Protein AF-0000000086097434 (afdb_homodimer)

Foldseek 3Di:
DPPDPPPPPPPVVVVPPVVVVVVVVVVVVVVVVVVVVPPVVPPPPPPPPDDPPPPDPPPDDPPPPPPDPVPPVVVVVVVVVVVVVVLVVCLLQVQVVLVVLLVVLLVLLVDDCDPSCVVCQLLLQVLQVQLLVQLVVLCVVLVKAWAAKEGASVSHIDTDIDRPNPDLVSLLSSLLRSLVRLQQVLLVLLLQLLVCVVPQLSLLVVLLVVLVCQQVNCVPHHPVYPVSVPSSNVVSVVSNCCSPPNDSSVSSVVSNSSSSSSLNSSSSCLVLQVDLVCLPHSLVVSCVSVVNPDHSVNSSVVSVVVSVVSVVVSSVSSVVSSVVVVVVPPDPVVPVVVPPPD/DPDVPPPVPPVVPPVVVVVVVVVVVVVVVVVVVVPVVPPVVPPPPPPPPDDPPDPPPPPDDPPPPPPDPPPPVVVVVVVVVCVVVVLVVCLLQVQVVLVVLLVVLLVLLVDDCDPSCVVCQLLLQVLQVQLLVQLVVLCVVLVKAWAAKEGASVSHIDTDIDNPNPDLVSLLSSLLRSLVRLQQVLLVLLLQLLVCVVPQLSLLVVLLVVLVCQQVNCVPHHPVYPVSNPSSNVVSVVSNCCSPPNDSSVSSVVSNSSSSSSLNSSSSCLVLQVDLVVLPHSLVVSCVSVVNPDHSVNSSVVSVVVSVVSVVVSSVSSVVSSVVVVVVPPDPVPPVVVPPPD

pLDDT: mean 71.5, std 26.96, range [18.47, 98.0]

Structure (mmCIF, N/CA/C/O backbone):
data_AF-0000000086097434-model_v1
#
loop_
_entity.id
_entity.type
_entity.pdbx_description
1 polymer 'Peptidase M50B-like protein'
#
loop_
_atom_site.group_PDB
_atom_site.id
_atom_site.type_symbol
_atom_site.label_atom_id
_atom_site.label_alt_id
_atom_site.label_comp_id
_atom_site.label_asym_id
_atom_site.label_entity_id
_atom_site.label_seq_id
_atom_site.pdbx_PDB_ins_code
_atom_site.Cartn_x
_atom_site.Cartn_y
_atom_site.Cartn_z
_atom_site.occupancy
_atom_site.B_iso_or_equiv
_atom_site.auth_seq_id
_atom_site.auth_comp_id
_atom_site.auth_asym_id
_atom_site.auth_atom_id
_atom_site.pdbx_PDB_model_num
ATOM 1 N N . MET A 1 1 ? 53.188 -46.688 -30.719 1 22.69 1 MET A N 1
ATOM 2 C CA . MET A 1 1 ? 51.75 -46.844 -30.641 1 22.69 1 MET A CA 1
ATOM 3 C C . MET A 1 1 ? 51.031 -45.625 -31.172 1 22.69 1 MET A C 1
ATOM 5 O O . MET A 1 1 ? 50.938 -44.625 -30.469 1 22.69 1 MET A O 1
ATOM 9 N N . GLU A 1 2 ? 51.25 -45.156 -32.438 1 26.66 2 GLU A N 1
ATOM 10 C CA . GLU A 1 2 ? 51 -44.188 -33.469 1 26.66 2 GLU A CA 1
ATOM 11 C C . GLU A 1 2 ? 49.5 -44.094 -33.812 1 26.66 2 GLU A C 1
ATOM 13 O O . GLU A 1 2 ? 49.031 -43.062 -34.25 1 26.66 2 GLU A O 1
ATOM 18 N N . ASN A 1 3 ? 48.812 -45.281 -33.844 1 26.22 3 ASN A N 1
ATOM 19 C CA . ASN A 1 3 ? 47.625 -45.594 -34.656 1 26.22 3 ASN A CA 1
ATOM 20 C C . ASN A 1 3 ? 46.406 -44.812 -34.188 1 26.22 3 ASN A C 1
ATOM 22 O O . ASN A 1 3 ? 45.531 -44.5 -35 1 26.22 3 ASN A O 1
ATOM 26 N N . MET A 1 4 ? 46.062 -44.875 -32.906 1 26.59 4 MET A N 1
ATOM 27 C CA . MET A 1 4 ? 44.656 -44.969 -32.5 1 26.59 4 MET A CA 1
ATOM 28 C C . MET A 1 4 ? 44 -43.594 -32.562 1 26.59 4 MET A C 1
ATOM 30 O O . MET A 1 4 ? 42.781 -43.469 -32.375 1 26.59 4 MET A O 1
ATOM 34 N N . ASN A 1 5 ? 44.75 -42.5 -32.344 1 29.45 5 ASN A N 1
ATOM 35 C CA . ASN A 1 5 ? 44.125 -41.25 -31.875 1 29.45 5 ASN A CA 1
ATOM 36 C C . ASN A 1 5 ? 43.375 -40.562 -33 1 29.45 5 ASN A C 1
ATOM 38 O O . ASN A 1 5 ? 43 -39.375 -32.875 1 29.45 5 ASN A O 1
ATOM 42 N N . HIS A 1 6 ? 43.406 -41.156 -34.25 1 29.78 6 HIS A N 1
ATOM 43 C CA . HIS A 1 6 ? 42.906 -40.5 -35.438 1 29.78 6 HIS A CA 1
ATOM 44 C C . HIS A 1 6 ? 41.375 -40.312 -35.375 1 29.78 6 HIS A C 1
ATOM 46 O O . HIS A 1 6 ? 40.781 -39.688 -36.25 1 29.78 6 HIS A O 1
ATOM 52 N N . HIS A 1 7 ? 40.688 -41.281 -34.625 1 29.39 7 HIS A N 1
ATOM 53 C CA . HIS A 1 7 ? 39.281 -41.5 -34.938 1 29.39 7 HIS A CA 1
ATOM 54 C C . HIS A 1 7 ? 38.438 -40.344 -34.469 1 29.39 7 HIS A C 1
ATOM 56 O O . HIS A 1 7 ? 37.188 -40.344 -34.625 1 29.39 7 HIS A O 1
ATOM 62 N N . HIS A 1 8 ? 38.875 -39.594 -33.406 1 32.41 8 HIS A N 1
ATOM 63 C CA . HIS A 1 8 ? 37.969 -38.75 -32.625 1 32.41 8 HIS A CA 1
ATOM 64 C C . HIS A 1 8 ? 37.5 -37.562 -33.438 1 32.41 8 HIS A C 1
ATOM 66 O O . HIS A 1 8 ? 36.688 -36.75 -32.969 1 32.41 8 HIS A O 1
ATOM 72 N N . ASP A 1 9 ? 38.312 -37.125 -34.5 1 31.34 9 ASP A N 1
ATOM 73 C CA . ASP A 1 9 ? 38.156 -35.844 -35.188 1 31.34 9 ASP A CA 1
ATOM 74 C C . ASP A 1 9 ? 36.844 -35.844 -35.969 1 31.34 9 ASP A C 1
ATOM 76 O O . ASP A 1 9 ? 36.344 -34.75 -36.312 1 31.34 9 ASP A O 1
ATOM 80 N N . LEU A 1 10 ? 36.438 -37.062 -36.562 1 29.38 10 LEU A N 1
ATOM 81 C CA . LEU A 1 10 ? 35.5 -37.062 -37.656 1 29.38 10 LEU A CA 1
ATOM 82 C C . LEU A 1 10 ? 34.094 -36.688 -37.156 1 29.38 10 LEU A C 1
ATOM 84 O O . LEU A 1 10 ? 33.312 -36.062 -37.875 1 29.38 10 LEU A O 1
ATOM 88 N N . GLU A 1 11 ? 33.688 -37.281 -35.938 1 30.2 11 GLU A N 1
ATOM 89 C CA . GLU A 1 11 ? 32.281 -37.344 -35.625 1 30.2 11 GLU A CA 1
ATOM 90 C C . GLU A 1 11 ? 31.719 -35.938 -35.312 1 30.2 11 GLU A C 1
ATOM 92 O O . GLU A 1 11 ? 30.516 -35.719 -35.344 1 30.2 11 GLU A O 1
ATOM 97 N N . ASN A 1 12 ? 32.594 -35.031 -34.75 1 32.69 12 ASN A N 1
ATOM 98 C CA . ASN A 1 12 ? 32.031 -33.781 -34.25 1 32.69 12 ASN A CA 1
ATOM 99 C C . ASN A 1 12 ? 31.562 -32.875 -35.375 1 32.69 12 ASN A C 1
ATOM 101 O O . ASN A 1 12 ? 31.078 -31.766 -35.156 1 32.69 12 ASN A O 1
ATOM 105 N N . ASN A 1 13 ? 32.125 -33.125 -36.625 1 31.58 13 ASN A N 1
ATOM 106 C CA . ASN A 1 13 ? 31.781 -32.25 -37.75 1 31.58 13 ASN A CA 1
ATOM 107 C C . ASN A 1 13 ? 30.297 -32.312 -38.094 1 31.58 13 ASN A C 1
ATOM 109 O O . ASN A 1 13 ? 29.797 -31.5 -38.875 1 31.58 13 ASN A O 1
ATOM 113 N N . MET A 1 14 ? 29.703 -33.594 -37.969 1 31.84 14 MET A N 1
ATOM 114 C CA . MET A 1 14 ? 28.391 -33.781 -38.562 1 31.84 14 MET A CA 1
ATOM 115 C C . MET A 1 14 ? 27.328 -32.969 -37.812 1 31.84 14 MET A C 1
ATOM 117 O O . MET A 1 14 ? 26.188 -32.875 -38.25 1 31.84 14 MET A O 1
ATOM 121 N N . MET A 1 15 ? 27.578 -32.688 -36.5 1 31.06 15 MET A N 1
ATOM 122 C CA . MET A 1 15 ? 26.547 -32.031 -35.688 1 31.06 15 MET A CA 1
ATOM 123 C C . MET A 1 15 ? 26.266 -30.625 -36.188 1 31.06 15 MET A C 1
ATOM 125 O O . MET A 1 15 ? 25.297 -29.984 -35.781 1 31.06 15 MET A O 1
ATOM 129 N N . GLU A 1 16 ? 27.266 -29.984 -36.781 1 30.41 16 GLU A N 1
ATOM 130 C CA . GLU A 1 16 ? 27.125 -28.578 -37.156 1 30.41 16 GLU A CA 1
ATOM 131 C C . GLU A 1 16 ? 26.078 -28.375 -38.219 1 30.41 16 GLU A C 1
ATOM 133 O O . GLU A 1 16 ? 25.422 -27.344 -38.281 1 30.41 16 GLU A O 1
ATOM 138 N N . LYS A 1 17 ? 26.281 -29.281 -39.25 1 33.84 17 LYS A N 1
ATOM 139 C CA . LYS A 1 17 ? 25.547 -28.969 -40.469 1 33.84 17 LYS A CA 1
ATOM 140 C C . LYS A 1 17 ? 24.047 -29.031 -40.25 1 33.84 17 LYS A C 1
ATOM 142 O O . LYS A 1 17 ? 23.281 -28.391 -40.969 1 33.84 17 LYS A O 1
ATOM 147 N N . GLU A 1 18 ? 23.641 -30.078 -39.375 1 32 18 GLU A N 1
ATOM 148 C CA . GLU A 1 18 ? 22.188 -30.281 -39.281 1 32 18 GLU A CA 1
ATOM 149 C C . GLU A 1 18 ? 21.5 -29.078 -38.656 1 32 18 GLU A C 1
ATOM 151 O O . GLU A 1 18 ? 20.281 -28.938 -38.75 1 32 18 GLU A O 1
ATOM 156 N N . ILE A 1 19 ? 22.281 -28.312 -37.75 1 35.75 19 ILE A N 1
ATOM 157 C CA . ILE A 1 19 ? 21.594 -27.234 -37.062 1 35.75 19 ILE A CA 1
ATOM 158 C C . ILE A 1 19 ? 21.266 -26.109 -38.062 1 35.75 19 ILE A C 1
ATOM 160 O O . ILE A 1 19 ? 20.391 -25.281 -37.812 1 35.75 19 ILE A O 1
ATOM 164 N N . ASP A 1 20 ? 22.109 -26.016 -39.125 1 34.84 20 ASP A N 1
ATOM 165 C CA . ASP A 1 20 ? 21.906 -24.922 -40.094 1 34.84 20 ASP A CA 1
ATOM 166 C C . ASP A 1 20 ? 20.562 -25.062 -40.781 1 34.84 20 ASP A C 1
ATOM 168 O O . ASP A 1 20 ? 19.906 -24.062 -41.094 1 34.84 20 ASP A O 1
ATOM 172 N N . ASP A 1 21 ? 20.297 -26.391 -41.156 1 35.31 21 ASP A N 1
ATOM 173 C CA . ASP A 1 21 ? 19.125 -26.547 -42.031 1 35.31 21 ASP A CA 1
ATOM 174 C C . ASP A 1 21 ? 17.844 -26.172 -41.281 1 35.31 21 ASP A C 1
ATOM 176 O O . ASP A 1 21 ? 16.828 -25.875 -41.938 1 35.31 21 ASP A O 1
ATOM 180 N N . ARG A 1 22 ? 17.812 -26.5 -39.938 1 35.97 22 ARG A N 1
ATOM 181 C CA . ARG A 1 22 ? 16.547 -26.281 -39.25 1 35.97 22 ARG A CA 1
ATOM 182 C C . ARG A 1 22 ? 16.219 -24.797 -39.156 1 35.97 22 ARG A C 1
ATOM 184 O O . ARG A 1 22 ? 15.094 -24.406 -38.844 1 35.97 22 ARG A O 1
ATOM 191 N N . ASP A 1 23 ? 17.312 -23.953 -39.219 1 36.75 23 ASP A N 1
ATOM 192 C CA . ASP A 1 23 ? 17.078 -22.5 -39.156 1 36.75 23 ASP A CA 1
ATOM 193 C C . ASP A 1 23 ? 16.266 -22.031 -40.375 1 36.75 23 ASP A C 1
ATOM 195 O O . ASP A 1 23 ? 15.461 -21.109 -40.25 1 36.75 23 ASP A O 1
ATOM 199 N N . GLN A 1 24 ? 16.641 -22.641 -41.531 1 35.78 24 GLN A N 1
ATOM 200 C CA . GLN A 1 24 ? 16.031 -22.078 -42.75 1 35.78 24 GLN A CA 1
ATOM 201 C C . GLN A 1 24 ? 14.531 -22.359 -42.781 1 35.78 24 GLN A C 1
ATOM 203 O O . GLN A 1 24 ? 13.766 -21.609 -43.375 1 35.78 24 GLN A O 1
ATOM 208 N N . ALA A 1 25 ? 14.148 -23.656 -42.344 1 37.34 25 ALA A N 1
ATOM 209 C CA . ALA A 1 25 ? 12.742 -24.031 -42.438 1 37.34 25 ALA A CA 1
ATOM 210 C C . ALA A 1 25 ? 11.875 -23.125 -41.562 1 37.34 25 ALA A C 1
ATOM 212 O O . ALA A 1 25 ? 10.727 -22.828 -41.906 1 37.34 25 ALA A O 1
ATOM 213 N N . ASP A 1 26 ? 12.469 -22.688 -40.375 1 37.47 26 ASP A N 1
ATOM 214 C CA . ASP A 1 26 ? 11.68 -21.828 -39.5 1 37.47 26 ASP A CA 1
ATOM 215 C C . ASP A 1 26 ? 11.406 -20.484 -40.188 1 37.47 26 ASP A C 1
ATOM 217 O O . ASP A 1 26 ? 10.414 -19.828 -39.844 1 37.47 26 ASP A O 1
ATOM 221 N N . LEU A 1 27 ? 12.406 -20.016 -40.969 1 37.5 27 LEU A N 1
ATOM 222 C CA . LEU A 1 27 ? 12.234 -18.719 -41.625 1 37.5 27 LEU A CA 1
ATOM 223 C C . LEU A 1 27 ? 11.086 -18.75 -42.625 1 37.5 27 LEU A C 1
ATOM 225 O O . LEU A 1 27 ? 10.328 -17.781 -42.719 1 37.5 27 LEU A O 1
ATOM 229 N N . GLU A 1 28 ? 11.102 -19.906 -43.438 1 35.06 28 GLU A N 1
ATOM 230 C CA . GLU A 1 28 ? 10.109 -19.953 -44.5 1 35.06 28 GLU A CA 1
ATOM 231 C C . GLU A 1 28 ? 8.695 -19.984 -43.938 1 35.06 28 GLU A C 1
ATOM 233 O O . GLU A 1 28 ? 7.777 -19.391 -44.5 1 35.06 28 GLU A O 1
ATOM 238 N N . ASN A 1 29 ? 8.523 -20.797 -42.812 1 35.94 29 ASN A N 1
ATOM 239 C CA . ASN A 1 29 ? 7.172 -20.875 -42.25 1 35.94 29 ASN A CA 1
ATOM 240 C C . ASN A 1 29 ? 6.699 -19.531 -41.719 1 35.94 29 ASN A C 1
ATOM 242 O O . ASN A 1 29 ? 5.516 -19.359 -41.406 1 35.94 29 ASN A O 1
ATOM 246 N N . GLN A 1 30 ? 7.711 -18.703 -41.219 1 34.03 30 GLN A N 1
ATOM 247 C CA . GLN A 1 30 ? 7.305 -17.375 -40.75 1 34.03 30 GLN A CA 1
ATOM 248 C C . GLN A 1 30 ? 6.695 -16.547 -41.875 1 34.03 30 GLN A C 1
ATOM 250 O O . GLN A 1 30 ? 5.812 -15.727 -41.625 1 34.03 30 GLN A O 1
ATOM 255 N N . GLN A 1 31 ? 7.367 -16.656 -43.031 1 34.19 31 GLN A N 1
ATOM 256 C CA . GLN A 1 31 ? 6.914 -15.82 -44.156 1 34.19 31 GLN A CA 1
ATOM 257 C C . GLN A 1 31 ? 5.488 -16.172 -44.562 1 34.19 31 GLN A C 1
ATOM 259 O O . GLN A 1 31 ? 4.715 -15.297 -44.938 1 34.19 31 GLN A O 1
ATOM 264 N N . LEU A 1 32 ? 5.223 -17.594 -44.656 1 30.3 32 LEU A N 1
ATOM 265 C CA . LEU A 1 32 ? 3.922 -17.984 -45.156 1 30.3 32 LEU A CA 1
ATOM 266 C C . LEU A 1 32 ? 2.799 -17.5 -44.25 1 30.3 32 LEU A C 1
ATOM 268 O O . LEU A 1 32 ? 1.689 -17.234 -44.719 1 30.3 32 LEU A O 1
ATOM 272 N N . ASN A 1 33 ? 3.08 -17.562 -42.906 1 32.62 33 ASN A N 1
ATOM 273 C CA . ASN A 1 33 ? 1.97 -17.172 -42.031 1 32.62 33 ASN A CA 1
ATOM 274 C C . ASN A 1 33 ? 1.643 -15.695 -42.188 1 32.62 33 ASN A C 1
ATOM 276 O O . ASN A 1 33 ? 0.682 -15.203 -41.594 1 32.62 33 ASN A O 1
ATOM 280 N N . SER A 1 34 ? 2.656 -14.914 -42.656 1 33.09 34 SER A N 1
ATOM 281 C CA . SER A 1 34 ? 2.393 -13.492 -42.844 1 33.09 34 SER A CA 1
ATOM 282 C C . SER A 1 34 ? 1.32 -13.258 -43.875 1 33.09 34 SER A C 1
ATOM 284 O O . SER A 1 34 ? 0.608 -12.25 -43.844 1 33.09 34 SER A O 1
ATOM 286 N N . LEU A 1 35 ? 1.548 -14.008 -45.062 1 27.95 35 LEU A N 1
ATOM 287 C CA . LEU A 1 35 ? 0.726 -13.695 -46.219 1 27.95 35 LEU A CA 1
ATOM 288 C C . LEU A 1 35 ? -0.749 -13.945 -45.938 1 27.95 35 LEU A C 1
ATOM 290 O O . LEU A 1 35 ? -1.622 -13.305 -46.531 1 27.95 35 LEU A O 1
ATOM 294 N N . ALA A 1 36 ? -1.008 -15.164 -45.312 1 29.23 36 ALA A N 1
ATOM 295 C CA . ALA A 1 36 ? -2.402 -15.594 -45.25 1 29.23 36 ALA A CA 1
ATOM 296 C C . ALA A 1 36 ? -3.246 -14.609 -44.438 1 29.23 36 ALA A C 1
ATOM 298 O O . ALA A 1 36 ? -4.473 -14.602 -44.562 1 29.23 36 ALA A O 1
ATOM 299 N N . SER A 1 37 ? -2.533 -13.953 -43.469 1 29.42 37 SER A N 1
ATOM 300 C CA . SER A 1 37 ? -3.367 -13.117 -42.625 1 29.42 37 SER A CA 1
ATOM 301 C C . SER A 1 37 ? -3.871 -11.891 -43.375 1 29.42 37 SER A C 1
ATOM 303 O O . SER A 1 37 ? -4.562 -11.047 -42.812 1 29.42 37 SER A O 1
ATOM 305 N N . MET A 1 38 ? -3.152 -11.617 -44.562 1 27.56 38 MET A N 1
ATOM 306 C CA . MET A 1 38 ? -3.562 -10.391 -45.25 1 27.56 38 MET A CA 1
ATOM 307 C C . MET A 1 38 ? -5.023 -10.461 -45.656 1 27.56 38 MET A C 1
ATOM 309 O O . MET A 1 38 ? -5.723 -9.453 -45.688 1 27.56 38 MET A O 1
ATOM 313 N N . ASP A 1 39 ? -5.328 -11.617 -46.438 1 28.27 39 ASP A N 1
ATOM 314 C CA . ASP A 1 39 ? -6.508 -11.633 -47.281 1 28.27 39 ASP A CA 1
ATOM 315 C C . ASP A 1 39 ? -7.789 -11.516 -46.469 1 28.27 39 ASP A C 1
ATOM 317 O O . ASP A 1 39 ? -8.812 -11.047 -46.969 1 28.27 39 ASP A O 1
ATOM 321 N N . GLU A 1 40 ? -7.777 -12.305 -45.312 1 27.33 40 GLU A N 1
ATOM 322 C CA . GLU A 1 40 ? -9.094 -12.453 -44.719 1 27.33 40 GLU A CA 1
ATOM 323 C C . GLU A 1 40 ? -9.617 -11.125 -44.188 1 27.33 40 GLU A C 1
ATOM 325 O O . GLU A 1 40 ? -10.656 -11.078 -43.531 1 27.33 40 GLU A O 1
ATOM 330 N N . GLU A 1 41 ? -8.734 -10.078 -44.219 1 26.38 41 GLU A N 1
ATOM 331 C CA . GLU A 1 41 ? -9.164 -8.758 -43.781 1 26.38 41 GLU A CA 1
ATOM 332 C C . GLU A 1 41 ? -10.352 -8.25 -44.594 1 26.38 41 GLU A C 1
ATOM 334 O O . GLU A 1 41 ? -11.055 -7.34 -44.156 1 26.38 41 GLU A O 1
ATOM 339 N N . GLN A 1 42 ? -10.211 -8.531 -45.938 1 23.78 42 GLN A N 1
ATOM 340 C CA . GLN A 1 42 ? -11.062 -7.762 -46.844 1 23.78 42 GLN A CA 1
ATOM 341 C C . GLN A 1 42 ? -12.539 -8.031 -46.562 1 23.78 42 GLN A C 1
ATOM 343 O O . GLN A 1 42 ? -13.367 -7.121 -46.656 1 23.78 42 GLN A O 1
ATOM 348 N N . SER A 1 43 ? -12.812 -9.375 -46.688 1 23.31 43 SER A N 1
ATOM 349 C CA . SER A 1 43 ? -14.164 -9.719 -47.125 1 23.31 43 SER A CA 1
ATOM 350 C C . SER A 1 43 ? -15.203 -9.25 -46.094 1 23.31 43 SER A C 1
ATOM 352 O O . SER A 1 43 ? -16.359 -9.031 -46.469 1 23.31 43 SER A O 1
ATOM 354 N N . ASN A 1 44 ? -14.875 -9.539 -44.812 1 22.39 44 ASN A N 1
ATOM 355 C CA . ASN A 1 44 ? -16.047 -9.602 -43.969 1 22.39 44 ASN A CA 1
ATOM 356 C C . ASN A 1 44 ? -16.672 -8.227 -43.75 1 22.39 44 ASN A C 1
ATOM 358 O O . ASN A 1 44 ? -17.469 -8.031 -42.844 1 22.39 44 ASN A O 1
ATOM 362 N N . LEU A 1 45 ? -16.078 -7.223 -44.375 1 22.28 45 LEU A N 1
ATOM 363 C CA . LEU A 1 45 ? -16.578 -5.875 -44.156 1 22.28 45 LEU A CA 1
ATOM 364 C C . LEU A 1 45 ? -18.031 -5.75 -44.594 1 22.28 45 LEU A C 1
ATOM 366 O O . LEU A 1 45 ? -18.688 -4.746 -44.312 1 22.28 45 LEU A O 1
ATOM 370 N N . GLU A 1 46 ? -18.312 -6.504 -45.719 1 22.69 46 GLU A N 1
ATOM 371 C CA . GLU A 1 46 ? -19.469 -6.07 -46.469 1 22.69 46 GLU A CA 1
ATOM 372 C C . GLU A 1 46 ? -20.75 -6.145 -45.656 1 22.69 46 GLU A C 1
ATOM 374 O O . GLU A 1 46 ? -21.703 -5.414 -45.906 1 22.69 46 GLU A O 1
ATOM 379 N N . PHE A 1 47 ? -20.828 -7.359 -45 1 20.55 47 PHE A N 1
ATOM 380 C CA . PHE A 1 47 ? -22.188 -7.891 -44.938 1 20.55 47 PHE A CA 1
ATOM 381 C C . PHE A 1 47 ? -23.078 -7.004 -44.094 1 20.55 47 PHE A C 1
ATOM 383 O O . PHE A 1 47 ? -24.297 -6.984 -44.25 1 20.55 47 PHE A O 1
ATOM 390 N N . TYR A 1 48 ? -22.516 -6.562 -42.906 1 20.02 48 TYR A N 1
ATOM 391 C CA . TYR A 1 48 ? -23.531 -6.324 -41.906 1 20.02 48 TYR A CA 1
ATOM 392 C C . TYR A 1 48 ? -24.344 -5.082 -42.219 1 20.02 48 TYR A C 1
ATOM 394 O O . TYR A 1 48 ? -24.156 -4.027 -41.625 1 20.02 48 TYR A O 1
ATOM 402 N N . GLU A 1 49 ? -24.234 -4.676 -43.469 1 21.66 49 GLU A N 1
ATOM 403 C CA . GLU A 1 49 ? -24.969 -3.453 -43.812 1 21.66 49 GLU A CA 1
ATOM 404 C C . GLU A 1 49 ? -26.438 -3.555 -43.406 1 21.66 49 GLU A C 1
ATOM 406 O O . GLU A 1 49 ? -27.156 -2.557 -43.406 1 21.66 49 GLU A O 1
ATOM 411 N N . SER A 1 50 ? -26.922 -4.844 -43.594 1 18.89 50 SER A N 1
ATOM 412 C CA . SER A 1 50 ? -28.281 -4.848 -44.125 1 18.89 50 SER A CA 1
ATOM 413 C C . SER A 1 50 ? -29.234 -4.145 -43.156 1 18.89 50 SER A C 1
ATOM 415 O O . SER A 1 50 ? -30.078 -3.35 -43.562 1 18.89 50 SER A O 1
ATOM 417 N N . SER A 1 51 ? -29.641 -4.836 -42.031 1 18.7 51 SER A N 1
ATOM 418 C CA . SER A 1 51 ? -31.062 -5.043 -41.781 1 18.7 51 SER A CA 1
ATOM 419 C C . SER A 1 51 ? -31.672 -3.842 -41.062 1 18.7 51 SER A C 1
ATOM 421 O O . SER A 1 51 ? -32.875 -3.844 -40.719 1 18.7 51 SER A O 1
ATOM 423 N N . PHE A 1 52 ? -30.844 -3.107 -40.312 1 18.89 52 PHE A N 1
ATOM 424 C CA . PHE A 1 52 ? -31.672 -2.471 -39.281 1 18.89 52 PHE A CA 1
ATOM 425 C C . PHE A 1 52 ? -32.594 -1.43 -39.906 1 18.89 52 PHE A C 1
ATOM 427 O O . PHE A 1 52 ? -32.125 -0.403 -40.406 1 18.89 52 PHE A O 1
ATOM 434 N N . SER A 1 53 ? -33.719 -1.904 -40.469 1 18.75 53 SER A N 1
ATOM 435 C CA . SER A 1 53 ? -34.844 -1.229 -41.094 1 18.75 53 SER A CA 1
ATOM 436 C C . SER A 1 53 ? -35.312 -0.033 -40.281 1 18.75 53 SER A C 1
ATOM 438 O O . SER A 1 53 ? -35.375 -0.114 -39.062 1 18.75 53 SER A O 1
ATOM 440 N N . ILE A 1 54 ? -35.188 1.133 -40.812 1 19.52 54 ILE A N 1
ATOM 441 C CA . ILE A 1 54 ? -35.406 2.541 -40.531 1 19.52 54 ILE A CA 1
ATOM 442 C C . ILE A 1 54 ? -36.875 2.738 -40.125 1 19.52 54 ILE A C 1
ATOM 444 O O . ILE A 1 54 ? -37.781 2.551 -40.938 1 19.52 54 ILE A O 1
ATOM 448 N N . PHE A 1 55 ? -37.312 2.248 -38.844 1 20.09 55 PHE A N 1
ATOM 449 C CA . PHE A 1 55 ? -38.688 2.367 -38.344 1 20.09 55 PHE A CA 1
ATOM 450 C C . PHE A 1 55 ? -39.219 3.781 -38.562 1 20.09 55 PHE A C 1
ATOM 452 O O . PHE A 1 55 ? -38.562 4.754 -38.156 1 20.09 55 PHE A O 1
ATOM 459 N N . THR A 1 56 ? -39.781 3.969 -39.719 1 21.19 56 THR A N 1
ATOM 460 C CA . THR A 1 56 ? -40.406 5.219 -40.125 1 21.19 56 THR A CA 1
ATOM 461 C C . THR A 1 56 ? -41.438 5.672 -39.094 1 21.19 56 THR A C 1
ATOM 463 O O . THR A 1 56 ? -42.312 4.902 -38.719 1 21.19 56 THR A O 1
ATOM 466 N N . PRO A 1 57 ? -41.188 6.707 -38.344 1 20.84 57 PRO A N 1
ATOM 467 C CA . PRO A 1 57 ? -42.094 7.176 -37.281 1 20.84 57 PRO A CA 1
ATOM 468 C C . PRO A 1 57 ? -43.469 7.547 -37.812 1 20.84 57 PRO A C 1
ATOM 470 O O . PRO A 1 57 ? -43.594 8.352 -38.75 1 20.84 57 PRO A O 1
ATOM 473 N N . LEU A 1 58 ? -44.312 6.578 -38.125 1 19.89 58 LEU A N 1
ATOM 474 C CA . LEU A 1 58 ? -45.625 6.984 -38.656 1 19.89 58 LEU A CA 1
ATOM 475 C C . LEU A 1 58 ? -46.25 8.031 -37.75 1 19.89 58 LEU A C 1
ATOM 477 O O . LEU A 1 58 ? -46.156 7.934 -36.531 1 19.89 58 LEU A O 1
ATOM 481 N N . LYS A 1 59 ? -46.594 9.156 -38.312 1 23.62 59 LYS A N 1
ATOM 482 C CA . LYS A 1 59 ? -47.188 10.398 -37.812 1 23.62 59 LYS A CA 1
ATOM 483 C C . LYS A 1 59 ? -48.562 10.148 -37.219 1 23.62 59 LYS A C 1
ATOM 485 O O . LYS A 1 59 ? -49.594 10.266 -37.906 1 23.62 59 LYS A O 1
ATOM 490 N N . GLY A 1 60 ? -48.719 8.938 -36.5 1 21.75 60 GLY A N 1
ATOM 491 C CA . GLY A 1 60 ? -50.125 8.68 -36.188 1 21.75 60 GLY A CA 1
ATOM 492 C C . GLY A 1 60 ? -50.812 9.836 -35.5 1 21.75 60 GLY A C 1
ATOM 493 O O . GLY A 1 60 ? -50.156 10.703 -34.906 1 21.75 60 GLY A O 1
ATOM 494 N N . ASP A 1 61 ? -52.125 10.023 -35.812 1 28.19 61 ASP A N 1
ATOM 495 C CA . ASP A 1 61 ? -53.219 10.922 -35.469 1 28.19 61 ASP A CA 1
ATOM 496 C C . ASP A 1 61 ? -53.375 11.086 -33.969 1 28.19 61 ASP A C 1
ATOM 498 O O . ASP A 1 61 ? -53.125 10.141 -33.219 1 28.19 61 ASP A O 1
ATOM 502 N N . GLU A 1 62 ? -53.375 12.336 -33.5 1 26.59 62 GLU A N 1
ATOM 503 C CA . GLU A 1 62 ? -53.312 12.945 -32.188 1 26.59 62 GLU A CA 1
ATOM 504 C C . GLU A 1 62 ? -54.469 12.508 -31.297 1 26.59 62 GLU A C 1
ATOM 506 O O . GLU A 1 62 ? -55.625 12.93 -31.516 1 26.59 62 GLU A O 1
ATOM 511 N N . PRO A 1 63 ? -54.844 11.141 -31.297 1 28.16 63 PRO A N 1
ATOM 512 C CA . PRO A 1 63 ? -56.125 11.109 -30.547 1 28.16 63 PRO A CA 1
ATOM 513 C C . PRO A 1 63 ? -56 11.75 -29.172 1 28.16 63 PRO A C 1
ATOM 515 O O . PRO A 1 63 ? -54.906 11.852 -28.625 1 28.16 63 PRO A O 1
ATOM 518 N N . ASN A 1 64 ? -57.031 12.484 -28.75 1 26.55 64 ASN A N 1
ATOM 519 C CA . ASN A 1 64 ? -57.344 13.375 -27.625 1 26.55 64 ASN A CA 1
ATOM 520 C C . ASN A 1 64 ? -57.219 12.641 -26.281 1 26.55 64 ASN A C 1
ATOM 522 O O . ASN A 1 64 ? -57.656 13.148 -25.25 1 26.55 64 ASN A O 1
ATOM 526 N N . SER A 1 65 ? -56.469 11.438 -26.25 1 26.84 65 SER A N 1
ATOM 527 C CA . SER A 1 65 ? -56.719 10.617 -25.062 1 26.84 65 SER A CA 1
ATOM 528 C C . SER A 1 65 ? -56.219 11.312 -23.797 1 26.84 65 SER A C 1
ATOM 530 O O . SER A 1 65 ? -55 11.555 -23.641 1 26.84 65 SER A O 1
ATOM 532 N N . ASN A 1 66 ? -56.969 12.203 -23.234 1 25.89 66 ASN A N 1
ATOM 533 C CA . ASN A 1 66 ? -56.719 12.922 -21.984 1 25.89 66 ASN A CA 1
ATOM 534 C C . ASN A 1 66 ? -56.438 11.969 -20.828 1 25.89 66 ASN A C 1
ATOM 536 O O . ASN A 1 66 ? -56.469 12.359 -19.672 1 25.89 66 ASN A O 1
ATOM 540 N N . HIS A 1 67 ? -56.594 10.602 -21.047 1 28.48 67 HIS A N 1
ATOM 541 C CA . HIS A 1 67 ? -56.594 9.977 -19.734 1 28.48 67 HIS A CA 1
ATOM 542 C C . HIS A 1 67 ? -55.25 10.148 -19.031 1 28.48 67 HIS A C 1
ATOM 544 O O . HIS A 1 67 ? -54.219 9.875 -19.609 1 28.48 67 HIS A O 1
ATOM 550 N N . ARG A 1 68 ? -55.219 11.023 -18 1 27.12 68 ARG A N 1
ATOM 551 C CA . ARG A 1 68 ? -54.125 11.414 -17.094 1 27.12 68 ARG A CA 1
ATOM 552 C C . ARG A 1 68 ? -53.375 10.18 -16.562 1 27.12 68 ARG A C 1
ATOM 554 O O . ARG A 1 68 ? -54.031 9.195 -16.188 1 27.12 68 ARG A O 1
ATOM 561 N N . ASN A 1 69 ? -52.031 10 -16.938 1 28.64 69 ASN A N 1
ATOM 562 C CA . ASN A 1 69 ? -50.906 9.117 -16.734 1 28.64 69 ASN A CA 1
ATOM 563 C C . ASN A 1 69 ? -50.625 8.898 -15.258 1 28.64 69 ASN A C 1
ATOM 565 O O . ASN A 1 69 ? -49.75 9.531 -14.688 1 28.64 69 ASN A O 1
ATOM 569 N N . THR A 1 70 ? -51.688 8.891 -14.375 1 32.94 70 THR A N 1
ATOM 570 C CA . THR A 1 70 ? -51.281 8.797 -12.977 1 32.94 70 THR A CA 1
ATOM 571 C C . THR A 1 70 ? -50.625 7.457 -12.688 1 32.94 70 THR A C 1
ATOM 573 O O . THR A 1 70 ? -50 7.281 -11.641 1 32.94 70 THR A O 1
ATOM 576 N N . SER A 1 71 ? -50.875 6.398 -13.492 1 34.66 71 SER A N 1
ATOM 577 C CA . SER A 1 71 ? -50.562 5.086 -12.945 1 34.66 71 SER A CA 1
ATOM 578 C C . SER A 1 71 ? -49.062 4.816 -13.031 1 34.66 71 SER A C 1
ATOM 580 O O . SER A 1 71 ? -48.562 3.768 -12.586 1 34.66 71 SER A O 1
ATOM 582 N N . SER A 1 72 ? -48.312 5.633 -13.844 1 37.53 72 SER A N 1
ATOM 583 C CA . SER A 1 72 ? -46.969 5.105 -14.125 1 37.53 72 SER A CA 1
ATOM 584 C C . SER A 1 72 ? -46.031 5.305 -12.93 1 37.53 72 SER A C 1
ATOM 586 O O . SER A 1 72 ? -44.906 4.844 -12.945 1 37.53 72 SER A O 1
ATOM 588 N N . SER A 1 73 ? -46.469 6.254 -12.039 1 41.09 73 SER A N 1
ATOM 589 C CA . SER A 1 73 ? -45.469 6.559 -11.008 1 41.09 73 SER A CA 1
ATOM 590 C C . SER A 1 73 ? -45.375 5.441 -9.977 1 41.09 73 SER A C 1
ATOM 592 O O . SER A 1 73 ? -44.375 5.336 -9.25 1 41.09 73 SER A O 1
ATOM 594 N N . SER A 1 74 ? -46.5 4.633 -9.828 1 43.69 74 SER A N 1
ATOM 595 C CA . SER A 1 74 ? -46.5 3.656 -8.742 1 43.69 74 SER A CA 1
ATOM 596 C C . SER A 1 74 ? -45.594 2.479 -9.078 1 43.69 74 SER A C 1
ATOM 598 O O . SER A 1 74 ? -45.031 1.843 -8.18 1 43.69 74 SER A O 1
ATOM 600 N N . PHE A 1 75 ? -45.406 2.166 -10.414 1 42.19 75 PHE A N 1
ATOM 601 C CA . PHE A 1 75 ? -44.656 0.969 -10.773 1 42.19 75 PHE A CA 1
ATOM 602 C C . PHE A 1 75 ? -43.156 1.195 -10.594 1 42.19 75 PHE A C 1
ATOM 604 O O . PHE A 1 75 ? -42.406 0.278 -10.211 1 42.19 75 PHE A O 1
ATOM 611 N N . THR A 1 76 ? -42.656 2.434 -10.789 1 45.06 76 THR A N 1
ATOM 612 C CA . THR A 1 76 ? -41.219 2.654 -10.68 1 45.06 76 THR A CA 1
ATOM 613 C C . THR A 1 76 ? -40.781 2.66 -9.211 1 45.06 76 THR A C 1
ATOM 615 O O . THR A 1 76 ? -39.719 2.17 -8.883 1 45.06 76 THR A O 1
ATOM 618 N N . GLN A 1 77 ? -41.688 3.121 -8.289 1 45.91 77 GLN A N 1
ATOM 619 C CA . GLN A 1 77 ? -41.344 3.127 -6.867 1 45.91 77 GLN A CA 1
ATOM 620 C C . GLN A 1 77 ? -41.375 1.712 -6.293 1 45.91 77 GLN A C 1
ATOM 622 O O . GLN A 1 77 ? -40.531 1.37 -5.449 1 45.91 77 GLN A O 1
ATOM 627 N N . SER A 1 78 ? -42.219 0.822 -6.809 1 49.69 78 SER A N 1
ATOM 628 C CA . SER A 1 78 ? -42.312 -0.545 -6.309 1 49.69 78 SER A CA 1
ATOM 629 C C . SER A 1 78 ? -41.094 -1.37 -6.734 1 49.69 78 SER A C 1
ATOM 631 O O . SER A 1 78 ? -40.594 -2.176 -5.953 1 49.69 78 SER A O 1
ATOM 633 N N . SER A 1 79 ? -40.5 -1.103 -7.898 1 48.81 79 SER A N 1
ATOM 634 C CA . SER A 1 79 ? -39.375 -1.895 -8.391 1 48.81 79 SER A CA 1
ATOM 635 C C . SER A 1 79 ? -38.094 -1.528 -7.668 1 48.81 79 SER A C 1
ATOM 637 O O . SER A 1 79 ? -37.25 -2.398 -7.387 1 48.81 79 SER A O 1
ATOM 639 N N . THR A 1 80 ? -37.938 -0.264 -7.348 1 50.06 80 THR A N 1
ATOM 640 C CA . THR A 1 80 ? -36.719 0.129 -6.613 1 50.06 80 THR A CA 1
ATOM 641 C C . THR A 1 80 ? -36.781 -0.396 -5.18 1 50.06 80 THR A C 1
ATOM 643 O O . THR A 1 80 ? -35.75 -0.833 -4.641 1 50.06 80 THR A O 1
ATOM 646 N N . ARG A 1 81 ? -38.031 -0.381 -4.527 1 50.19 81 ARG A N 1
ATOM 647 C CA . ARG A 1 81 ? -38.188 -0.956 -3.197 1 50.19 81 ARG A CA 1
ATOM 648 C C . ARG A 1 81 ? -37.969 -2.467 -3.225 1 50.19 81 ARG A C 1
ATOM 650 O O . ARG A 1 81 ? -37.375 -3.033 -2.309 1 50.19 81 ARG A O 1
ATOM 657 N N . THR A 1 82 ? -38.438 -3.09 -4.281 1 51.91 82 THR A N 1
ATOM 658 C CA . THR A 1 82 ? -38.281 -4.535 -4.395 1 51.91 82 THR A CA 1
ATOM 659 C C . THR A 1 82 ? -36.812 -4.898 -4.617 1 51.91 82 THR A C 1
ATOM 661 O O . THR A 1 82 ? -36.312 -5.852 -4.02 1 51.91 82 THR A O 1
ATOM 664 N N . ILE A 1 83 ? -36.125 -4.156 -5.438 1 49.09 83 ILE A N 1
ATOM 665 C CA . ILE A 1 83 ? -34.688 -4.402 -5.633 1 49.09 83 ILE A CA 1
ATOM 666 C C . ILE A 1 83 ? -33.938 -4.086 -4.348 1 49.09 83 ILE A C 1
ATOM 668 O O . ILE A 1 83 ? -33.031 -4.832 -3.949 1 49.09 83 ILE A O 1
ATOM 672 N N . GLN A 1 84 ? -34.281 -2.988 -3.717 1 49.5 84 GLN A N 1
ATOM 673 C CA . GLN A 1 84 ? -33.688 -2.684 -2.42 1 49.5 84 GLN A CA 1
ATOM 674 C C . GLN A 1 84 ? -34.062 -3.744 -1.386 1 49.5 84 GLN A C 1
ATOM 676 O O . GLN A 1 84 ? -33.219 -4.16 -0.593 1 49.5 84 GLN A O 1
ATOM 681 N N . SER A 1 85 ? -35.344 -4.117 -1.315 1 53.34 85 SER A N 1
ATOM 682 C CA . SER A 1 85 ? -35.75 -5.18 -0.403 1 53.34 85 SER A CA 1
ATOM 683 C C . SER A 1 85 ? -35.094 -6.508 -0.761 1 53.34 85 SER A C 1
ATOM 685 O O . SER A 1 85 ? -34.688 -7.258 0.124 1 53.34 85 SER A O 1
ATOM 687 N N . PHE A 1 86 ? -35.031 -6.848 -2.012 1 48.5 86 PHE A N 1
ATOM 688 C CA . PHE A 1 86 ? -34.344 -8.055 -2.469 1 48.5 86 PHE A CA 1
ATOM 689 C C . PHE A 1 86 ? -32.875 -8.008 -2.111 1 48.5 86 PHE A C 1
ATOM 691 O O . PHE A 1 86 ? -32.312 -8.992 -1.601 1 48.5 86 PHE A O 1
ATOM 698 N N . ILE A 1 87 ? -32.219 -6.98 -2.457 1 49.22 87 ILE A N 1
ATOM 699 C CA . ILE A 1 87 ? -30.828 -6.777 -2.076 1 49.22 87 ILE A CA 1
ATOM 700 C C . ILE A 1 87 ? -30.688 -6.832 -0.556 1 49.22 87 ILE A C 1
ATOM 702 O O . ILE A 1 87 ? -29.781 -7.477 -0.03 1 49.22 87 ILE A O 1
ATOM 706 N N . SER A 1 88 ? -31.625 -6.199 0.076 1 52.38 88 SER A N 1
ATOM 707 C CA . SER A 1 88 ? -31.609 -6.25 1.534 1 52.38 88 SER A CA 1
ATOM 708 C C . SER A 1 88 ? -31.859 -7.664 2.041 1 52.38 88 SER A C 1
ATOM 710 O O . SER A 1 88 ? -31.266 -8.094 3.027 1 52.38 88 SER A O 1
ATOM 712 N N . SER A 1 89 ? -32.844 -8.398 1.479 1 51.75 89 SER A N 1
ATOM 713 C CA . SER A 1 89 ? -33.125 -9.773 1.881 1 51.75 89 SER A CA 1
ATOM 714 C C . SER A 1 89 ? -31.969 -10.703 1.528 1 51.75 89 SER A C 1
ATOM 716 O O . SER A 1 89 ? -31.641 -11.602 2.299 1 51.75 89 SER A O 1
ATOM 718 N N . LEU A 1 90 ? -31.5 -10.633 0.326 1 50.34 90 LEU A N 1
ATOM 719 C CA . LEU A 1 90 ? -30.328 -11.391 -0.113 1 50.34 90 LEU A CA 1
ATOM 720 C C . LEU A 1 90 ? -29.141 -11.156 0.816 1 50.34 90 LEU A C 1
ATOM 722 O O . LEU A 1 90 ? -28.359 -12.07 1.072 1 50.34 90 LEU A O 1
ATOM 726 N N . PHE A 1 91 ? -29.141 -9.953 1.334 1 50.81 91 PHE A N 1
ATOM 727 C CA . PHE A 1 91 ? -28.031 -9.492 2.17 1 50.81 91 PHE A CA 1
ATOM 728 C C . PHE A 1 91 ? -28.281 -9.852 3.631 1 50.81 91 PHE A C 1
ATOM 730 O O . PHE A 1 91 ? -27.359 -9.781 4.453 1 50.81 91 PHE A O 1
ATOM 737 N N . SER A 1 92 ? -29.594 -10.062 3.916 1 51.66 92 SER A N 1
ATOM 738 C CA . SER A 1 92 ? -29.875 -10.367 5.316 1 51.66 92 SER A CA 1
ATOM 739 C C . SER A 1 92 ? -29.172 -11.633 5.77 1 51.66 92 SER A C 1
ATOM 741 O O . SER A 1 92 ? -28.828 -11.773 6.941 1 51.66 92 SER A O 1
ATOM 743 N N . HIS A 1 93 ? -29.047 -12.594 4.773 1 58.31 93 HIS A N 1
ATOM 744 C CA . HIS A 1 93 ? -28.328 -13.789 5.223 1 58.31 93 HIS A CA 1
ATOM 745 C C . HIS A 1 93 ? -26.969 -13.898 4.555 1 58.31 93 HIS A C 1
ATOM 747 O O . HIS A 1 93 ? -26.844 -14.445 3.455 1 58.31 93 HIS A O 1
ATOM 753 N N . SER A 1 94 ? -25.906 -13.414 5.203 1 67.06 94 SER A N 1
ATOM 754 C CA . SER A 1 94 ? -24.547 -13.242 4.703 1 67.06 94 SER A CA 1
ATOM 755 C C . SER A 1 94 ? -24 -14.547 4.133 1 67.06 94 SER A C 1
ATOM 757 O O . SER A 1 94 ? -23.422 -14.555 3.045 1 67.06 94 SER A O 1
ATOM 759 N N . ILE A 1 95 ? -24.547 -15.688 4.691 1 74.44 95 ILE A N 1
ATOM 760 C CA . ILE A 1 95 ? -23.922 -16.953 4.336 1 74.44 95 ILE A CA 1
ATOM 761 C C . ILE A 1 95 ? -24.484 -17.453 3.012 1 74.44 95 ILE A C 1
ATOM 763 O O . ILE A 1 95 ? -23.75 -17.984 2.172 1 74.44 95 ILE A O 1
ATOM 767 N N . THR A 1 96 ? -25.75 -17.312 2.842 1 77.06 96 THR A N 1
ATOM 768 C CA . THR A 1 96 ? -26.406 -17.828 1.646 1 77.06 96 THR A CA 1
ATOM 769 C C . THR A 1 96 ? -25.875 -17.156 0.393 1 77.06 96 THR A C 1
ATOM 771 O O . THR A 1 96 ? -25.578 -17.812 -0.603 1 77.06 96 THR A O 1
ATOM 774 N N . TRP A 1 97 ? -25.781 -15.938 0.491 1 80.62 97 TRP A N 1
ATOM 775 C CA . TRP A 1 97 ? -25.312 -15.266 -0.717 1 80.62 97 TRP A CA 1
ATOM 776 C C . TRP A 1 97 ? -23.844 -15.586 -0.987 1 80.62 97 TRP A C 1
ATOM 778 O O . TRP A 1 97 ? -23.438 -15.727 -2.143 1 80.62 97 TRP A O 1
ATOM 788 N N . LEU A 1 98 ? -23.094 -15.773 0.038 1 79.88 98 LEU A N 1
ATOM 789 C CA . LEU A 1 98 ? -21.703 -16.125 -0.131 1 79.88 98 LEU A CA 1
ATOM 790 C C . LEU A 1 98 ? -21.562 -17.469 -0.844 1 79.88 98 LEU A C 1
ATOM 792 O O . LEU A 1 98 ? -20.766 -17.609 -1.771 1 79.88 98 LEU A O 1
ATOM 796 N N . ILE A 1 99 ? -22.359 -18.375 -0.415 1 81.31 99 ILE A N 1
ATOM 797 C CA . ILE A 1 99 ? -22.328 -19.703 -1.003 1 81.31 99 ILE A CA 1
ATOM 798 C C . ILE A 1 99 ? -22.844 -19.656 -2.439 1 81.31 99 ILE A C 1
ATOM 800 O O . ILE A 1 99 ? -22.234 -20.25 -3.344 1 81.31 99 ILE A O 1
ATOM 804 N N . MET A 1 100 ? -23.875 -18.953 -2.623 1 83.88 100 MET A N 1
ATOM 805 C CA . MET A 1 100 ? -24.469 -18.844 -3.949 1 83.88 100 MET A CA 1
ATOM 806 C C . MET A 1 100 ? -23.5 -18.234 -4.945 1 83.88 100 MET A C 1
ATOM 808 O O . MET A 1 100 ? -23.328 -18.734 -6.055 1 83.88 100 MET A O 1
ATOM 812 N N . VAL A 1 101 ? -22.906 -17.156 -4.566 1 83.19 101 VAL A N 1
ATOM 813 C CA . VAL A 1 101 ? -21.969 -16.484 -5.465 1 83.19 101 VAL A CA 1
ATOM 814 C C . VAL A 1 101 ? -20.781 -17.391 -5.742 1 83.19 101 VAL A C 1
ATOM 816 O O . VAL A 1 101 ? -20.266 -17.422 -6.863 1 83.19 101 VAL A O 1
ATOM 819 N N . SER A 1 102 ? -20.375 -18.094 -4.707 1 83.69 102 SER A N 1
ATOM 820 C CA . SER A 1 102 ? -19.266 -19.016 -4.875 1 83.69 102 SER A CA 1
ATOM 821 C C . SER A 1 102 ? -19.578 -20.094 -5.918 1 83.69 102 SER A C 1
ATOM 823 O O . SER A 1 102 ? -18.797 -20.297 -6.855 1 83.69 102 SER A O 1
ATOM 825 N N . ILE A 1 103 ? -20.688 -20.672 -5.75 1 82.88 103 ILE A N 1
ATOM 826 C CA . ILE A 1 103 ? -21.078 -21.766 -6.641 1 82.88 103 ILE A CA 1
ATOM 827 C C . ILE A 1 103 ? -21.281 -21.219 -8.055 1 82.88 103 ILE A C 1
ATOM 829 O O . ILE A 1 103 ? -20.812 -21.812 -9.031 1 82.88 103 ILE A O 1
ATOM 833 N N . LEU A 1 104 ? -21.922 -20.078 -8.117 1 81.44 104 LEU A N 1
ATOM 834 C CA . LEU A 1 104 ? -22.172 -19.469 -9.422 1 81.44 104 LEU A CA 1
ATOM 835 C C . LEU A 1 104 ? -20.859 -19.172 -10.141 1 81.44 104 LEU A C 1
ATOM 837 O O . LEU A 1 104 ? -20.719 -19.469 -11.328 1 81.44 104 LEU A O 1
ATOM 841 N N . THR A 1 105 ? -19.969 -18.656 -9.484 1 79.44 105 THR A N 1
ATOM 842 C CA . THR A 1 105 ? -18.688 -18.312 -10.102 1 79.44 105 THR A CA 1
ATOM 843 C C . THR A 1 105 ? -17.938 -19.562 -10.531 1 79.44 105 THR A C 1
ATOM 845 O O . THR A 1 105 ? -17.391 -19.625 -11.633 1 79.44 105 THR A O 1
ATOM 848 N N . ILE A 1 106 ? -17.922 -20.562 -9.734 1 76.69 106 ILE A N 1
ATOM 849 C CA . ILE A 1 106 ? -17.219 -21.797 -10.039 1 76.69 106 ILE A CA 1
ATOM 850 C C . ILE A 1 106 ? -17.828 -22.453 -11.273 1 76.69 106 ILE A C 1
ATOM 852 O O . ILE A 1 106 ? -17.109 -22.938 -12.156 1 76.69 106 ILE A O 1
ATOM 856 N N . LEU A 1 107 ? -19.141 -22.359 -11.328 1 77.25 107 LEU A N 1
ATOM 857 C CA . LEU A 1 107 ? -19.828 -22.953 -12.469 1 77.25 107 LEU A CA 1
ATOM 858 C C . LEU A 1 107 ? -19.562 -22.156 -13.742 1 77.25 107 LEU A C 1
ATOM 860 O O . LEU A 1 107 ? -19.359 -22.75 -14.812 1 77.25 107 LEU A O 1
ATOM 864 N N . LEU A 1 108 ? -19.516 -20.891 -13.594 1 75.62 108 LEU A N 1
ATOM 865 C CA . LEU A 1 108 ? -19.266 -20.031 -14.75 1 75.62 108 LEU A CA 1
ATOM 866 C C . LEU A 1 108 ? -17.859 -20.266 -15.297 1 75.62 108 LEU A C 1
ATOM 868 O O . LEU A 1 108 ? -17.656 -20.203 -16.516 1 75.62 108 LEU A O 1
ATOM 872 N N . TRP A 1 109 ? -16.922 -20.516 -14.477 1 71.75 109 TRP A N 1
ATOM 873 C CA . TRP A 1 109 ? -15.539 -20.766 -14.898 1 71.75 109 TRP A CA 1
ATOM 874 C C . TRP A 1 109 ? -15.445 -22.062 -15.703 1 71.75 109 TRP A C 1
ATOM 876 O O . TRP A 1 109 ? -14.531 -22.219 -16.516 1 71.75 109 TRP A O 1
ATOM 886 N N . GLN A 1 110 ? -16.453 -22.953 -15.406 1 70.31 110 GLN A N 1
ATOM 887 C CA . GLN A 1 110 ? -16.406 -24.25 -16.078 1 70.31 110 GLN A CA 1
ATOM 888 C C . GLN A 1 110 ? -17.062 -24.188 -17.453 1 70.31 110 GLN A C 1
ATOM 890 O O . GLN A 1 110 ? -16.906 -25.094 -18.266 1 70.31 110 GLN A O 1
ATOM 895 N N . LEU A 1 111 ? -17.812 -23.062 -17.609 1 67.56 111 LEU A N 1
ATOM 896 C CA . LEU A 1 111 ? -18.5 -22.938 -18.891 1 67.56 111 LEU A CA 1
ATOM 897 C C . LEU A 1 111 ? -17.516 -22.594 -20 1 67.56 111 LEU A C 1
ATOM 899 O O . LEU A 1 111 ? -16.516 -21.891 -19.766 1 67.56 111 LEU A O 1
ATOM 903 N N . PRO A 1 112 ? -17.766 -23.234 -21.125 1 59.59 112 PRO A N 1
ATOM 904 C CA . PRO A 1 112 ? -16.875 -22.953 -22.25 1 59.59 112 PRO A CA 1
ATOM 905 C C . PRO A 1 112 ? -16.781 -21.469 -22.578 1 59.59 112 PRO A C 1
ATOM 907 O O . PRO A 1 112 ? -17.594 -20.672 -22.109 1 59.59 112 PRO A O 1
ATOM 910 N N . SER A 1 113 ? -15.805 -20.859 -23.422 1 57.28 113 SER A N 1
ATOM 911 C CA . SER A 1 113 ? -15.102 -19.625 -23.734 1 57.28 113 SER A CA 1
ATOM 912 C C . SER A 1 113 ? -16.078 -18.484 -24 1 57.28 113 SER A C 1
ATOM 914 O O . SER A 1 113 ? -15.805 -17.328 -23.672 1 57.28 113 SER A O 1
ATOM 916 N N . ASP A 1 114 ? -17.25 -18.656 -24.578 1 56.22 114 ASP A N 1
ATOM 917 C CA . ASP A 1 114 ? -17.891 -17.5 -25.203 1 56.22 114 ASP A CA 1
ATOM 918 C C . ASP A 1 114 ? -18.422 -16.531 -24.141 1 56.22 114 ASP A C 1
ATOM 920 O O . ASP A 1 114 ? -18.094 -15.344 -24.156 1 56.22 114 ASP A O 1
ATOM 924 N N . VAL A 1 115 ? -19.531 -16.781 -23.703 1 52.22 115 VAL A N 1
ATOM 925 C CA . VAL A 1 115 ? -20.297 -15.828 -22.922 1 52.22 115 VAL A CA 1
ATOM 926 C C . VAL A 1 115 ? -19.734 -15.742 -21.5 1 52.22 115 VAL A C 1
ATOM 928 O O . VAL A 1 115 ? -19.547 -14.641 -20.969 1 52.22 115 VAL A O 1
ATOM 931 N N . GLY A 1 116 ? -19.359 -16.828 -20.875 1 54.84 116 GLY A N 1
ATOM 932 C CA . GLY A 1 116 ? -18.906 -16.922 -19.5 1 54.84 116 GLY A CA 1
ATOM 933 C C . GLY A 1 116 ? -17.531 -16.281 -19.266 1 54.84 116 GLY A C 1
ATOM 934 O O . GLY A 1 116 ? -17.297 -15.672 -18.234 1 54.84 116 GLY A O 1
ATOM 935 N N . ASN A 1 117 ? -16.828 -16.203 -20.359 1 60.75 117 ASN A N 1
ATOM 936 C CA . ASN A 1 117 ? -15.445 -15.758 -20.234 1 60.75 117 ASN A CA 1
ATOM 937 C C . ASN A 1 117 ? -15.352 -14.25 -20.062 1 60.75 117 ASN A C 1
ATOM 939 O O . ASN A 1 117 ? -14.531 -13.758 -19.297 1 60.75 117 ASN A O 1
ATOM 943 N N . TYR A 1 118 ? -16.375 -13.695 -20.75 1 65.44 118 TYR A N 1
ATOM 944 C CA . TYR A 1 118 ? -16.25 -12.242 -20.672 1 65.44 118 TYR A CA 1
ATOM 945 C C . TYR A 1 118 ? -16.625 -11.742 -19.281 1 65.44 118 TYR A C 1
ATOM 947 O O . TYR A 1 118 ? -15.969 -10.844 -18.734 1 65.44 118 TYR A O 1
ATOM 955 N N . ILE A 1 119 ? -17.625 -12.383 -18.688 1 67.69 119 ILE A N 1
ATOM 956 C CA . ILE A 1 119 ? -18.109 -11.906 -17.391 1 67.69 119 ILE A CA 1
ATOM 957 C C . ILE A 1 119 ? -17.109 -12.266 -16.297 1 67.69 119 ILE A C 1
ATOM 959 O O . ILE A 1 119 ? -16.859 -11.477 -15.383 1 67.69 119 ILE A O 1
ATOM 963 N N . ILE A 1 120 ? -16.5 -13.344 -16.516 1 76.94 120 ILE A N 1
ATOM 964 C CA . ILE A 1 120 ? -15.664 -13.844 -15.445 1 76.94 120 ILE A CA 1
ATOM 965 C C . ILE A 1 120 ? -14.234 -13.328 -15.625 1 76.94 120 ILE A C 1
ATOM 967 O O . ILE A 1 120 ? -13.414 -13.422 -14.711 1 76.94 120 ILE A O 1
ATOM 971 N N . TYR A 1 121 ? -14.016 -12.727 -16.781 1 83.44 121 TYR A N 1
ATOM 972 C CA . TYR A 1 121 ? -12.68 -12.32 -17.188 1 83.44 121 TYR A CA 1
ATOM 973 C C . TYR A 1 121 ? -12.023 -11.438 -16.141 1 83.44 121 TYR A C 1
ATOM 975 O O . TYR A 1 121 ? -10.898 -11.703 -15.703 1 83.44 121 TYR A O 1
ATOM 983 N N . PRO A 1 122 ? -12.742 -10.422 -15.617 1 84.31 122 PRO A N 1
ATOM 984 C CA . PRO A 1 122 ? -12.102 -9.57 -14.617 1 84.31 122 PRO A CA 1
ATOM 985 C C . PRO A 1 122 ? -11.766 -10.328 -13.336 1 84.31 122 PRO A C 1
ATOM 987 O O . PRO A 1 122 ? -10.758 -10.031 -12.688 1 84.31 122 PRO A O 1
ATOM 990 N N . PHE A 1 123 ? -12.555 -11.266 -13.094 1 83.5 123 PHE A N 1
ATOM 991 C CA . PHE A 1 123 ? -12.328 -12.031 -11.867 1 83.5 123 PHE A CA 1
ATOM 992 C C . PHE A 1 123 ? -11.172 -13.008 -12.055 1 83.5 123 PHE A C 1
ATOM 994 O O . PHE A 1 123 ? -10.43 -13.281 -11.102 1 83.5 123 PHE A O 1
ATOM 1001 N N . THR A 1 124 ? -11.055 -13.414 -13.289 1 85.88 124 THR A N 1
ATOM 1002 C CA . THR A 1 124 ? -9.914 -14.266 -13.609 1 85.88 124 THR A CA 1
ATOM 1003 C C . THR A 1 124 ? -8.602 -13.5 -13.492 1 85.88 124 THR A C 1
ATOM 1005 O O . THR A 1 124 ? -7.645 -13.984 -12.891 1 85.88 124 THR A O 1
ATOM 1008 N N . ILE A 1 125 ? -8.602 -12.336 -14 1 89.81 125 ILE A N 1
ATOM 1009 C CA . ILE A 1 125 ? -7.402 -11.508 -13.961 1 89.81 125 ILE A CA 1
ATOM 1010 C C . ILE A 1 125 ? -7.086 -11.133 -12.508 1 89.81 125 ILE A C 1
ATOM 1012 O O . ILE A 1 125 ? -5.93 -11.172 -12.094 1 89.81 125 ILE A O 1
ATOM 1016 N N . PHE A 1 126 ? -8.109 -10.812 -11.836 1 90.44 126 PHE A N 1
ATOM 1017 C CA . PHE A 1 126 ? -7.945 -10.453 -10.43 1 90.44 126 PHE A CA 1
ATOM 1018 C C . PHE A 1 126 ? -7.43 -11.633 -9.617 1 90.44 126 PHE A C 1
ATOM 1020 O O . PHE A 1 126 ? -6.551 -11.469 -8.766 1 90.44 126 PHE A O 1
ATOM 1027 N N . GLY A 1 127 ? -7.949 -12.797 -9.898 1 90.06 127 GLY A N 1
ATOM 1028 C CA . GLY A 1 127 ? -7.453 -14.008 -9.266 1 90.06 127 GLY A CA 1
ATOM 1029 C C . GLY A 1 127 ? -5.984 -14.273 -9.555 1 90.06 127 GLY A C 1
ATOM 1030 O O . GLY A 1 127 ? -5.227 -14.648 -8.656 1 90.06 127 GLY A O 1
ATOM 1031 N N . THR A 1 128 ? -5.621 -14.039 -10.766 1 92.44 128 THR A N 1
ATOM 1032 C CA . THR A 1 128 ? -4.23 -14.203 -11.164 1 92.44 128 THR A CA 1
ATOM 1033 C C . THR A 1 128 ? -3.324 -13.25 -10.391 1 92.44 128 THR A C 1
ATOM 1035 O O . THR A 1 128 ? -2.232 -13.625 -9.969 1 92.44 128 THR A O 1
ATOM 1038 N N . PHE A 1 129 ? -3.812 -12.078 -10.234 1 95.56 129 PHE A N 1
ATOM 1039 C CA 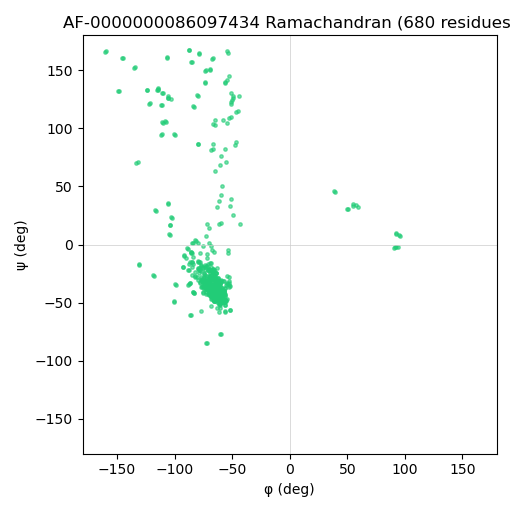. PHE A 1 129 ? -3.068 -11.094 -9.453 1 95.56 129 PHE A CA 1
ATOM 1040 C C . PHE A 1 129 ? -2.773 -11.617 -8.055 1 95.56 129 PHE A C 1
ATOM 1042 O O . PHE A 1 129 ? -1.627 -11.586 -7.605 1 95.56 129 PHE A O 1
ATOM 1049 N N . TRP A 1 130 ? -3.754 -12.07 -7.383 1 95 130 TRP A N 1
ATOM 1050 C CA . TRP A 1 130 ? -3.59 -12.57 -6.02 1 95 130 TRP A CA 1
ATOM 1051 C C . TRP A 1 130 ? -2.744 -13.836 -6.004 1 95 130 TRP A C 1
ATOM 1053 O O . TRP A 1 130 ? -1.982 -14.07 -5.062 1 95 130 TRP A O 1
ATOM 1063 N N . HIS A 1 131 ? -2.869 -14.656 -7.023 1 95.31 131 HIS A N 1
ATOM 1064 C CA . HIS A 1 131 ? -2.041 -15.844 -7.184 1 95.31 131 HIS A CA 1
ATOM 1065 C C . HIS A 1 131 ? -0.56 -15.484 -7.227 1 95.31 131 HIS A C 1
ATOM 1067 O O . HIS A 1 131 ? 0.238 -16.031 -6.457 1 95.31 131 HIS A O 1
ATOM 1073 N N . GLU A 1 132 ? -0.253 -14.523 -8.047 1 96.12 132 GLU A N 1
ATOM 1074 C CA . GLU A 1 132 ? 1.125 -14.055 -8.156 1 96.12 132 GLU A CA 1
ATOM 1075 C C . GLU A 1 132 ? 1.589 -13.406 -6.852 1 96.12 132 GLU A C 1
ATOM 1077 O O . GLU A 1 132 ? 2.75 -13.547 -6.461 1 96.12 132 GLU A O 1
ATOM 1082 N N . LEU A 1 133 ? 0.645 -12.688 -6.203 1 96 133 LEU A N 1
ATOM 1083 C CA . LEU A 1 133 ? 0.99 -12.086 -4.918 1 96 133 LEU A CA 1
ATOM 1084 C C . LEU A 1 133 ? 1.309 -13.156 -3.881 1 96 133 LEU A C 1
ATOM 1086 O O . LEU A 1 133 ? 2.131 -12.938 -2.988 1 96 133 LEU A O 1
ATOM 1090 N N . GLY A 1 134 ? 0.638 -14.25 -3.955 1 95.94 134 GLY A N 1
ATOM 1091 C CA . GLY A 1 134 ? 0.975 -15.367 -3.09 1 95.94 134 GLY A CA 1
ATOM 1092 C C . GLY A 1 134 ? 2.418 -15.82 -3.23 1 95.94 134 GLY A C 1
ATOM 1093 O O . GLY A 1 134 ? 3.115 -16.016 -2.232 1 95.94 134 GLY A O 1
ATOM 1094 N N . HIS A 1 135 ? 2.896 -15.992 -4.5 1 96.75 135 HIS A N 1
ATOM 1095 C CA . HIS A 1 135 ? 4.301 -16.297 -4.742 1 96.75 135 HIS A CA 1
ATOM 1096 C C . HIS A 1 135 ? 5.207 -15.195 -4.199 1 96.75 135 HIS A C 1
ATOM 1098 O O . HIS A 1 135 ? 6.172 -15.477 -3.486 1 96.75 135 HIS A O 1
ATOM 1104 N N . ALA A 1 136 ? 4.816 -14 -4.484 1 95.88 136 ALA A N 1
ATOM 1105 C CA . ALA A 1 136 ? 5.656 -12.852 -4.168 1 95.88 136 ALA A CA 1
ATOM 1106 C C . ALA A 1 136 ? 5.816 -12.688 -2.658 1 95.88 136 ALA A C 1
ATOM 1108 O O . ALA A 1 136 ? 6.926 -12.461 -2.168 1 95.88 136 ALA A O 1
ATOM 1109 N N . THR A 1 137 ? 4.762 -12.805 -1.958 1 94.12 137 THR A N 1
ATOM 1110 C CA . THR A 1 137 ? 4.816 -12.617 -0.512 1 94.12 137 THR A CA 1
ATOM 1111 C C . THR A 1 137 ? 5.66 -13.711 0.14 1 94.12 137 THR A C 1
ATOM 1113 O O . THR A 1 137 ? 6.449 -13.438 1.047 1 94.12 137 THR A O 1
ATOM 1116 N N . THR A 1 138 ? 5.492 -14.875 -0.312 1 95.5 138 THR A N 1
ATOM 1117 C CA . THR A 1 138 ? 6.293 -15.969 0.242 1 95.5 138 THR A CA 1
ATOM 1118 C C . THR A 1 138 ? 7.77 -15.781 -0.103 1 95.5 138 THR A C 1
ATOM 1120 O O . THR A 1 138 ? 8.641 -16.062 0.722 1 95.5 138 THR A O 1
ATOM 1123 N N . ALA A 1 139 ? 8.047 -15.367 -1.333 1 94.75 139 ALA A N 1
ATOM 1124 C CA . ALA A 1 139 ? 9.43 -15.086 -1.716 1 94.75 139 ALA A CA 1
ATOM 1125 C C . ALA A 1 139 ? 10.055 -14.047 -0.793 1 94.75 139 ALA A C 1
ATOM 1127 O O . ALA A 1 139 ? 11.195 -14.203 -0.35 1 94.75 139 ALA A O 1
ATOM 1128 N N . LEU A 1 140 ? 9.32 -13.094 -0.445 1 89.5 140 LEU A N 1
ATOM 1129 C CA . LEU A 1 140 ? 9.812 -12.031 0.426 1 89.5 140 LEU A CA 1
ATOM 1130 C C . LEU A 1 140 ? 10.086 -12.562 1.83 1 89.5 140 LEU A C 1
ATOM 1132 O O . LEU A 1 140 ? 11.109 -12.242 2.43 1 89.5 140 LEU A O 1
ATOM 1136 N N . VAL A 1 141 ? 9.148 -13.375 2.328 1 90.38 141 VAL A N 1
ATOM 1137 C CA . VAL A 1 141 ? 9.266 -13.93 3.672 1 90.38 141 VAL A CA 1
ATOM 1138 C C . VAL A 1 141 ? 10.508 -14.828 3.75 1 90.38 141 VAL A C 1
ATOM 1140 O O . VAL A 1 141 ? 11.172 -14.883 4.789 1 90.38 141 VAL A O 1
ATOM 1143 N N . CYS A 1 142 ? 10.82 -15.391 2.629 1 92.75 142 CYS A N 1
ATOM 1144 C CA . CYS A 1 142 ? 11.977 -16.281 2.564 1 92.75 142 CYS A CA 1
ATOM 1145 C C . CYS A 1 142 ? 13.266 -15.484 2.367 1 92.75 142 CYS A C 1
ATOM 1147 O O . CYS A 1 142 ? 14.344 -16.062 2.25 1 92.75 142 CYS A O 1
ATOM 1149 N N . GLY A 1 143 ? 13.133 -14.211 2.316 1 87.19 143 GLY A N 1
ATOM 1150 C CA . GLY A 1 143 ? 14.32 -13.375 2.244 1 87.19 143 GLY A CA 1
ATOM 1151 C C . GLY A 1 143 ? 14.734 -13.047 0.821 1 87.19 143 GLY A C 1
ATOM 1152 O O . GLY A 1 143 ? 15.828 -12.516 0.591 1 87.19 143 GLY A O 1
ATOM 1153 N N . ASN A 1 144 ? 13.867 -13.375 -0.154 1 90 144 ASN A N 1
ATOM 1154 C CA . ASN A 1 144 ? 14.156 -13.07 -1.551 1 90 144 ASN A CA 1
ATOM 1155 C C . ASN A 1 144 ? 13.688 -11.664 -1.931 1 90 144 ASN A C 1
ATOM 1157 O O . ASN A 1 144 ? 13.039 -10.984 -1.132 1 90 144 ASN A O 1
ATOM 1161 N N . THR A 1 145 ? 14.141 -11.203 -3.092 1 85.44 145 THR A N 1
ATOM 1162 C CA . THR A 1 145 ? 13.703 -9.914 -3.623 1 85.44 145 THR A CA 1
ATOM 1163 C C . THR A 1 145 ? 12.898 -10.102 -4.906 1 85.44 145 THR A C 1
ATOM 1165 O O . THR A 1 145 ? 13.227 -10.953 -5.734 1 85.44 145 THR A O 1
ATOM 1168 N N . ILE A 1 146 ? 11.781 -9.406 -4.949 1 90.06 146 ILE A N 1
ATOM 1169 C CA . ILE A 1 146 ? 10.93 -9.508 -6.129 1 90.06 146 ILE A CA 1
ATOM 1170 C C . ILE A 1 146 ? 11.484 -8.617 -7.242 1 90.06 146 ILE A C 1
ATOM 1172 O O . ILE A 1 146 ? 11.789 -7.445 -7.016 1 90.06 146 ILE A O 1
ATOM 1176 N N . GLU A 1 147 ? 11.641 -9.195 -8.352 1 88.94 147 GLU A N 1
ATOM 1177 C CA . GLU A 1 147 ? 12.062 -8.398 -9.5 1 88.94 147 GLU A CA 1
ATOM 1178 C C . GLU A 1 147 ? 10.867 -7.766 -10.211 1 88.94 147 GLU A C 1
ATOM 1180 O O . GLU A 1 147 ? 10.75 -6.543 -10.273 1 88.94 147 GLU A O 1
ATOM 1185 N N . PHE A 1 148 ? 9.992 -8.609 -10.688 1 91.81 148 PHE A N 1
ATOM 1186 C CA . PHE A 1 148 ? 8.773 -8.094 -11.289 1 91.81 148 PHE A CA 1
ATOM 1187 C C . PHE A 1 148 ? 7.691 -9.172 -11.336 1 91.81 148 PHE A C 1
ATOM 1189 O O . PHE A 1 148 ? 7.965 -10.344 -11.07 1 91.81 148 PHE A O 1
ATOM 1196 N N . ILE A 1 149 ? 6.473 -8.758 -11.586 1 95.25 149 ILE A N 1
ATOM 1197 C CA . ILE A 1 149 ? 5.301 -9.609 -11.766 1 95.25 149 ILE A CA 1
ATOM 1198 C C . ILE A 1 149 ? 4.648 -9.312 -13.117 1 95.25 149 ILE A C 1
ATOM 1200 O O . ILE A 1 149 ? 4.504 -8.148 -13.5 1 95.25 149 ILE A O 1
ATOM 1204 N N . LYS A 1 150 ? 4.359 -10.359 -13.812 1 95.38 150 LYS A N 1
ATOM 1205 C CA . LYS A 1 150 ? 3.688 -10.203 -15.102 1 95.38 150 LYS A CA 1
ATOM 1206 C C . LYS A 1 150 ? 2.252 -10.711 -15.039 1 95.38 150 LYS A C 1
ATOM 1208 O O . LYS A 1 150 ? 2 -11.805 -14.516 1 95.38 150 LYS A O 1
ATOM 1213 N N . ILE A 1 151 ? 1.335 -9.914 -15.5 1 95.38 151 ILE A N 1
ATOM 1214 C CA . ILE A 1 151 ? -0.065 -10.289 -15.672 1 95.38 151 ILE A CA 1
ATOM 1215 C C . ILE A 1 151 ? -0.469 -10.109 -17.141 1 95.38 151 ILE A C 1
ATOM 1217 O O . ILE A 1 151 ? -0.404 -9 -17.672 1 95.38 151 ILE A O 1
ATOM 1221 N N . GLU A 1 152 ? -0.912 -11.203 -17.719 1 93.12 152 GLU A N 1
ATOM 1222 C CA . GLU A 1 152 ? -1.233 -11.18 -19.141 1 93.12 152 GLU A CA 1
ATOM 1223 C C . GLU A 1 152 ? -2.742 -11.203 -19.359 1 93.12 152 GLU A C 1
ATOM 1225 O O . GLU A 1 152 ? -3.496 -11.664 -18.5 1 93.12 152 GLU A O 1
ATOM 1230 N N . SER A 1 153 ? -3.176 -10.812 -20.516 1 91.25 153 SER A N 1
ATOM 1231 C CA . SER A 1 153 ? -4.594 -10.711 -20.844 1 91.25 153 SER A CA 1
ATOM 1232 C C . SER A 1 153 ? -5.23 -12.094 -20.984 1 91.25 153 SER A C 1
ATOM 1234 O O . SER A 1 153 ? -6.449 -12.227 -20.859 1 91.25 153 SER A O 1
ATOM 1236 N N . ASN A 1 154 ? -4.449 -13.109 -21.234 1 87.94 154 ASN A N 1
ATOM 1237 C CA . ASN A 1 154 ? -4.988 -14.461 -21.359 1 87.94 154 ASN A CA 1
ATOM 1238 C C . ASN A 1 154 ? -5.207 -15.094 -19.984 1 87.94 154 ASN A C 1
ATOM 1240 O O . ASN A 1 154 ? -5.594 -16.266 -19.891 1 87.94 154 ASN A O 1
ATOM 1244 N N . GLY A 1 155 ? -4.938 -14.328 -18.906 1 86.44 155 GLY A N 1
ATOM 1245 C CA . GLY A 1 155 ? -5.176 -14.828 -17.562 1 86.44 155 GLY A CA 1
ATOM 1246 C C . GLY A 1 155 ? -3.945 -15.461 -16.938 1 86.44 155 GLY A C 1
ATOM 1247 O O . GLY A 1 155 ? -3.965 -15.836 -15.773 1 86.44 155 GLY A O 1
ATOM 1248 N N . SER A 1 156 ? -2.828 -15.523 -17.703 1 88.94 156 SER A N 1
ATOM 1249 C CA . SER A 1 156 ? -1.604 -16.094 -17.141 1 88.94 156 SER A CA 1
ATOM 1250 C C . SER A 1 156 ? -0.808 -15.047 -16.375 1 88.94 156 SER A C 1
ATOM 1252 O O . SER A 1 156 ? -1.018 -13.844 -16.562 1 88.94 156 SER A O 1
ATOM 1254 N N . GLY A 1 157 ? 0.002 -15.492 -15.484 1 92.69 157 GLY A N 1
ATOM 1255 C CA . GLY A 1 157 ? 0.875 -14.633 -14.695 1 92.69 157 GLY A CA 1
ATOM 1256 C C . GLY A 1 157 ? 2.215 -15.273 -14.383 1 92.69 157 GLY A C 1
ATOM 1257 O O . GLY A 1 157 ? 2.391 -16.484 -14.57 1 92.69 157 GLY A O 1
ATOM 1258 N N . LEU A 1 158 ? 3.107 -14.43 -14.055 1 93.12 158 LEU A N 1
ATOM 1259 C CA . LEU A 1 158 ? 4.449 -14.875 -13.711 1 93.12 158 LEU A CA 1
ATOM 1260 C C . LEU A 1 158 ? 5.078 -13.961 -12.664 1 93.12 158 LEU A C 1
ATOM 1262 O O . LEU A 1 158 ? 4.941 -12.734 -12.75 1 93.12 158 LEU A O 1
ATOM 1266 N N . THR A 1 159 ? 5.641 -14.539 -11.648 1 95.31 159 THR A N 1
ATOM 1267 C CA . THR A 1 159 ? 6.41 -13.805 -10.656 1 95.31 159 THR A CA 1
ATOM 1268 C C . THR A 1 159 ? 7.891 -14.156 -10.734 1 95.31 159 THR A C 1
ATOM 1270 O O . THR A 1 159 ? 8.258 -15.328 -10.625 1 95.31 159 THR A O 1
ATOM 1273 N N . VAL A 1 160 ? 8.703 -13.195 -10.992 1 93.5 160 VAL A N 1
ATOM 1274 C CA . VAL A 1 160 ? 10.148 -13.383 -11.055 1 93.5 160 VAL A CA 1
ATOM 1275 C C . VAL A 1 160 ? 10.805 -12.789 -9.812 1 93.5 160 VAL A C 1
ATOM 1277 O O . VAL A 1 160 ? 10.539 -11.641 -9.453 1 93.5 160 VAL A O 1
ATOM 1280 N N . TYR A 1 161 ? 11.57 -13.555 -9.141 1 91.31 161 TYR A N 1
ATOM 1281 C CA . TYR A 1 161 ? 12.273 -13.125 -7.93 1 91.31 161 TYR A CA 1
ATOM 1282 C C . TYR A 1 161 ? 13.719 -13.594 -7.949 1 91.31 161 TYR A C 1
ATOM 1284 O O . TYR A 1 161 ? 14.07 -14.539 -8.672 1 91.31 161 TYR A O 1
ATOM 1292 N N . GLN A 1 162 ? 14.586 -12.875 -7.293 1 89.44 162 GLN A N 1
ATOM 1293 C CA . GLN A 1 162 ? 15.969 -13.305 -7.098 1 89.44 162 GLN A CA 1
ATOM 1294 C C . GLN A 1 162 ? 16.078 -14.258 -5.91 1 89.44 162 GLN A C 1
ATOM 1296 O O . GLN A 1 162 ? 15.766 -13.891 -4.781 1 89.44 162 GLN A O 1
ATOM 1301 N N . ASP A 1 163 ? 16.5 -15.438 -6.156 1 89.75 163 ASP A N 1
ATOM 1302 C CA . ASP A 1 163 ? 16.594 -16.453 -5.113 1 89.75 163 ASP A CA 1
ATOM 1303 C C . ASP A 1 163 ? 17.844 -16.266 -4.266 1 89.75 163 ASP A C 1
ATOM 1305 O O . ASP A 1 163 ? 18.844 -16.953 -4.453 1 89.75 163 ASP A O 1
ATOM 1309 N N . MET A 1 164 ? 17.766 -15.484 -3.301 1 84.5 164 MET A N 1
ATOM 1310 C CA . MET A 1 164 ? 18.875 -15.219 -2.389 1 84.5 164 MET A CA 1
ATOM 1311 C C . MET A 1 164 ? 18.969 -16.297 -1.317 1 84.5 164 MET A C 1
ATOM 1313 O O . MET A 1 164 ? 20.047 -16.578 -0.81 1 84.5 164 MET A O 1
ATOM 1317 N N . SER A 1 165 ? 17.875 -16.891 -1.001 1 84.62 165 SER A N 1
ATOM 1318 C CA . SER A 1 165 ? 17.812 -17.891 0.061 1 84.62 165 SER A CA 1
ATOM 1319 C C . SER A 1 165 ? 18.438 -19.203 -0.38 1 84.62 165 SER A C 1
ATOM 1321 O O . SER A 1 165 ? 19.078 -19.891 0.42 1 84.62 165 SER A O 1
ATOM 1323 N N . GLN A 1 166 ? 18.312 -19.609 -1.588 1 87.88 166 GLN A N 1
ATOM 1324 C CA . GLN A 1 166 ? 18.797 -20.859 -2.17 1 87.88 166 GLN A CA 1
ATOM 1325 C C . GLN A 1 166 ? 18.281 -22.062 -1.385 1 87.88 166 GLN A C 1
ATOM 1327 O O . GLN A 1 166 ? 19.016 -23.047 -1.206 1 87.88 166 GLN A O 1
ATOM 1332 N N . SER A 1 167 ? 17.094 -21.906 -0.866 1 91.31 167 SER A N 1
ATOM 1333 C CA . SER A 1 167 ? 16.469 -22.969 -0.088 1 91.31 167 SER A CA 1
ATOM 1334 C C . SER A 1 167 ? 15.406 -23.703 -0.895 1 91.31 167 SER A C 1
ATOM 1336 O O . SER A 1 167 ? 14.477 -23.062 -1.408 1 91.31 167 SER A O 1
ATOM 1338 N N . MET A 1 168 ? 15.633 -25.047 -0.917 1 91.75 168 MET A N 1
ATOM 1339 C CA . MET A 1 168 ? 14.664 -25.875 -1.618 1 91.75 168 MET A CA 1
ATOM 1340 C C . MET A 1 168 ? 13.289 -25.766 -0.97 1 91.75 168 MET A C 1
ATOM 1342 O O . MET A 1 168 ? 12.266 -25.734 -1.664 1 91.75 168 MET A O 1
ATOM 1346 N N . PHE A 1 169 ? 13.305 -25.656 0.283 1 93.69 169 PHE A N 1
ATOM 1347 C CA . PHE A 1 169 ? 12.055 -25.562 1.032 1 93.69 169 PHE A CA 1
ATOM 1348 C C . PHE A 1 169 ? 11.352 -24.234 0.739 1 93.69 169 PHE A C 1
ATOM 1350 O O . PHE A 1 169 ? 10.141 -24.203 0.51 1 93.69 169 PHE A O 1
ATOM 1357 N N . CYS A 1 170 ? 12.109 -23.156 0.688 1 94.88 170 CYS A N 1
ATOM 1358 C CA . CYS A 1 170 ? 11.539 -21.844 0.382 1 94.88 170 CYS A CA 1
ATOM 1359 C C . CYS A 1 170 ? 10.961 -21.812 -1.026 1 94.88 170 CYS A C 1
ATOM 1361 O O . CYS A 1 170 ? 9.859 -21.312 -1.239 1 94.88 170 CYS A O 1
ATOM 1363 N N . ASN A 1 171 ? 11.695 -22.469 -1.884 1 95.5 171 ASN A N 1
ATOM 1364 C CA . ASN A 1 171 ? 11.219 -22.484 -3.264 1 95.5 171 ASN A CA 1
ATOM 1365 C C . ASN A 1 171 ? 9.938 -23.312 -3.398 1 95.5 171 ASN A C 1
ATOM 1367 O O . ASN A 1 171 ? 9.039 -22.938 -4.164 1 95.5 171 ASN A O 1
ATOM 1371 N N . ALA A 1 172 ? 9.891 -24.359 -2.689 1 95.56 172 ALA A N 1
ATOM 1372 C CA . ALA A 1 172 ? 8.68 -25.172 -2.695 1 95.56 172 ALA A CA 1
ATOM 1373 C C . ALA A 1 172 ? 7.5 -24.391 -2.117 1 95.56 172 ALA A C 1
ATOM 1375 O O . ALA A 1 172 ? 6.395 -24.438 -2.664 1 95.56 172 ALA A O 1
ATOM 1376 N N . LEU A 1 173 ? 7.738 -23.672 -1.036 1 96.38 173 LEU A N 1
ATOM 1377 C CA . LEU A 1 173 ? 6.695 -22.891 -0.393 1 96.38 173 LEU A CA 1
ATOM 1378 C C . LEU A 1 173 ? 6.207 -21.781 -1.316 1 96.38 173 LEU A C 1
ATOM 1380 O O . LEU A 1 173 ? 5.016 -21.469 -1.341 1 96.38 173 LEU A O 1
ATOM 1384 N N . ILE A 1 174 ? 7.133 -21.188 -1.997 1 96.81 174 ILE A N 1
ATOM 1385 C CA . ILE A 1 174 ? 6.785 -20.141 -2.953 1 96.81 174 ILE A CA 1
ATOM 1386 C C . ILE A 1 174 ? 5.844 -20.703 -4.016 1 96.81 174 ILE A C 1
ATOM 1388 O O . ILE A 1 174 ? 4.809 -20.109 -4.32 1 96.81 174 ILE A O 1
ATOM 1392 N N . SER A 1 175 ? 6.168 -21.891 -4.523 1 95.31 175 SER A N 1
ATOM 1393 C CA . SER A 1 175 ? 5.359 -22.516 -5.555 1 95.31 175 SER A CA 1
ATOM 1394 C C . SER A 1 175 ? 3.977 -22.891 -5.023 1 95.31 175 SER A C 1
ATOM 1396 O O . SER A 1 175 ? 2.969 -22.656 -5.695 1 95.31 175 SER A O 1
ATOM 1398 N N . VAL A 1 176 ? 3.902 -23.375 -3.842 1 95.38 176 VAL A N 1
ATOM 1399 C CA . VAL A 1 176 ? 2.662 -23.875 -3.258 1 95.38 176 VAL A CA 1
ATOM 1400 C C . VAL A 1 176 ? 1.76 -22.703 -2.881 1 95.38 176 VAL A C 1
ATOM 1402 O O . VAL A 1 176 ? 0.534 -22.797 -2.98 1 95.38 176 VAL A O 1
ATOM 1405 N N . ASN A 1 177 ? 2.34 -21.594 -2.559 1 96.19 177 ASN A N 1
ATOM 1406 C CA . ASN A 1 177 ? 1.541 -20.484 -2.039 1 96.19 177 ASN A CA 1
ATOM 1407 C C . ASN A 1 177 ? 0.958 -19.641 -3.164 1 96.19 177 ASN A C 1
ATOM 1409 O O . ASN A 1 177 ? 0.137 -18.75 -2.918 1 96.19 177 ASN A O 1
ATOM 1413 N N . GLY A 1 178 ? 1.331 -19.922 -4.301 1 94.62 178 GLY A N 1
ATOM 1414 C CA . GLY A 1 178 ? 0.62 -19.312 -5.41 1 94.62 178 GLY A CA 1
ATOM 1415 C C . GLY A 1 178 ? -0.872 -19.578 -5.391 1 94.62 178 GLY A C 1
ATOM 1416 O O . GLY A 1 178 ? -1.679 -18.656 -5.281 1 94.62 178 GLY A O 1
ATOM 1417 N N . PRO A 1 179 ? -1.188 -20.828 -5.41 1 93.31 179 PRO A N 1
ATOM 1418 C CA . PRO A 1 179 ? -2.611 -21.172 -5.383 1 93.31 179 PRO A CA 1
ATOM 1419 C C . PRO A 1 179 ? -3.225 -21.031 -3.992 1 93.31 179 PRO A C 1
ATOM 1421 O O . PRO A 1 179 ? -4.434 -20.828 -3.865 1 93.31 179 PRO A O 1
ATOM 1424 N N . LEU A 1 180 ? -2.5 -21.078 -2.898 1 95 180 LEU A N 1
ATOM 1425 C CA . LEU A 1 180 ? -3.027 -21.016 -1.539 1 95 180 LEU A CA 1
ATOM 1426 C C . LEU A 1 180 ? -3.189 -19.578 -1.08 1 95 180 LEU A C 1
ATOM 1428 O O . LEU A 1 180 ? -4.082 -19.266 -0.285 1 95 180 LEU A O 1
ATOM 1432 N N . GLY A 1 181 ? -2.328 -18.781 -1.546 1 93.56 181 GLY A N 1
ATOM 1433 C CA . GLY A 1 181 ? -2.297 -17.391 -1.119 1 93.56 181 GLY A CA 1
ATOM 1434 C C . GLY A 1 181 ? -3.643 -16.703 -1.235 1 93.56 181 GLY A C 1
ATOM 1435 O O . GLY A 1 181 ? -4.176 -16.203 -0.244 1 93.56 181 GLY A O 1
ATOM 1436 N N . PRO A 1 182 ? -4.211 -16.703 -2.393 1 94.62 182 PRO A N 1
ATOM 1437 C CA . PRO A 1 182 ? -5.52 -16.062 -2.553 1 94.62 182 PRO A CA 1
ATOM 1438 C C . PRO A 1 182 ? -6.57 -16.625 -1.6 1 94.62 182 PRO A C 1
ATOM 1440 O O . PRO A 1 182 ? -7.398 -15.867 -1.078 1 94.62 182 PRO A O 1
ATOM 1443 N N . THR A 1 183 ? -6.527 -17.859 -1.384 1 94.94 183 THR A N 1
ATOM 1444 C CA . THR A 1 183 ? -7.492 -18.469 -0.486 1 94.94 183 THR A CA 1
ATOM 1445 C C . THR A 1 183 ? -7.32 -17.953 0.939 1 94.94 183 THR A C 1
ATOM 1447 O O . THR A 1 183 ? -8.297 -17.594 1.599 1 94.94 183 THR A O 1
ATOM 1450 N N . PHE A 1 184 ? -6.137 -17.891 1.385 1 94.62 184 PHE A N 1
ATOM 1451 C CA . PHE A 1 184 ? -5.859 -17.422 2.736 1 94.62 184 PHE A CA 1
ATOM 1452 C C . PHE A 1 184 ? -6.34 -15.984 2.918 1 94.62 184 PHE A C 1
ATOM 1454 O O . PHE A 1 184 ? -7.078 -15.68 3.857 1 94.62 184 PHE A O 1
ATOM 1461 N N . PHE A 1 185 ? -5.965 -15.18 2.047 1 94 185 PHE A N 1
ATOM 1462 C CA . PHE A 1 185 ? -6.328 -13.766 2.154 1 94 185 PHE A CA 1
ATOM 1463 C C . PHE A 1 185 ? -7.82 -13.578 1.923 1 94 185 PHE A C 1
ATOM 1465 O O . PHE A 1 185 ? -8.445 -12.727 2.557 1 94 185 PHE A O 1
ATOM 1472 N N . GLY A 1 186 ? -8.336 -14.312 0.992 1 95.56 186 GLY A N 1
ATOM 1473 C CA . GLY A 1 186 ? -9.773 -14.242 0.768 1 95.56 186 GLY A CA 1
ATOM 1474 C C . GLY A 1 186 ? -10.586 -14.641 1.986 1 95.56 186 GLY A C 1
ATOM 1475 O O . GLY A 1 186 ? -11.539 -13.945 2.354 1 95.56 186 GLY A O 1
ATOM 1476 N N . CYS A 1 187 ? -10.25 -15.68 2.602 1 95.56 187 CYS A N 1
ATOM 1477 C CA . CYS A 1 187 ? -10.93 -16.125 3.809 1 95.56 187 CYS A CA 1
ATOM 1478 C C . CYS A 1 187 ? -10.797 -15.109 4.93 1 95.56 187 CYS A C 1
ATOM 1480 O O . CYS A 1 187 ? -11.75 -14.867 5.672 1 95.56 187 CYS A O 1
ATOM 1482 N N . LEU A 1 188 ? -9.625 -14.531 4.984 1 94.94 188 LEU A N 1
ATOM 1483 C CA . LEU A 1 188 ? -9.406 -13.5 5.988 1 94.94 188 LEU A CA 1
ATOM 1484 C C . LEU A 1 188 ? -10.344 -12.312 5.762 1 94.94 188 LEU A C 1
ATOM 1486 O O . LEU A 1 188 ? -10.945 -11.797 6.707 1 94.94 188 LEU A O 1
ATOM 1490 N N . ILE A 1 189 ? -10.445 -11.922 4.559 1 95.06 189 ILE A N 1
ATOM 1491 C CA . ILE A 1 189 ? -11.297 -10.781 4.211 1 95.06 189 ILE A CA 1
ATOM 1492 C C . ILE A 1 189 ? -12.75 -11.109 4.539 1 95.06 189 ILE A C 1
ATOM 1494 O O . ILE A 1 189 ? -13.469 -10.273 5.098 1 95.06 189 ILE A O 1
ATOM 1498 N N . ILE A 1 190 ? -13.18 -12.273 4.207 1 92.44 190 ILE A N 1
ATOM 1499 C CA . ILE A 1 190 ? -14.547 -12.703 4.504 1 92.44 190 ILE A CA 1
ATOM 1500 C C . ILE A 1 190 ? -14.781 -12.656 6.012 1 92.44 190 ILE A C 1
ATOM 1502 O O . ILE A 1 190 ? -15.766 -12.078 6.473 1 92.44 190 ILE A O 1
ATOM 1506 N N . CYS A 1 191 ? -13.891 -13.172 6.766 1 93.06 191 CYS A N 1
ATOM 1507 C CA . CYS A 1 191 ? -14.039 -13.211 8.219 1 93.06 191 CYS A CA 1
ATOM 1508 C C . CYS A 1 191 ? -14.062 -11.805 8.797 1 93.06 191 CYS A C 1
ATOM 1510 O O . CYS A 1 191 ? -14.898 -11.5 9.656 1 93.06 191 CYS A O 1
ATOM 1512 N N . LEU A 1 192 ? -13.156 -10.977 8.312 1 92.75 192 LEU A N 1
ATOM 1513 C CA . LEU A 1 192 ? -13.109 -9.602 8.805 1 92.75 192 LEU A CA 1
ATOM 1514 C C . LEU A 1 192 ? -14.383 -8.852 8.43 1 92.75 192 LEU A C 1
ATOM 1516 O O . LEU A 1 192 ? -14.898 -8.062 9.219 1 92.75 192 LEU A O 1
ATOM 1520 N N . SER A 1 193 ? -14.836 -9.078 7.223 1 89.62 193 SER A N 1
ATOM 1521 C CA . SER A 1 193 ? -16.031 -8.406 6.742 1 89.62 193 SER A CA 1
ATOM 1522 C C . SER A 1 193 ? -17.25 -8.773 7.578 1 89.62 193 SER A C 1
ATOM 1524 O O . SER A 1 193 ? -18.109 -7.934 7.844 1 89.62 193 SER A O 1
ATOM 1526 N N . VAL A 1 194 ? -17.344 -9.969 8.031 1 85.56 194 VAL A N 1
ATOM 1527 C CA . VAL A 1 194 ? -18.484 -10.445 8.797 1 85.56 194 VAL A CA 1
ATOM 1528 C C . VAL A 1 194 ? -18.312 -10.055 10.266 1 85.56 194 VAL A C 1
ATOM 1530 O O . VAL A 1 194 ? -19.266 -9.617 10.914 1 85.56 194 VAL A O 1
ATOM 1533 N N . ALA A 1 195 ? -17.109 -10.188 10.773 1 86 195 ALA A N 1
ATOM 1534 C CA . ALA A 1 195 ? -16.844 -9.875 12.172 1 86 195 ALA A CA 1
ATOM 1535 C C . ALA A 1 195 ? -17.109 -8.406 12.469 1 86 195 ALA A C 1
ATOM 1537 O O . ALA A 1 195 ? -17.578 -8.055 13.555 1 86 195 ALA A O 1
ATOM 1538 N N . PHE A 1 196 ? -16.812 -7.582 11.492 1 85.88 196 PHE A N 1
ATOM 1539 C CA . PHE A 1 196 ? -16.906 -6.148 11.734 1 85.88 196 PHE A CA 1
ATOM 1540 C C . PHE A 1 196 ? -17.984 -5.523 10.852 1 85.88 196 PHE A C 1
ATOM 1542 O O . PHE A 1 196 ? -17.875 -4.355 10.469 1 85.88 196 PHE A O 1
ATOM 1549 N N . VAL A 1 197 ? -18.938 -6.293 10.547 1 75.44 197 VAL A N 1
ATOM 1550 C CA . VAL A 1 197 ? -20 -5.891 9.641 1 75.44 197 VAL A CA 1
ATOM 1551 C C . VAL A 1 197 ? -20.688 -4.645 10.18 1 75.44 197 VAL A C 1
ATOM 1553 O O . VAL A 1 197 ? -21.125 -3.785 9.414 1 75.44 197 VAL A O 1
ATOM 1556 N N . LYS A 1 198 ? -20.75 -4.504 11.406 1 79.75 198 LYS A N 1
ATOM 1557 C CA . LYS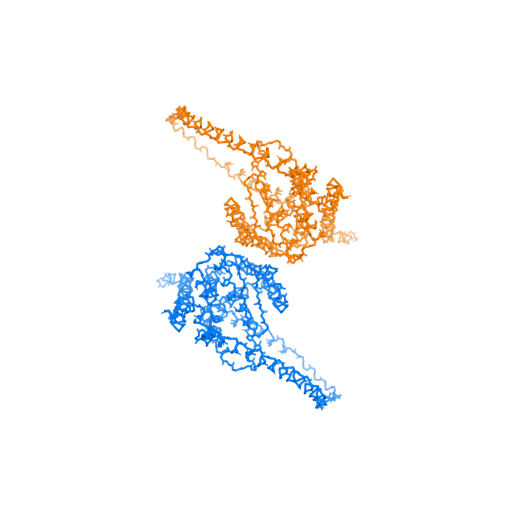 A 1 198 ? -21.484 -3.398 12.031 1 79.75 198 LYS A CA 1
ATOM 1558 C C . LYS A 1 198 ? -20.656 -2.113 11.992 1 79.75 198 LYS A C 1
ATOM 1560 O O . LYS A 1 198 ? -21.188 -1.021 12.18 1 79.75 198 LYS A O 1
ATOM 1565 N N . HIS A 1 199 ? -19.484 -2.225 11.734 1 88.94 199 HIS A N 1
ATOM 1566 C CA . HIS A 1 199 ? -18.594 -1.08 11.727 1 88.94 199 HIS A CA 1
ATOM 1567 C C . HIS A 1 199 ? -18.328 -0.593 10.297 1 88.94 199 HIS A C 1
ATOM 1569 O O . HIS A 1 199 ? -17.391 -1.038 9.648 1 88.94 199 HIS A O 1
ATOM 1575 N N . GLU A 1 200 ? -19.031 0.309 9.883 1 89.44 200 GLU A N 1
ATOM 1576 C CA . GLU A 1 200 ? -18.984 0.805 8.516 1 89.44 200 GLU A CA 1
ATOM 1577 C C . GLU A 1 200 ? -17.594 1.327 8.172 1 89.44 200 GLU A C 1
ATOM 1579 O O . GLU A 1 200 ? -17.062 1.025 7.102 1 89.44 200 GLU A O 1
ATOM 1584 N N . LEU A 1 201 ? -17.047 2.094 9.086 1 92.62 201 LEU A N 1
ATOM 1585 C CA . LEU A 1 201 ? -15.758 2.711 8.82 1 92.62 201 LEU A CA 1
ATOM 1586 C C . LEU A 1 201 ? -14.68 1.65 8.641 1 92.62 201 LEU A C 1
ATOM 1588 O O . LEU A 1 201 ? -13.766 1.818 7.82 1 92.62 201 LEU A O 1
ATOM 1592 N N . PHE A 1 202 ? -14.844 0.591 9.352 1 93.69 202 PHE A N 1
ATOM 1593 C CA . PHE A 1 202 ? -13.883 -0.494 9.211 1 93.69 202 PHE A CA 1
ATOM 1594 C C . PHE A 1 202 ? -13.938 -1.081 7.805 1 93.69 202 PHE A C 1
ATOM 1596 O O . PHE A 1 202 ? -12.891 -1.312 7.184 1 93.69 202 PHE A O 1
ATOM 1603 N N . SER A 1 203 ? -15.133 -1.282 7.375 1 93.94 203 SER A N 1
ATOM 1604 C CA . SER A 1 203 ? -15.297 -1.855 6.043 1 93.94 203 SER A CA 1
ATOM 1605 C C . SER A 1 203 ? -14.727 -0.937 4.969 1 93.94 203 SER A C 1
ATOM 1607 O O . SER A 1 203 ? -14.094 -1.402 4.02 1 93.94 203 SER A O 1
ATOM 1609 N N . ARG A 1 204 ? -14.906 0.281 5.137 1 95.06 204 ARG A N 1
ATOM 1610 C CA . ARG A 1 204 ? -14.414 1.249 4.16 1 95.06 204 ARG A CA 1
ATOM 1611 C C . ARG A 1 204 ? -12.891 1.339 4.199 1 95.06 204 ARG A C 1
ATOM 1613 O O . ARG A 1 204 ? -12.25 1.435 3.152 1 95.06 204 ARG A O 1
ATOM 1620 N N . VAL A 1 205 ? -12.359 1.252 5.34 1 95.19 205 VAL A N 1
ATOM 1621 C CA . VAL A 1 205 ? -10.906 1.255 5.5 1 95.19 205 VAL A CA 1
ATOM 1622 C C . VAL A 1 205 ? -10.32 -0.017 4.895 1 95.19 205 VAL A C 1
ATOM 1624 O O . VAL A 1 205 ? -9.289 0.03 4.219 1 95.19 205 VAL A O 1
ATOM 1627 N N . LEU A 1 206 ? -11 -1.095 5.129 1 96.31 206 LEU A N 1
ATOM 1628 C CA . LEU A 1 206 ? -10.516 -2.373 4.625 1 96.31 206 LEU A CA 1
ATOM 1629 C C . LEU A 1 206 ? -10.5 -2.391 3.102 1 96.31 206 LEU A C 1
ATOM 1631 O O . LEU A 1 206 ? -9.523 -2.809 2.486 1 96.31 206 LEU A O 1
ATOM 1635 N N . ILE A 1 207 ? -11.586 -1.96 2.502 1 96.81 207 ILE A N 1
ATOM 1636 C CA . ILE A 1 207 ? -11.641 -1.966 1.044 1 96.81 207 ILE A CA 1
ATOM 1637 C C . ILE A 1 207 ? -10.625 -0.975 0.484 1 96.81 207 ILE A C 1
ATOM 1639 O O . ILE A 1 207 ? -10.031 -1.213 -0.57 1 96.81 207 ILE A O 1
ATOM 1643 N N . SER A 1 208 ? -10.422 0.176 1.166 1 97.06 208 SER A N 1
ATOM 1644 C CA . SER A 1 208 ? -9.398 1.129 0.755 1 97.06 208 SER A CA 1
ATOM 1645 C C . SER A 1 208 ? -8 0.522 0.865 1 97.06 208 SER A C 1
ATOM 1647 O O . SER A 1 208 ? -7.129 0.803 0.04 1 97.06 208 SER A O 1
ATOM 1649 N N . THR A 1 209 ? -7.832 -0.246 1.877 1 97.12 209 THR A N 1
ATOM 1650 C CA . THR A 1 209 ? -6.555 -0.928 2.068 1 97.12 209 THR A CA 1
ATOM 1651 C C . THR A 1 209 ? -6.273 -1.879 0.908 1 97.12 209 THR A C 1
ATOM 1653 O O . THR A 1 209 ? -5.168 -1.89 0.362 1 97.12 209 THR A O 1
ATOM 1656 N N . ILE A 1 210 ? -7.238 -2.629 0.533 1 97.56 210 ILE A N 1
ATOM 1657 C CA . ILE A 1 210 ? -7.098 -3.555 -0.586 1 97.56 210 ILE A CA 1
ATOM 1658 C C . ILE A 1 210 ? -6.809 -2.775 -1.866 1 97.56 210 ILE A C 1
ATOM 1660 O O . ILE A 1 210 ? -5.922 -3.148 -2.641 1 97.56 210 ILE A O 1
ATOM 1664 N N . ALA A 1 211 ? -7.551 -1.687 -2.074 1 98 211 ALA A N 1
ATOM 1665 C CA . ALA A 1 211 ? -7.34 -0.84 -3.246 1 98 211 ALA A CA 1
ATOM 1666 C C . ALA A 1 211 ? -5.898 -0.334 -3.305 1 98 211 ALA A C 1
ATOM 1668 O O . ALA A 1 211 ? -5.277 -0.338 -4.367 1 98 211 ALA A O 1
ATOM 1669 N N . THR A 1 212 ? -5.41 0.06 -2.172 1 97.94 212 THR A N 1
ATOM 1670 C CA . THR A 1 212 ? -4.055 0.591 -2.098 1 97.94 212 THR A CA 1
ATOM 1671 C C . THR A 1 212 ? -3.029 -0.498 -2.4 1 97.94 212 THR A C 1
ATOM 1673 O O . THR A 1 212 ? -2.053 -0.257 -3.113 1 97.94 212 THR A O 1
ATOM 1676 N N . ILE A 1 213 ? -3.229 -1.659 -1.879 1 97.38 213 ILE A N 1
ATOM 1677 C CA . ILE A 1 213 ? -2.322 -2.777 -2.117 1 97.38 213 ILE A CA 1
ATOM 1678 C C . ILE A 1 213 ? -2.271 -3.092 -3.611 1 97.38 213 ILE A C 1
ATOM 1680 O O . ILE A 1 213 ? -1.189 -3.234 -4.184 1 97.38 213 ILE A O 1
ATOM 1684 N N . VAL A 1 214 ? -3.422 -3.156 -4.246 1 97.38 214 VAL A N 1
ATOM 1685 C CA . VAL A 1 214 ? -3.486 -3.449 -5.672 1 97.38 214 VAL A CA 1
ATOM 1686 C C . VAL A 1 214 ? -2.736 -2.375 -6.457 1 97.38 214 VAL A C 1
ATOM 1688 O O . VAL A 1 214 ? -1.918 -2.689 -7.324 1 97.38 214 VAL A O 1
ATOM 1691 N N . LEU A 1 215 ? -2.949 -1.175 -6.098 1 96.81 215 LEU A N 1
ATOM 1692 C CA . LEU A 1 215 ? -2.338 -0.063 -6.816 1 96.81 215 LEU A CA 1
ATOM 1693 C C . LEU A 1 215 ? -0.828 -0.045 -6.609 1 96.81 215 LEU A C 1
ATOM 1695 O O . LEU A 1 215 ? -0.065 0.046 -7.574 1 96.81 215 LEU A O 1
ATOM 1699 N N . LEU A 1 216 ? -0.448 -0.186 -5.395 1 95.69 216 LEU A N 1
ATOM 1700 C CA . LEU A 1 216 ? 0.969 -0.082 -5.062 1 95.69 216 LEU A CA 1
ATOM 1701 C C . LEU A 1 216 ? 1.751 -1.255 -5.645 1 95.69 216 LEU A C 1
ATOM 1703 O O . LEU A 1 216 ? 2.836 -1.068 -6.203 1 95.69 216 LEU A O 1
ATOM 1707 N N . VAL A 1 217 ? 1.236 -2.42 -5.52 1 96.06 217 VAL A N 1
ATOM 1708 C CA . VAL A 1 217 ? 1.906 -3.594 -6.066 1 96.06 217 VAL A CA 1
ATOM 1709 C C . VAL A 1 217 ? 2.029 -3.459 -7.582 1 96.06 217 VAL A C 1
ATOM 1711 O O . VAL A 1 217 ? 3.037 -3.859 -8.172 1 96.06 217 VAL A O 1
ATOM 1714 N N . THR A 1 218 ? 1.022 -2.914 -8.219 1 95.62 218 THR A N 1
ATOM 1715 C CA . THR A 1 218 ? 1.061 -2.707 -9.664 1 95.62 218 THR A CA 1
ATOM 1716 C C . THR A 1 218 ? 2.172 -1.732 -10.039 1 95.62 218 THR A C 1
ATOM 1718 O O . THR A 1 218 ? 2.986 -2.021 -10.914 1 95.62 218 THR A O 1
ATOM 1721 N N . ILE A 1 219 ? 2.289 -0.662 -9.281 1 91.81 219 ILE A N 1
ATOM 1722 C CA . ILE A 1 219 ? 3.275 0.373 -9.57 1 91.81 219 ILE A CA 1
ATOM 1723 C C . ILE A 1 219 ? 4.68 -0.163 -9.305 1 91.81 219 ILE A C 1
ATOM 1725 O O . ILE A 1 219 ? 5.617 0.137 -10.055 1 91.81 219 ILE A O 1
ATOM 1729 N N . LEU A 1 220 ? 4.777 -1.015 -8.367 1 91.88 220 LEU A N 1
ATOM 1730 C CA . LEU A 1 220 ? 6.098 -1.442 -7.914 1 91.88 220 LEU A CA 1
ATOM 1731 C C . LEU A 1 220 ? 6.594 -2.625 -8.734 1 91.88 220 LEU A C 1
ATOM 1733 O O . LEU A 1 220 ? 7.781 -2.705 -9.062 1 91.88 220 LEU A O 1
ATOM 1737 N N . PHE A 1 221 ? 5.633 -3.516 -9.141 1 93.75 221 PHE A N 1
ATOM 1738 C CA . PHE A 1 221 ? 6.164 -4.793 -9.602 1 93.75 221 PHE A CA 1
ATOM 1739 C C . PHE A 1 221 ? 5.57 -5.176 -10.945 1 93.75 221 PHE A C 1
ATOM 1741 O O . PHE A 1 221 ? 6.078 -6.078 -11.617 1 93.75 221 PHE A O 1
ATOM 1748 N N . ILE A 1 222 ? 4.469 -4.562 -11.344 1 94.12 222 ILE A N 1
ATOM 1749 C CA . ILE A 1 222 ? 3.795 -5.02 -12.555 1 94.12 222 ILE A CA 1
ATOM 1750 C C . ILE A 1 222 ? 4.043 -4.031 -13.688 1 94.12 222 ILE A C 1
ATOM 1752 O O . ILE A 1 222 ? 3.168 -3.811 -14.531 1 94.12 222 ILE A O 1
ATOM 1756 N N . ARG A 1 223 ? 5.109 -3.445 -13.773 1 84.06 223 ARG A N 1
ATOM 1757 C CA . ARG A 1 223 ? 5.422 -2.385 -14.727 1 84.06 223 ARG A CA 1
ATOM 1758 C C . ARG A 1 223 ? 5.762 -2.961 -16.094 1 84.06 223 ARG A C 1
ATOM 1760 O O . ARG A 1 223 ? 5.684 -2.26 -17.109 1 84.06 223 ARG A O 1
ATOM 1767 N N . LYS A 1 224 ? 6.137 -4.215 -16.203 1 83.69 224 LYS A N 1
ATOM 1768 C CA . LYS A 1 224 ? 6.539 -4.84 -17.453 1 83.69 224 LYS A CA 1
ATOM 1769 C C . LYS A 1 224 ? 5.34 -5.441 -18.188 1 83.69 224 LYS A C 1
ATOM 1771 O O . LYS A 1 224 ? 5.473 -5.973 -19.281 1 83.69 224 LYS A O 1
ATOM 1776 N N . SER A 1 225 ? 4.16 -5.367 -17.562 1 90.5 225 SER A N 1
ATOM 1777 C CA . SER A 1 225 ? 2.91 -5.836 -18.156 1 90.5 225 SER A CA 1
ATOM 1778 C C . SER A 1 225 ? 1.984 -4.668 -18.484 1 90.5 225 SER A C 1
ATOM 1780 O O . SER A 1 225 ? 1.32 -4.129 -17.594 1 90.5 225 SER A O 1
ATOM 1782 N N . ILE A 1 226 ? 1.913 -4.379 -19.75 1 91.75 226 ILE A N 1
ATOM 1783 C CA . ILE A 1 226 ? 1.091 -3.242 -20.156 1 91.75 226 ILE A CA 1
ATOM 1784 C C . ILE A 1 226 ? -0.36 -3.488 -19.75 1 91.75 226 ILE A C 1
ATOM 1786 O O . ILE A 1 226 ? -1.02 -2.596 -19.203 1 91.75 226 ILE A O 1
ATOM 1790 N N . PHE A 1 227 ? -0.786 -4.723 -20.047 1 94.5 227 PHE A N 1
ATOM 1791 C CA . PHE A 1 227 ? -2.162 -5.062 -19.703 1 94.5 227 PHE A CA 1
ATOM 1792 C C . PHE A 1 227 ? -2.402 -4.914 -18.203 1 94.5 227 PHE A C 1
ATOM 1794 O O . PHE A 1 227 ? -3.377 -4.285 -17.781 1 94.5 227 PHE A O 1
ATOM 1801 N N . GLY A 1 228 ? -1.549 -5.48 -17.391 1 94.62 228 GLY A N 1
ATOM 1802 C CA . GLY A 1 228 ? -1.685 -5.371 -15.953 1 94.62 228 GLY A CA 1
ATOM 1803 C C . GLY A 1 228 ? -1.622 -3.938 -15.453 1 94.62 228 GLY A C 1
ATOM 1804 O O . GLY A 1 228 ? -2.355 -3.562 -14.539 1 94.62 228 GLY A O 1
ATOM 1805 N N . MET A 1 229 ? -0.835 -3.115 -16.125 1 94.56 229 MET A N 1
ATOM 1806 C CA . MET A 1 229 ? -0.617 -1.731 -15.719 1 94.56 229 MET A CA 1
ATOM 1807 C C . MET A 1 229 ? -1.846 -0.877 -16 1 94.56 229 MET A C 1
ATOM 1809 O O . MET A 1 229 ? -2.002 0.205 -15.438 1 94.56 229 MET A O 1
ATOM 1813 N N . ILE A 1 230 ? -2.672 -1.318 -16.797 1 95.69 230 ILE A N 1
ATOM 1814 C CA . ILE A 1 230 ? -3.887 -0.576 -17.125 1 95.69 230 ILE A CA 1
ATOM 1815 C C . ILE A 1 230 ? -5.066 -1.152 -16.344 1 95.69 230 ILE A C 1
ATOM 1817 O O . ILE A 1 230 ? -5.789 -0.417 -15.664 1 95.69 230 ILE A O 1
ATOM 1821 N N . PHE A 1 231 ? -5.207 -2.438 -16.391 1 95.94 231 PHE A N 1
ATOM 1822 C CA . PHE A 1 231 ? -6.375 -3.105 -15.82 1 95.94 231 PHE A CA 1
ATOM 1823 C C . PHE A 1 231 ? -6.406 -2.945 -14.305 1 95.94 231 PHE A C 1
ATOM 1825 O O . PHE A 1 231 ? -7.445 -2.607 -13.734 1 95.94 231 PHE A O 1
ATOM 1832 N N . LEU A 1 232 ? -5.348 -3.17 -13.617 1 97.19 232 LEU A N 1
ATOM 1833 C CA . LEU A 1 232 ? -5.34 -3.262 -12.156 1 97.19 232 LEU A CA 1
ATOM 1834 C C . LEU A 1 232 ? -5.531 -1.889 -11.523 1 97.19 232 LEU A C 1
ATOM 1836 O O . LEU A 1 232 ? -6.234 -1.756 -10.523 1 97.19 232 LEU A O 1
ATOM 1840 N N . PRO A 1 233 ? -4.953 -0.811 -12.062 1 96.81 233 PRO A N 1
ATOM 1841 C CA . PRO A 1 233 ? -5.281 0.515 -11.531 1 96.81 233 PRO A CA 1
ATOM 1842 C C . PRO A 1 233 ? -6.754 0.872 -11.703 1 96.81 233 PRO A C 1
ATOM 1844 O O . PRO A 1 233 ? -7.336 1.547 -10.844 1 96.81 233 PRO A O 1
ATOM 1847 N N . ILE A 1 234 ? -7.344 0.441 -12.773 1 96.94 234 ILE A N 1
ATOM 1848 C CA . ILE A 1 234 ? -8.773 0.67 -12.969 1 96.94 234 ILE A CA 1
ATOM 1849 C C . ILE A 1 234 ? -9.562 -0.05 -11.875 1 96.94 234 ILE A C 1
ATOM 1851 O O . ILE A 1 234 ? -10.477 0.524 -11.281 1 96.94 234 ILE A O 1
ATOM 1855 N N . VAL A 1 235 ? -9.172 -1.285 -11.648 1 95.69 235 VAL A N 1
ATOM 1856 C CA . VAL A 1 235 ? -9.805 -2.043 -10.578 1 95.69 235 VAL A CA 1
ATOM 1857 C C . VAL A 1 235 ? -9.641 -1.304 -9.25 1 95.69 235 VAL A C 1
ATOM 1859 O O . VAL A 1 235 ? -10.594 -1.172 -8.477 1 95.69 235 VAL A O 1
ATOM 1862 N N . SER A 1 236 ? -8.414 -0.837 -8.945 1 97.56 236 SER A N 1
ATOM 1863 C CA . SER A 1 236 ? -8.125 -0.103 -7.719 1 97.56 236 SER A CA 1
ATOM 1864 C C . SER A 1 236 ? -8.992 1.148 -7.609 1 97.56 236 SER A C 1
ATOM 1866 O O . SER A 1 236 ? -9.547 1.436 -6.543 1 97.56 236 SER A O 1
ATOM 1868 N N . LEU A 1 237 ? -9.148 1.87 -8.656 1 97.38 237 LEU A N 1
ATOM 1869 C CA . LEU A 1 237 ? -9.953 3.092 -8.656 1 97.38 237 LEU A CA 1
ATOM 1870 C C . LEU A 1 237 ? -11.414 2.781 -8.383 1 97.38 237 LEU A C 1
ATOM 1872 O O . LEU A 1 237 ? -12.094 3.539 -7.684 1 97.38 237 LEU A O 1
ATOM 1876 N N . VAL A 1 238 ? -11.875 1.707 -8.961 1 96.56 238 VAL A N 1
ATOM 1877 C CA . VAL A 1 238 ? -13.25 1.274 -8.695 1 96.56 238 VAL A CA 1
ATOM 1878 C C . VAL A 1 238 ? -13.414 0.973 -7.211 1 96.56 238 VAL A C 1
ATOM 1880 O O . VAL A 1 238 ? -14.406 1.375 -6.598 1 96.56 238 VAL A O 1
ATOM 1883 N N . LEU A 1 239 ? -12.469 0.322 -6.621 1 97.38 239 LEU A N 1
ATOM 1884 C CA . LEU A 1 239 ? -12.539 0 -5.199 1 97.38 239 LEU A CA 1
ATOM 1885 C C . LEU A 1 239 ? -12.508 1.269 -4.355 1 97.38 239 LEU A C 1
ATOM 1887 O O . LEU A 1 239 ? -13.242 1.377 -3.367 1 97.38 239 LEU A O 1
ATOM 1891 N N . TYR A 1 240 ? -11.664 2.203 -4.746 1 97.25 240 TYR A N 1
ATOM 1892 C CA . TYR A 1 240 ? -11.648 3.49 -4.059 1 97.25 240 TYR A CA 1
ATOM 1893 C C . TYR A 1 240 ? -13 4.184 -4.176 1 97.25 240 TYR A C 1
ATOM 1895 O O . TYR A 1 240 ? -13.492 4.777 -3.213 1 97.25 240 TYR A O 1
ATOM 1903 N N . GLY A 1 241 ? -13.586 4.148 -5.379 1 96.88 241 GLY A N 1
ATOM 1904 C CA . GLY A 1 241 ? -14.914 4.703 -5.578 1 96.88 241 GLY A CA 1
ATOM 1905 C C . GLY A 1 241 ? -15.969 4.082 -4.672 1 96.88 241 GLY A C 1
ATOM 1906 O O . GLY A 1 241 ? -16.812 4.789 -4.117 1 96.88 241 GLY A O 1
ATOM 1907 N N . ILE A 1 242 ? -15.891 2.82 -4.508 1 95.31 242 ILE A N 1
ATOM 1908 C CA . ILE A 1 242 ? -16.812 2.117 -3.619 1 95.31 242 ILE A CA 1
ATOM 1909 C C . ILE A 1 242 ? -16.578 2.564 -2.178 1 95.31 242 ILE A C 1
ATOM 1911 O O . ILE A 1 242 ? -17.531 2.826 -1.439 1 95.31 242 ILE A O 1
ATOM 1915 N N . ALA A 1 243 ? -15.336 2.668 -1.782 1 95.69 243 ALA A N 1
ATOM 1916 C CA . ALA A 1 243 ? -14.984 3.049 -0.417 1 95.69 243 ALA A CA 1
ATOM 1917 C C . ALA A 1 243 ? -15.531 4.434 -0.076 1 95.69 243 ALA A C 1
ATOM 1919 O O . ALA A 1 243 ? -15.977 4.668 1.047 1 95.69 243 ALA A O 1
ATOM 1920 N N . ILE A 1 244 ? -15.609 5.309 -1.068 1 95.06 244 ILE A N 1
ATOM 1921 C CA . ILE A 1 244 ? -15.898 6.711 -0.804 1 95.06 244 ILE A CA 1
ATOM 1922 C C . ILE A 1 244 ? -17.375 6.988 -1.051 1 95.06 244 ILE A C 1
ATOM 1924 O O . ILE A 1 244 ? -18.016 7.734 -0.298 1 95.06 244 ILE A O 1
ATOM 1928 N N . LYS A 1 245 ? -18.062 6.336 -2.045 1 94 245 LYS A N 1
ATOM 1929 C CA . LYS A 1 245 ? -19.344 6.812 -2.529 1 94 245 LYS A CA 1
ATOM 1930 C C . LYS A 1 245 ? -20.438 5.777 -2.295 1 94 245 LYS A C 1
ATOM 1932 O O . LYS A 1 245 ? -21.625 6.113 -2.24 1 94 245 LYS A O 1
ATOM 1937 N N . ALA A 1 246 ? -20.078 4.539 -2.23 1 93.12 246 ALA A N 1
ATOM 1938 C CA . ALA A 1 246 ? -21.094 3.486 -2.199 1 93.12 246 ALA A CA 1
ATOM 1939 C C . ALA A 1 246 ? -21.797 3.436 -0.843 1 93.12 246 ALA A C 1
ATOM 1941 O O . ALA A 1 246 ? -21.203 3.781 0.182 1 93.12 246 ALA A O 1
ATOM 1942 N N . PRO A 1 247 ? -23.062 3.023 -0.883 1 92.25 247 PRO A N 1
ATOM 1943 C CA . PRO A 1 247 ? -23.719 2.807 0.404 1 92.25 247 PRO A CA 1
ATOM 1944 C C . PRO A 1 247 ? -23.125 1.639 1.187 1 92.25 247 PRO A C 1
ATOM 1946 O O . PRO A 1 247 ? -22.469 0.773 0.604 1 92.25 247 PRO A O 1
ATOM 1949 N N . LYS A 1 248 ? -23.344 1.616 2.406 1 89.62 248 LYS A N 1
ATOM 1950 C CA . LYS A 1 248 ? -22.719 0.68 3.34 1 89.62 248 LYS A CA 1
ATOM 1951 C C . LYS A 1 248 ? -22.969 -0.765 2.91 1 89.62 248 LYS A C 1
ATOM 1953 O O . LYS A 1 248 ? -22.031 -1.565 2.859 1 89.62 248 LYS A O 1
ATOM 1958 N N . PRO A 1 249 ? -24.234 -1.155 2.596 1 86.62 249 PRO A N 1
ATOM 1959 C CA . PRO A 1 249 ? -24.438 -2.557 2.223 1 86.62 249 PRO A CA 1
ATOM 1960 C C . PRO A 1 249 ? -23.625 -2.969 0.997 1 86.62 249 PRO A C 1
ATOM 1962 O O . PRO A 1 249 ? -23.203 -4.121 0.895 1 86.62 249 PRO A O 1
ATOM 1965 N N . PHE A 1 250 ? -23.422 -2 0.113 1 90.38 250 PHE A N 1
ATOM 1966 C CA . PHE A 1 250 ? -22.672 -2.311 -1.099 1 90.38 250 PHE A CA 1
ATOM 1967 C C . PHE A 1 250 ? -21.188 -2.473 -0.79 1 90.38 250 PHE A C 1
ATOM 1969 O O . PHE A 1 250 ? -20.5 -3.277 -1.424 1 90.38 250 PHE A O 1
ATOM 1976 N N . VAL A 1 251 ? -20.703 -1.708 0.155 1 93.31 251 VAL A N 1
ATOM 1977 C CA . VAL A 1 251 ? -19.312 -1.847 0.574 1 93.31 251 VAL A CA 1
ATOM 1978 C C . VAL A 1 251 ? -19.078 -3.234 1.17 1 93.31 251 VAL A C 1
ATOM 1980 O O . VAL A 1 251 ? -18.141 -3.934 0.792 1 93.31 251 VAL A O 1
ATOM 1983 N N . THR A 1 252 ? -19.953 -3.643 2.029 1 89.62 252 THR A N 1
ATOM 1984 C CA . THR A 1 252 ? -19.844 -4.949 2.674 1 89.62 252 THR A CA 1
ATOM 1985 C C . THR A 1 252 ? -19.984 -6.07 1.647 1 89.62 252 THR A C 1
ATOM 1987 O O . THR A 1 252 ? -19.234 -7.043 1.681 1 89.62 252 THR A O 1
ATOM 1990 N N . PHE A 1 253 ? -20.891 -5.898 0.798 1 88.19 253 PHE A N 1
ATOM 1991 C CA . PHE A 1 253 ? -21.078 -6.879 -0.263 1 88.19 253 PHE A CA 1
ATOM 1992 C C . PHE A 1 253 ? -19.812 -7.016 -1.103 1 88.19 253 PHE A C 1
ATOM 1994 O O . PHE A 1 253 ? -19.391 -8.133 -1.425 1 88.19 253 PHE A O 1
ATOM 2001 N N . SER A 1 254 ? -19.266 -5.859 -1.494 1 92.31 254 SER A N 1
ATOM 2002 C CA . SER A 1 254 ? -18.078 -5.863 -2.328 1 92.31 254 SER A CA 1
ATOM 2003 C C . SER A 1 254 ? -16.922 -6.582 -1.637 1 92.31 254 SER A C 1
ATOM 2005 O O . SER A 1 254 ? -16.188 -7.352 -2.27 1 92.31 254 SER A O 1
ATOM 2007 N N . LEU A 1 255 ? -16.781 -6.387 -0.371 1 93.69 255 LEU A N 1
ATOM 2008 C CA . LEU A 1 255 ? -15.727 -7.039 0.397 1 93.69 255 LEU A CA 1
ATOM 2009 C C . LEU A 1 255 ? -15.922 -8.555 0.412 1 93.69 255 LEU A C 1
ATOM 2011 O O . LEU A 1 255 ? -14.984 -9.312 0.168 1 93.69 255 LEU A O 1
ATOM 2015 N N . GLN A 1 256 ? -17.109 -8.93 0.682 1 90.25 256 GLN A N 1
ATOM 2016 C CA . GLN A 1 256 ? -17.406 -10.359 0.729 1 90.25 256 GLN A CA 1
ATOM 2017 C C . GLN A 1 256 ? -17.25 -11 -0.649 1 90.25 256 GLN A C 1
ATOM 2019 O O . GLN A 1 256 ? -16.75 -12.117 -0.769 1 90.25 256 GLN A O 1
ATOM 2024 N N . PHE A 1 257 ? -17.688 -10.273 -1.597 1 90.81 257 PHE A N 1
ATOM 2025 C CA . PHE A 1 257 ? -17.562 -10.758 -2.969 1 90.81 257 PHE A CA 1
ATOM 2026 C C . PHE A 1 257 ? -16.094 -10.961 -3.344 1 90.81 257 PHE A C 1
ATOM 2028 O O . PHE A 1 257 ? -15.727 -12.008 -3.875 1 90.81 257 PHE A O 1
ATOM 2035 N N . ILE A 1 258 ? -15.273 -9.969 -3.025 1 93 258 ILE A N 1
ATOM 2036 C CA . ILE A 1 258 ? -13.836 -10.039 -3.297 1 93 258 ILE A CA 1
ATOM 2037 C C . ILE A 1 258 ? -13.234 -11.227 -2.547 1 93 258 ILE A C 1
ATOM 2039 O O . ILE A 1 258 ? -12.461 -12 -3.117 1 93 258 ILE A O 1
ATOM 2043 N N . GLY A 1 259 ? -13.609 -11.344 -1.304 1 93.81 259 GLY A N 1
ATOM 2044 C CA . GLY A 1 259 ? -13.117 -12.453 -0.503 1 93.81 259 GLY A CA 1
ATOM 2045 C C . GLY A 1 259 ? -13.453 -13.805 -1.09 1 93.81 259 GLY A C 1
ATOM 2046 O O . GLY A 1 259 ? -12.594 -14.688 -1.163 1 93.81 259 GLY A O 1
ATOM 2047 N N . VAL A 1 260 ? -14.664 -13.969 -1.557 1 91.31 260 VAL A N 1
ATOM 2048 C CA . VAL A 1 260 ? -15.117 -15.234 -2.131 1 91.31 260 VAL A CA 1
ATOM 2049 C C . VAL A 1 260 ? -14.359 -15.508 -3.43 1 91.31 260 VAL A C 1
ATOM 2051 O O . VAL A 1 260 ? -13.883 -16.625 -3.65 1 91.31 260 VAL A O 1
ATOM 2054 N N . GLN A 1 261 ? -14.25 -14.477 -4.207 1 89.62 261 GLN A N 1
ATOM 2055 C CA . GLN A 1 261 ? -13.547 -14.641 -5.477 1 89.62 261 GLN A CA 1
ATOM 2056 C C . GLN A 1 261 ? -12.102 -15.062 -5.25 1 89.62 261 GLN A C 1
ATOM 2058 O O . GLN A 1 261 ? -11.57 -15.906 -5.98 1 89.62 261 GLN A O 1
ATOM 2063 N N . MET A 1 262 ? -11.523 -14.523 -4.266 1 93.19 262 MET A N 1
ATOM 2064 C CA . MET A 1 262 ? -10.148 -14.883 -3.932 1 93.19 262 MET A CA 1
ATOM 2065 C C . MET A 1 262 ? -10.078 -16.297 -3.377 1 93.19 262 MET A C 1
ATOM 2067 O O . MET A 1 262 ? -9.227 -17.094 -3.791 1 93.19 262 MET A O 1
ATOM 2071 N N . ALA A 1 263 ? -10.977 -16.609 -2.57 1 92.5 263 ALA A N 1
ATOM 2072 C CA . ALA A 1 263 ? -10.945 -17.891 -1.866 1 92.5 263 ALA A CA 1
ATOM 2073 C C . ALA A 1 263 ? -11.109 -19.047 -2.838 1 92.5 263 ALA A C 1
ATOM 2075 O O . ALA A 1 263 ? -10.477 -20.094 -2.672 1 92.5 263 ALA A O 1
ATOM 2076 N N . ILE A 1 264 ? -11.859 -18.828 -3.875 1 89.75 264 ILE A N 1
ATOM 2077 C CA . ILE A 1 264 ? -12.18 -19.953 -4.75 1 89.75 264 ILE A CA 1
ATOM 2078 C C . ILE A 1 264 ? -11.352 -19.859 -6.031 1 89.75 264 ILE A C 1
ATOM 2080 O O . ILE A 1 264 ? -11.578 -20.625 -6.977 1 89.75 264 ILE A O 1
ATOM 2084 N N . SER A 1 265 ? -10.414 -18.984 -6.113 1 86.69 265 SER A N 1
ATOM 2085 C CA . SER A 1 265 ? -9.711 -18.688 -7.355 1 86.69 265 SER A CA 1
ATOM 2086 C C . SER A 1 265 ? -8.93 -19.891 -7.848 1 86.69 265 SER A C 1
ATOM 2088 O O . SER A 1 265 ? -8.703 -20.047 -9.047 1 86.69 265 SER A O 1
ATOM 2090 N N . MET A 1 266 ? -8.602 -20.734 -6.949 1 83.62 266 MET A N 1
ATOM 2091 C CA . MET A 1 266 ? -7.812 -21.906 -7.336 1 83.62 266 MET A CA 1
ATOM 2092 C C . MET A 1 266 ? -8.617 -22.828 -8.242 1 83.62 266 MET A C 1
ATOM 2094 O O . MET A 1 266 ? -8.047 -23.547 -9.062 1 83.62 266 MET A O 1
ATOM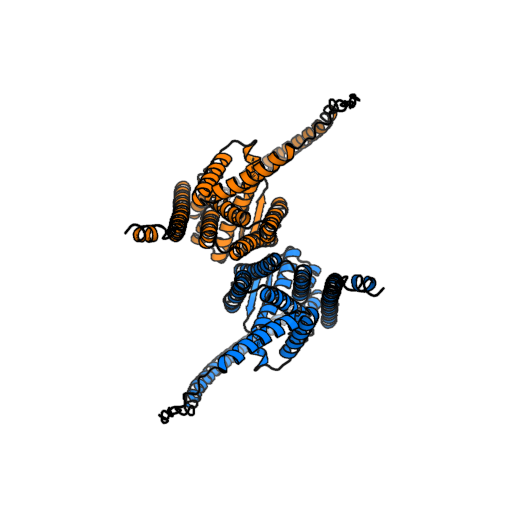 2098 N N . TYR A 1 267 ? -9.836 -22.734 -8.211 1 81.06 267 TYR A N 1
ATOM 2099 C CA . TYR A 1 267 ? -10.695 -23.641 -8.969 1 81.06 267 TYR A CA 1
ATOM 2100 C C . TYR A 1 267 ? -10.898 -23.141 -10.391 1 81.06 267 TYR A C 1
ATOM 2102 O O . TYR A 1 267 ? -11.5 -23.828 -11.219 1 81.06 267 TYR A O 1
ATOM 2110 N N . GLU A 1 268 ? -10.406 -21.953 -10.586 1 78.25 268 GLU A N 1
ATOM 2111 C CA . GLU A 1 268 ? -10.445 -21.469 -11.953 1 78.25 268 GLU A CA 1
ATOM 2112 C C . GLU A 1 268 ? -9.688 -22.391 -12.898 1 78.25 268 GLU A C 1
ATOM 2114 O O . GLU A 1 268 ? -10.094 -22.594 -14.039 1 78.25 268 GLU A O 1
ATOM 2119 N N . ASN A 1 269 ? -8.555 -22.891 -12.367 1 74.94 269 ASN A N 1
ATOM 2120 C CA . ASN A 1 269 ? -7.766 -23.781 -13.203 1 74.94 269 ASN A CA 1
ATOM 2121 C C . ASN A 1 269 ? -7.336 -25.031 -12.438 1 74.94 269 ASN A C 1
ATOM 2123 O O . ASN A 1 269 ? -6.145 -25.266 -12.234 1 74.94 269 ASN A O 1
ATOM 2127 N N . LEU A 1 270 ? -8.312 -25.828 -12.188 1 78.44 270 LEU A N 1
ATOM 2128 C CA . LEU A 1 270 ? -8.055 -27.062 -11.453 1 78.44 270 LEU A CA 1
ATOM 2129 C C . LEU A 1 270 ? -7.133 -27.984 -12.242 1 78.44 270 LEU A C 1
ATOM 2131 O O . LEU A 1 270 ? -6.254 -28.625 -11.672 1 78.44 270 LEU A O 1
ATOM 2135 N N . MET A 1 271 ? -7.273 -27.953 -13.586 1 77.69 271 MET A N 1
ATOM 2136 C CA . MET A 1 271 ? -6.473 -28.844 -14.43 1 77.69 271 MET A CA 1
ATOM 2137 C C . MET A 1 271 ? -5.012 -28.406 -14.445 1 77.69 271 MET A C 1
ATOM 2139 O O . MET A 1 271 ? -4.109 -29.234 -14.539 1 77.69 271 MET A O 1
ATOM 2143 N N . TYR A 1 272 ? -4.859 -27.188 -14.297 1 78.5 272 TYR A N 1
ATOM 2144 C CA . TYR A 1 272 ? -3.51 -26.625 -14.211 1 78.5 272 TYR A CA 1
ATOM 2145 C C . TYR A 1 272 ? -2.787 -27.141 -12.977 1 78.5 272 TYR A C 1
ATOM 2147 O O . TYR A 1 272 ? -1.595 -27.453 -13.031 1 78.5 272 TYR A O 1
ATOM 2155 N N . LEU A 1 273 ? -3.521 -27.344 -11.938 1 82.31 273 LEU A N 1
ATOM 2156 C CA . LEU A 1 273 ? -2.932 -27.828 -10.695 1 82.31 273 LEU A CA 1
ATOM 2157 C C . LEU A 1 273 ? -2.438 -29.266 -10.844 1 82.31 273 LEU A C 1
ATOM 2159 O O . LEU A 1 273 ? -1.417 -29.641 -10.258 1 82.31 273 LEU A O 1
ATOM 2163 N N . PHE A 1 274 ? -3.119 -29.938 -11.75 1 86.44 274 PHE A N 1
ATOM 2164 C CA . PHE A 1 274 ? -2.762 -31.344 -11.945 1 86.44 274 PHE A CA 1
ATOM 2165 C C . PHE A 1 274 ? -1.918 -31.516 -13.195 1 86.44 274 PHE A C 1
ATOM 2167 O O . PHE A 1 274 ? -1.869 -32.625 -13.773 1 86.44 274 PHE A O 1
ATOM 2174 N N . SER A 1 275 ? -1.291 -30.469 -13.578 1 84.06 275 SER A N 1
ATOM 2175 C CA . SER A 1 275 ? -0.427 -30.547 -14.75 1 84.06 275 SER A CA 1
ATOM 2176 C C . SER A 1 275 ? 1.034 -30.328 -14.375 1 84.06 275 SER A C 1
ATOM 2178 O O . SER A 1 275 ? 1.355 -29.406 -13.633 1 84.06 275 SER A O 1
ATOM 2180 N N . LYS A 1 276 ? 1.816 -31.141 -14.891 1 77.56 276 LYS A N 1
ATOM 2181 C CA . LYS A 1 276 ? 3.252 -31.031 -14.641 1 77.56 276 LYS A CA 1
ATOM 2182 C C . LYS A 1 276 ? 3.865 -29.891 -15.453 1 77.56 276 LYS A C 1
ATOM 2184 O O . LYS A 1 276 ? 4.586 -29.047 -14.914 1 77.56 276 LYS A O 1
ATOM 2189 N N . MET A 1 277 ? 3.465 -29.703 -16.516 1 77.38 277 MET A N 1
ATOM 2190 C CA . MET A 1 277 ? 3.936 -28.75 -17.516 1 77.38 277 MET A CA 1
ATOM 2191 C C . MET A 1 277 ? 5.457 -28.656 -17.5 1 77.38 277 MET A C 1
ATOM 2193 O O . MET A 1 277 ? 6.02 -27.562 -17.469 1 77.38 277 MET A O 1
ATOM 2197 N N . ASN A 1 278 ? 6.133 -29.844 -17.469 1 77.06 278 ASN A N 1
ATOM 2198 C CA . ASN A 1 278 ? 7.586 -29.969 -17.438 1 77.06 278 ASN A CA 1
ATOM 2199 C C . ASN A 1 278 ? 8.195 -29.078 -16.359 1 77.06 278 ASN A C 1
ATOM 2201 O O . ASN A 1 278 ? 9.219 -28.422 -16.578 1 77.06 278 ASN A O 1
ATOM 2205 N N . GLY A 1 279 ? 7.461 -28.875 -15.32 1 81.19 279 GLY A N 1
ATOM 2206 C CA . GLY A 1 279 ? 7.984 -28.156 -14.172 1 81.19 279 GLY A CA 1
ATOM 2207 C C . GLY A 1 279 ? 7.641 -26.688 -14.172 1 81.19 279 GLY A C 1
ATOM 2208 O O . GLY A 1 279 ? 8.055 -25.938 -13.281 1 81.19 279 GLY A O 1
ATOM 2209 N N . LYS A 1 280 ? 6.84 -26.328 -15.086 1 83.31 280 LYS A N 1
ATOM 2210 C CA . LYS A 1 280 ? 6.52 -24.906 -15.195 1 83.31 280 LYS A CA 1
ATOM 2211 C C . LYS A 1 280 ? 5.27 -24.562 -14.391 1 83.31 280 LYS A C 1
ATOM 2213 O O . LYS A 1 280 ? 5.039 -23.391 -14.062 1 83.31 280 LYS A O 1
ATOM 2218 N N . SER A 1 281 ? 4.547 -25.594 -14.117 1 88.94 281 SER A N 1
ATOM 2219 C CA . SER A 1 281 ? 3.408 -25.359 -13.234 1 88.94 281 SER A CA 1
ATOM 2220 C C . SER A 1 281 ? 3.848 -25.281 -11.781 1 88.94 281 SER A C 1
ATOM 2222 O O . SER A 1 281 ? 4.969 -25.672 -11.438 1 88.94 281 SER A O 1
ATOM 2224 N N . ASP A 1 282 ? 2.979 -24.781 -10.977 1 93.25 282 ASP A N 1
ATOM 2225 C CA . ASP A 1 282 ? 3.314 -24.641 -9.562 1 93.25 282 ASP A CA 1
ATOM 2226 C C . ASP A 1 282 ? 3.58 -26.016 -8.938 1 93.25 282 ASP A C 1
ATOM 2228 O O . ASP A 1 282 ? 4.574 -26.203 -8.227 1 93.25 282 ASP A O 1
ATOM 2232 N N . THR A 1 283 ? 2.711 -26.984 -9.203 1 93.19 283 THR A N 1
ATOM 2233 C CA . THR A 1 283 ? 2.867 -28.312 -8.633 1 93.19 283 THR A CA 1
ATOM 2234 C C . THR A 1 283 ? 4.023 -29.047 -9.305 1 93.19 283 THR A C 1
ATOM 2236 O O . THR A 1 283 ? 4.766 -29.781 -8.641 1 93.19 283 THR A O 1
ATOM 2239 N N . GLY A 1 284 ? 4.227 -28.859 -10.617 1 92.69 284 GLY A N 1
ATOM 2240 C CA . GLY A 1 284 ? 5.348 -29.453 -11.328 1 92.69 284 GLY A CA 1
ATOM 2241 C C . GLY A 1 284 ? 6.695 -28.938 -10.852 1 92.69 284 GLY A C 1
ATOM 2242 O O . GLY A 1 284 ? 7.664 -29.703 -10.789 1 92.69 284 GLY A O 1
ATOM 2243 N N . SER A 1 285 ? 6.676 -27.703 -10.508 1 93.06 285 SER A N 1
ATOM 2244 C CA . SER A 1 285 ? 7.922 -27.125 -10.023 1 93.06 285 SER A CA 1
ATOM 2245 C C . SER A 1 285 ? 8.359 -27.781 -8.711 1 93.06 285 SER A C 1
ATOM 2247 O O . SER A 1 285 ? 9.555 -27.969 -8.477 1 93.06 285 SER A O 1
ATOM 2249 N N . VAL A 1 286 ? 7.445 -28.109 -7.871 1 94.19 286 VAL A N 1
ATOM 2250 C CA . VAL A 1 286 ? 7.766 -28.766 -6.605 1 94.19 286 VAL A CA 1
ATOM 2251 C C . VAL A 1 286 ? 8.32 -30.156 -6.875 1 94.19 286 VAL A C 1
ATOM 2253 O O . VAL A 1 286 ? 9.281 -30.578 -6.227 1 94.19 286 VAL A O 1
ATOM 2256 N N . GLU A 1 287 ? 7.738 -30.797 -7.852 1 93.56 287 GLU A N 1
ATOM 2257 C CA . GLU A 1 287 ? 8.242 -32.125 -8.211 1 93.56 287 GLU A CA 1
ATOM 2258 C C . GLU A 1 287 ? 9.695 -32.062 -8.656 1 93.56 287 GLU A C 1
ATOM 2260 O O . GLU A 1 287 ? 10.516 -32.875 -8.242 1 93.56 287 GLU A O 1
ATOM 2265 N N . VAL A 1 288 ? 9.992 -31.078 -9.5 1 91.75 288 VAL A N 1
ATOM 2266 C CA . VAL A 1 288 ? 11.352 -30.922 -10.023 1 91.75 288 VAL A CA 1
ATOM 2267 C C . VAL A 1 288 ? 12.305 -30.562 -8.883 1 91.75 288 VAL A C 1
ATOM 2269 O O . VAL A 1 288 ? 13.422 -31.078 -8.82 1 91.75 288 VAL A O 1
ATOM 2272 N N . LEU A 1 289 ? 11.805 -29.734 -7.984 1 91.62 289 LEU A N 1
ATOM 2273 C CA . LEU A 1 289 ? 12.617 -29.266 -6.863 1 91.62 289 LEU A CA 1
ATOM 2274 C C . LEU A 1 289 ? 13.047 -30.438 -5.984 1 91.62 289 LEU A C 1
ATOM 2276 O O . LEU A 1 289 ? 14.18 -30.469 -5.492 1 91.62 289 LEU A O 1
ATOM 2280 N N . PHE A 1 290 ? 12.172 -31.438 -5.859 1 92.5 290 PHE A N 1
ATOM 2281 C CA . PHE A 1 290 ? 12.461 -32.562 -5.004 1 92.5 290 PHE A CA 1
ATOM 2282 C C . PHE A 1 290 ? 12.852 -33.781 -5.836 1 92.5 290 PHE A C 1
ATOM 2284 O O . PHE A 1 290 ? 12.742 -34.938 -5.375 1 92.5 290 PHE A O 1
ATOM 2291 N N . ARG A 1 291 ? 13.164 -33.562 -6.984 1 91.81 291 ARG A N 1
ATOM 2292 C CA . ARG A 1 291 ? 13.727 -34.562 -7.891 1 91.81 291 ARG A CA 1
ATOM 2293 C C . ARG A 1 291 ? 12.781 -35.719 -8.07 1 91.81 291 ARG A C 1
ATOM 2295 O O . ARG A 1 291 ? 13.203 -36.875 -8.039 1 91.81 291 ARG A O 1
ATOM 2302 N N . GLY A 1 292 ? 11.547 -35.406 -8.016 1 89.88 292 GLY A N 1
ATOM 2303 C CA . GLY A 1 292 ? 10.555 -36.438 -8.336 1 89.88 292 GLY A CA 1
ATOM 2304 C C . GLY A 1 292 ? 10.094 -37.219 -7.125 1 89.88 292 GLY A C 1
ATOM 2305 O O . GLY A 1 292 ? 9.172 -38.031 -7.219 1 89.88 292 GLY A O 1
ATOM 2306 N N . VAL A 1 293 ? 10.594 -36.969 -6.039 1 91.38 293 VAL A N 1
ATOM 2307 C CA . VAL A 1 293 ? 10.227 -37.688 -4.828 1 91.38 293 VAL A CA 1
ATOM 2308 C C . VAL A 1 293 ? 8.781 -37.375 -4.461 1 91.38 293 VAL A C 1
ATOM 2310 O O . VAL A 1 293 ? 8.031 -38.281 -4.039 1 91.38 293 VAL A O 1
ATOM 2313 N N . ILE A 1 294 ? 8.469 -36.188 -4.645 1 92.94 294 ILE A N 1
ATOM 2314 C CA . ILE A 1 294 ? 7.094 -35.75 -4.402 1 92.94 294 ILE A CA 1
ATOM 2315 C C . ILE A 1 294 ? 6.398 -35.469 -5.734 1 92.94 294 ILE A C 1
ATOM 2317 O O . ILE A 1 294 ? 6.648 -34.438 -6.363 1 92.94 294 ILE A O 1
ATOM 2321 N N . PRO A 1 295 ? 5.527 -36.406 -6.094 1 93.12 295 PRO A N 1
ATOM 2322 C CA . PRO A 1 295 ? 4.887 -36.188 -7.391 1 93.12 295 PRO A CA 1
ATOM 2323 C C . PRO A 1 295 ? 3.926 -35 -7.383 1 93.12 295 PRO A C 1
ATOM 2325 O O . PRO A 1 295 ? 3.326 -34.688 -6.348 1 93.12 295 PRO A O 1
ATOM 2328 N N . TYR A 1 296 ? 3.76 -34.344 -8.523 1 92.62 296 TYR A N 1
ATOM 2329 C CA . TYR A 1 296 ? 2.967 -33.125 -8.656 1 92.62 296 TYR A CA 1
ATOM 2330 C C . TYR A 1 296 ? 1.527 -33.375 -8.219 1 92.62 296 TYR A C 1
ATOM 2332 O O . TYR A 1 296 ? 0.896 -32.469 -7.645 1 92.62 296 TYR A O 1
ATOM 2340 N N . TRP A 1 297 ? 0.908 -34.531 -8.492 1 92.31 297 TRP A N 1
ATOM 2341 C CA . TRP A 1 297 ? -0.496 -34.781 -8.18 1 92.31 297 TRP A CA 1
ATOM 2342 C C . TRP A 1 297 ? -0.711 -34.844 -6.672 1 92.31 297 TRP A C 1
ATOM 2344 O O . TRP A 1 297 ? -1.78 -34.5 -6.172 1 92.31 297 TRP A O 1
ATOM 2354 N N . LEU A 1 298 ? 0.327 -35.281 -5.934 1 94.81 298 LEU A N 1
ATOM 2355 C CA . LEU A 1 298 ? 0.23 -35.281 -4.48 1 94.81 298 LEU A CA 1
ATOM 2356 C C . LEU A 1 298 ? 0.234 -33.875 -3.928 1 94.81 298 LEU A C 1
ATOM 2358 O O . LEU A 1 298 ? -0.512 -33.562 -2.996 1 94.81 298 LEU A O 1
ATOM 2362 N N . VAL A 1 299 ? 1.054 -33.094 -4.492 1 94.44 299 VAL A N 1
ATOM 2363 C CA . VAL A 1 299 ? 1.112 -31.672 -4.109 1 94.44 299 VAL A CA 1
ATOM 2364 C C . VAL A 1 299 ? -0.225 -31 -4.406 1 94.44 299 VAL A C 1
ATOM 2366 O O . VAL A 1 299 ? -0.729 -30.219 -3.594 1 94.44 299 VAL A O 1
ATOM 2369 N N . ALA A 1 300 ? -0.768 -31.312 -5.512 1 94.25 300 ALA A N 1
ATOM 2370 C CA . ALA A 1 300 ? -2.066 -30.766 -5.898 1 94.25 300 ALA A CA 1
ATOM 2371 C C . ALA A 1 300 ? -3.139 -31.125 -4.875 1 94.25 300 ALA A C 1
ATOM 2373 O O . ALA A 1 300 ? -3.912 -30.266 -4.445 1 94.25 300 ALA A O 1
ATOM 2374 N N . ILE A 1 301 ? -3.164 -32.344 -4.508 1 94.56 301 ILE A N 1
ATOM 2375 C CA . ILE A 1 301 ? -4.141 -32.812 -3.531 1 94.56 301 ILE A CA 1
ATOM 2376 C C . ILE A 1 301 ? -3.936 -32.062 -2.205 1 94.56 301 ILE A C 1
ATOM 2378 O O . ILE A 1 301 ? -4.902 -31.656 -1.561 1 94.56 301 ILE A O 1
ATOM 2382 N N . PHE A 1 302 ? -2.697 -31.969 -1.859 1 95.38 302 PHE A N 1
ATOM 2383 C CA . PHE A 1 302 ? -2.355 -31.266 -0.632 1 95.38 302 PHE A CA 1
ATOM 2384 C C . PHE A 1 302 ? -2.9 -29.844 -0.662 1 95.38 302 PHE A C 1
ATOM 2386 O O . PHE A 1 302 ? -3.521 -29.391 0.302 1 95.38 302 PHE A O 1
ATOM 2393 N N . ILE A 1 303 ? -2.693 -29.141 -1.715 1 94.75 303 ILE A N 1
ATOM 2394 C CA . ILE A 1 303 ? -3.143 -27.766 -1.883 1 94.75 303 ILE A CA 1
ATOM 2395 C C . ILE A 1 303 ? -4.668 -27.703 -1.818 1 94.75 303 ILE A C 1
ATOM 2397 O O . ILE A 1 303 ? -5.234 -26.828 -1.148 1 94.75 303 ILE A O 1
ATOM 2401 N N . ILE A 1 304 ? -5.305 -28.609 -2.445 1 93.94 304 ILE A N 1
ATOM 2402 C CA . ILE A 1 304 ? -6.762 -28.641 -2.494 1 93.94 304 ILE A CA 1
ATOM 2403 C C . ILE A 1 304 ? -7.324 -28.859 -1.093 1 93.94 304 ILE A C 1
ATOM 2405 O O . ILE A 1 304 ? -8.273 -28.203 -0.68 1 93.94 304 ILE A O 1
ATOM 2409 N N . VAL A 1 305 ? -6.746 -29.75 -0.369 1 95.56 305 VAL A N 1
ATOM 2410 C CA . VAL A 1 305 ? -7.207 -30.078 0.976 1 95.56 305 VAL A CA 1
ATOM 2411 C C . VAL A 1 305 ? -7.074 -28.844 1.882 1 95.56 305 VAL A C 1
ATOM 2413 O O . VAL A 1 305 ? -8 -28.516 2.625 1 95.56 305 VAL A O 1
ATOM 2416 N N . ILE A 1 306 ? -5.965 -28.172 1.798 1 95.75 306 ILE A N 1
ATOM 2417 C CA . ILE A 1 306 ? -5.746 -26.984 2.615 1 95.75 306 ILE A CA 1
ATOM 2418 C C . ILE A 1 306 ? -6.746 -25.891 2.229 1 95.75 306 ILE A C 1
ATOM 2420 O O . ILE A 1 306 ? -7.285 -25.203 3.094 1 95.75 306 ILE A O 1
ATOM 2424 N N . ASN A 1 307 ? -6.918 -25.734 0.957 1 95 307 ASN A N 1
ATOM 2425 C CA . ASN A 1 307 ? -7.887 -24.766 0.469 1 95 307 ASN A CA 1
ATOM 2426 C C . ASN A 1 307 ? -9.281 -25.031 1.013 1 95 307 ASN A C 1
ATOM 2428 O O . ASN A 1 307 ? -9.938 -24.141 1.543 1 95 307 ASN A O 1
ATOM 2432 N N . ILE A 1 308 ? -9.695 -26.25 0.89 1 93.56 308 ILE A N 1
ATOM 2433 C CA . ILE A 1 308 ? -11.023 -26.641 1.356 1 93.56 308 ILE A CA 1
ATOM 2434 C C . ILE A 1 308 ? -11.117 -26.438 2.865 1 93.56 308 ILE A C 1
ATOM 2436 O O . ILE A 1 308 ? -12.141 -25.953 3.369 1 93.56 308 ILE A O 1
ATOM 2440 N N . ALA A 1 309 ? -10.109 -26.781 3.539 1 96 309 ALA A N 1
ATOM 2441 C CA . ALA A 1 309 ? -10.086 -26.594 4.988 1 96 309 ALA A CA 1
ATOM 2442 C C . ALA A 1 309 ? -10.219 -25.125 5.363 1 96 309 ALA A C 1
ATOM 2444 O O . ALA A 1 309 ? -11 -24.766 6.254 1 96 309 ALA A O 1
ATOM 2445 N N . CYS A 1 310 ? -9.508 -24.266 4.684 1 95.25 310 CYS A N 1
ATOM 2446 C CA . CYS A 1 310 ? -9.547 -22.828 4.957 1 95.25 310 CYS A CA 1
ATOM 2447 C C . CYS A 1 310 ? -10.93 -22.266 4.668 1 95.25 310 CYS A C 1
ATOM 2449 O O . CYS A 1 310 ? -11.469 -21.5 5.465 1 95.25 310 CYS A O 1
ATOM 2451 N N . ILE A 1 311 ? -11.438 -22.656 3.588 1 93.19 311 ILE A N 1
ATOM 2452 C CA . ILE A 1 311 ? -12.758 -22.172 3.203 1 93.19 311 ILE A CA 1
ATOM 2453 C C . ILE A 1 311 ? -13.797 -22.656 4.203 1 93.19 311 ILE A C 1
ATOM 2455 O O . ILE A 1 311 ? -14.656 -21.891 4.641 1 93.19 311 ILE A O 1
ATOM 2459 N N . SER A 1 312 ? -13.711 -23.906 4.574 1 92.31 312 SER A N 1
ATOM 2460 C CA . SER A 1 312 ? -14.648 -24.484 5.535 1 92.31 312 SER A CA 1
ATOM 2461 C C . SER A 1 312 ? -14.562 -23.781 6.883 1 92.31 312 SER A C 1
ATOM 2463 O O . SER A 1 312 ? -15.578 -23.5 7.52 1 92.31 312 SER A O 1
ATOM 2465 N N . LEU A 1 313 ? -13.375 -23.5 7.273 1 92.75 313 LEU A N 1
ATOM 2466 C CA . LEU A 1 313 ? -13.172 -22.797 8.531 1 92.75 313 LEU A CA 1
ATOM 2467 C C . LEU A 1 313 ? -13.758 -21.391 8.469 1 92.75 313 LEU A C 1
ATOM 2469 O O . LEU A 1 313 ? -14.359 -20.922 9.43 1 92.75 313 LEU A O 1
ATOM 2473 N N . SER A 1 314 ? -13.484 -20.75 7.395 1 92.12 314 SER A N 1
ATOM 2474 C CA . SER A 1 314 ? -14.031 -19.422 7.199 1 92.12 314 SER A CA 1
ATOM 2475 C C . SER A 1 314 ? -15.555 -19.438 7.234 1 92.12 314 SER A C 1
ATOM 2477 O O . SER A 1 314 ? -16.188 -18.578 7.859 1 92.12 314 SER A O 1
ATOM 2479 N N . LEU A 1 315 ? -16.156 -20.391 6.594 1 86.62 315 LEU A N 1
ATOM 2480 C CA . LEU A 1 315 ? -17.609 -20.531 6.586 1 86.62 315 LEU A CA 1
ATOM 2481 C C . LEU A 1 315 ? -18.141 -20.844 7.98 1 86.62 315 LEU A C 1
ATOM 2483 O O . LEU A 1 315 ? -19.188 -20.328 8.383 1 86.62 315 LEU A O 1
ATOM 2487 N N . TRP A 1 316 ? -17.438 -21.734 8.633 1 89.38 316 TRP A N 1
ATOM 2488 C CA . TRP A 1 316 ? -17.797 -22.047 10.016 1 89.38 316 TRP A CA 1
ATOM 2489 C C . TRP A 1 316 ? -17.797 -20.781 10.875 1 89.38 316 TRP A C 1
ATOM 2491 O O . TRP A 1 316 ? -18.703 -20.578 11.672 1 89.38 316 TRP A O 1
ATOM 2501 N N . PHE A 1 317 ? -16.844 -19.969 10.719 1 88.75 317 PHE A N 1
ATOM 2502 C CA . PHE A 1 317 ? -16.734 -18.703 11.438 1 88.75 317 PHE A CA 1
ATOM 2503 C C . PHE A 1 317 ? -17.922 -17.797 11.117 1 88.75 317 PHE A C 1
ATOM 2505 O O . PHE A 1 317 ? -18.516 -17.203 12.016 1 88.75 317 PHE A O 1
ATOM 2512 N N . VAL A 1 318 ? -18.219 -17.703 9.875 1 85.25 318 VAL A N 1
ATOM 2513 C CA . VAL A 1 318 ? -19.312 -16.844 9.422 1 85.25 318 VAL A CA 1
ATOM 2514 C C . VAL A 1 318 ? -20.641 -17.328 10.008 1 85.25 318 VAL A C 1
ATOM 2516 O O . VAL A 1 318 ? -21.438 -16.516 10.492 1 85.25 318 VAL A O 1
ATOM 2519 N N . ILE A 1 319 ? -20.859 -18.609 10.07 1 84 319 ILE A N 1
ATOM 2520 C CA . ILE A 1 319 ? -22.094 -19.188 10.586 1 84 319 ILE A CA 1
ATOM 2521 C C . ILE A 1 319 ? -22.188 -18.953 12.094 1 84 319 ILE A C 1
ATOM 2523 O O . ILE A 1 319 ? -23.25 -18.531 12.594 1 84 319 ILE A O 1
ATOM 2527 N N . ARG A 1 320 ? -21.141 -19.141 12.766 1 83 320 ARG A N 1
ATOM 2528 C CA . ARG A 1 320 ? -21.125 -18.969 14.219 1 83 320 ARG A CA 1
ATOM 2529 C C . ARG A 1 320 ? -21.359 -17.516 14.617 1 83 320 ARG A C 1
ATOM 2531 O O . ARG A 1 320 ? -22.078 -17.25 15.586 1 83 320 ARG A O 1
ATOM 2538 N N . HIS A 1 321 ? -20.781 -16.672 13.922 1 82.06 321 HIS A N 1
ATOM 2539 C CA . HIS A 1 321 ? -20.906 -15.25 14.234 1 82.06 321 HIS A CA 1
ATOM 2540 C C . HIS A 1 321 ? -22.297 -14.727 13.883 1 82.06 321 HIS A C 1
ATOM 2542 O O . HIS A 1 321 ? -22.844 -13.891 14.602 1 82.06 321 HIS A O 1
ATOM 2548 N N . SER A 1 322 ? -22.844 -15.203 12.828 1 72.94 322 SER A N 1
ATOM 2549 C CA . SER A 1 322 ? -24.172 -14.789 12.414 1 72.94 322 SER A CA 1
ATOM 2550 C C . SER A 1 322 ? -25.234 -15.305 13.375 1 72.94 322 SER A C 1
ATOM 2552 O O . SER A 1 322 ? -26.219 -14.609 13.664 1 72.94 322 SER A O 1
ATOM 2554 N N . LEU A 1 323 ? -25.094 -16.453 13.852 1 67.62 323 LEU A N 1
ATOM 2555 C CA . LEU A 1 323 ? -26.031 -17.031 14.812 1 67.62 323 LEU A CA 1
ATOM 2556 C C . LEU A 1 323 ? -25.984 -16.297 16.141 1 67.62 323 LEU A C 1
ATOM 2558 O O . LEU A 1 323 ? -27.016 -16.078 16.781 1 67.62 323 LEU A O 1
ATOM 2562 N N . SER A 1 324 ? -24.828 -15.883 16.453 1 66.44 324 SER A N 1
ATOM 2563 C CA . SER A 1 324 ? -24.656 -15.172 17.719 1 66.44 324 SER A CA 1
ATOM 2564 C C . SER A 1 324 ? -25.297 -13.789 17.672 1 66.44 324 SER A C 1
ATOM 2566 O O . SER A 1 324 ? -25.906 -13.344 18.656 1 66.44 324 SER A O 1
ATOM 2568 N N . ASN A 1 325 ? -25.297 -13.164 16.578 1 61.34 325 ASN A N 1
ATOM 2569 C CA . ASN A 1 325 ? -25.922 -11.852 16.422 1 61.34 325 ASN A CA 1
ATOM 2570 C C . ASN A 1 325 ? -27.438 -11.945 16.344 1 61.34 325 ASN A C 1
ATOM 2572 O O . ASN A 1 325 ? -28.141 -11.031 16.781 1 61.34 325 ASN A O 1
ATOM 2576 N N . ALA A 1 326 ? -28 -12.984 15.836 1 59.69 326 ALA A N 1
ATOM 2577 C CA . ALA A 1 326 ? -29.438 -13.234 15.758 1 59.69 326 ALA A CA 1
ATOM 2578 C C . ALA A 1 326 ? -30.016 -13.5 17.141 1 59.69 326 ALA A C 1
ATOM 2580 O O . ALA A 1 326 ? -31.109 -13.016 17.453 1 59.69 326 ALA A O 1
ATOM 2581 N N . VAL A 1 327 ? -29.422 -14.234 17.922 1 53.38 327 VAL A N 1
ATOM 2582 C CA . VAL A 1 327 ? -29.891 -14.555 19.266 1 53.38 327 VAL A CA 1
ATOM 2583 C C . VAL A 1 327 ? -29.891 -13.297 20.125 1 53.38 327 VAL A C 1
ATOM 2585 O O . VAL A 1 327 ? -30.812 -13.078 20.922 1 53.38 327 VAL A O 1
ATOM 2588 N N . ALA A 1 328 ? -29.094 -12.469 19.797 1 52.59 328 ALA A N 1
ATOM 2589 C CA . ALA A 1 328 ? -29 -11.242 20.594 1 52.59 328 ALA A CA 1
ATOM 2590 C C . ALA A 1 328 ? -30.125 -10.273 20.25 1 52.59 328 ALA A C 1
ATOM 2592 O O . ALA A 1 328 ? -30.547 -9.477 21.094 1 52.59 328 ALA A O 1
ATOM 2593 N N . LYS A 1 329 ? -30.75 -10.281 19.094 1 53.66 329 LYS A N 1
ATOM 2594 C CA . LYS A 1 329 ? -31.812 -9.375 18.688 1 53.66 329 LYS A CA 1
ATOM 2595 C C . LYS A 1 329 ? -33.188 -9.906 19.125 1 53.66 329 LYS A C 1
ATOM 2597 O O . LYS A 1 329 ? -34.188 -9.18 19.062 1 53.66 329 LYS A O 1
ATOM 2602 N N . LYS A 1 330 ? -33.375 -11.094 19.469 1 49.19 330 LYS A N 1
ATOM 2603 C CA . LYS A 1 330 ? -34.688 -11.586 19.891 1 49.19 330 LYS A CA 1
ATOM 2604 C C . LYS A 1 330 ? -35.219 -10.797 21.078 1 49.19 330 LYS A C 1
ATOM 2606 O O . LYS A 1 330 ? -34.562 -10.719 22.125 1 49.19 330 LYS A O 1
ATOM 2611 N N . PRO A 1 331 ? -36.219 -9.945 20.844 1 48.25 331 PRO A N 1
ATOM 2612 C CA . PRO A 1 331 ? -36.906 -9.172 21.891 1 48.25 331 PRO A CA 1
ATOM 2613 C C . PRO A 1 331 ? -37.375 -10.039 23.047 1 48.25 331 PRO A C 1
ATOM 2615 O O . PRO A 1 331 ? -37.719 -11.203 22.844 1 48.25 331 PRO A O 1
ATOM 2618 N N . GLU A 1 332 ? -36.906 -9.75 24.25 1 44.28 332 GLU A N 1
ATOM 2619 C CA . GLU A 1 332 ? -37.531 -10.172 25.5 1 44.28 332 GLU A CA 1
ATOM 2620 C C . GLU A 1 332 ? -39.062 -9.977 25.438 1 44.28 332 GLU A C 1
ATOM 2622 O O . GLU A 1 332 ? -39.594 -9.047 26.047 1 44.28 332 GLU A O 1
ATOM 2627 N N . ALA A 1 333 ? -39.656 -9.828 24.344 1 45.31 333 ALA A N 1
ATOM 2628 C CA . ALA A 1 333 ? -41.062 -9.539 24.297 1 45.31 333 ALA A CA 1
ATOM 2629 C C . ALA A 1 333 ? -41.875 -10.547 25.109 1 45.31 333 ALA A C 1
ATOM 2631 O O . ALA A 1 333 ? -43 -10.258 25.547 1 45.31 333 ALA A O 1
ATOM 2632 N N . ASN A 1 334 ? -41.438 -11.805 25.125 1 42.06 334 ASN A N 1
ATOM 2633 C CA . ASN A 1 334 ? -42.406 -12.742 25.641 1 42.06 334 ASN A CA 1
ATOM 2634 C C . ASN A 1 334 ? -42.656 -12.562 27.125 1 42.06 334 ASN A C 1
ATOM 2636 O O . ASN A 1 334 ? -43.469 -13.266 27.734 1 42.06 334 ASN A O 1
ATOM 2640 N N . GLU A 1 335 ? -41.781 -11.844 27.828 1 41.56 335 GLU A N 1
ATOM 2641 C CA . GLU A 1 335 ? -42.031 -11.938 29.266 1 41.56 335 GLU A CA 1
ATOM 2642 C C . GLU A 1 335 ? -43.125 -10.977 29.688 1 41.56 335 GLU A C 1
ATOM 2644 O O . GLU A 1 335 ? -43.656 -11.078 30.812 1 41.56 335 GLU A O 1
ATOM 2649 N N . ARG A 1 336 ? -43.375 -9.836 28.875 1 43.25 336 ARG A N 1
ATOM 2650 C CA . ARG A 1 336 ? -44.375 -8.945 29.469 1 43.25 336 ARG A CA 1
ATOM 2651 C C . ARG A 1 336 ? -45.781 -9.461 29.25 1 43.25 336 ARG A C 1
ATOM 2653 O O . ARG A 1 336 ? -46.75 -8.93 29.812 1 43.25 336 ARG A O 1
ATOM 2660 N N . SER A 1 337 ? -45.906 -10.312 28.266 1 43.41 337 SER A N 1
ATOM 2661 C CA . SER A 1 337 ? -47.312 -10.648 28.016 1 43.41 337 SER A CA 1
ATOM 2662 C C . SER A 1 337 ? -47.875 -11.539 29.125 1 43.41 337 SER A C 1
ATOM 2664 O O . SER A 1 337 ? -49.062 -11.875 29.125 1 43.41 337 SER A O 1
ATOM 2666 N N . GLY A 1 338 ? -46.906 -12.008 30.047 1 40.88 338 GLY A N 1
ATOM 2667 C CA . GLY A 1 338 ? -47.5 -12.898 31.031 1 40.88 338 GLY A CA 1
ATOM 2668 C C . GLY A 1 338 ? -48.312 -12.164 32.094 1 40.88 338 GLY A C 1
ATOM 2669 O O . GLY A 1 338 ? -48.906 -12.789 32.969 1 40.88 338 GLY A O 1
ATOM 2670 N N . THR A 1 339 ? -48.031 -10.781 32.25 1 44.88 339 THR A N 1
ATOM 2671 C CA . THR A 1 339 ? -48.656 -10.273 33.469 1 44.88 339 THR A CA 1
ATOM 2672 C C . THR A 1 339 ? -50.125 -9.875 33.219 1 44.88 339 THR A C 1
ATOM 2674 O O . THR A 1 339 ? -50.875 -9.594 34.156 1 44.88 339 THR A O 1
ATOM 2677 N N . ILE A 1 340 ? -50.531 -9.641 31.906 1 41.31 340 ILE A N 1
ATOM 2678 C CA . ILE A 1 340 ? -51.812 -8.992 31.875 1 41.31 340 ILE A CA 1
ATOM 2679 C C . ILE A 1 340 ? -52.938 -10.023 32.156 1 41.31 340 ILE A C 1
ATOM 2681 O O . ILE A 1 340 ? -54.094 -9.664 32.375 1 41.31 340 ILE A O 1
ATOM 2685 N N . GLN A 1 341 ? -52.688 -11.297 31.812 1 36.59 341 GLN A N 1
ATOM 2686 C CA . GLN A 1 341 ? -53.938 -12.07 31.812 1 36.59 341 GLN A CA 1
ATOM 2687 C C . GLN A 1 341 ? -54.344 -12.477 33.219 1 36.59 341 GLN A C 1
ATOM 2689 O O . GLN A 1 341 ? -55.375 -13.094 33.438 1 36.59 341 GLN A O 1
ATOM 2694 N N . GLN A 1 342 ? -53.594 -12.094 34.281 1 28.92 342 GLN A N 1
ATOM 2695 C CA . GLN A 1 342 ? -54.375 -12.469 35.438 1 28.92 342 GLN A CA 1
ATOM 2696 C C . GLN A 1 342 ? -55.375 -11.359 35.812 1 28.92 342 GLN A C 1
ATOM 2698 O O . GLN A 1 342 ? -55.031 -10.18 35.75 1 28.92 342 GLN A O 1
ATOM 2703 N N . MET B 1 1 ? 67.875 -5.668 -26.25 1 23.39 1 MET B N 1
ATOM 2704 C CA . MET B 1 1 ? 67.125 -6.723 -25.625 1 23.39 1 MET B CA 1
ATOM 2705 C C . MET B 1 1 ? 67.25 -6.691 -24.109 1 23.39 1 MET B C 1
ATOM 2707 O O . MET B 1 1 ? 66.25 -6.918 -23.391 1 23.39 1 MET B O 1
ATOM 2711 N N . GLU B 1 2 ? 68.562 -6.676 -23.562 1 25.08 2 GLU B N 1
ATOM 2712 C CA . GLU B 1 2 ? 68.938 -7.133 -22.234 1 25.08 2 GLU B CA 1
ATOM 2713 C C . GLU B 1 2 ? 68.562 -6.125 -21.156 1 25.08 2 GLU B C 1
ATOM 2715 O O . GLU B 1 2 ? 68.125 -6.508 -20.078 1 25.08 2 GLU B O 1
ATOM 2720 N N . ASN B 1 3 ? 69.062 -4.875 -21.281 1 26.53 3 ASN B N 1
ATOM 2721 C CA . ASN B 1 3 ? 69.312 -3.986 -20.172 1 26.53 3 ASN B CA 1
ATOM 2722 C C . ASN B 1 3 ? 68.062 -3.449 -19.531 1 26.53 3 ASN B C 1
ATOM 2724 O O . ASN B 1 3 ? 68.125 -2.715 -18.531 1 26.53 3 ASN B O 1
ATOM 2728 N N . MET B 1 4 ? 67.062 -3.213 -20.375 1 29.61 4 MET B N 1
ATOM 2729 C CA . MET B 1 4 ? 65.938 -2.346 -19.953 1 29.61 4 MET B CA 1
ATOM 2730 C C . MET B 1 4 ? 65.125 -3.023 -18.891 1 29.61 4 MET B C 1
ATOM 2732 O O . MET B 1 4 ? 63.938 -2.654 -18.688 1 29.61 4 MET B O 1
ATOM 2736 N N . ASN B 1 5 ? 65.5 -4.375 -18.469 1 28.94 5 ASN B N 1
ATOM 2737 C CA . ASN B 1 5 ? 64.75 -5.332 -17.641 1 28.94 5 ASN B CA 1
ATOM 2738 C C . ASN B 1 5 ? 64.688 -4.863 -16.188 1 28.94 5 ASN B C 1
ATOM 2740 O O . ASN B 1 5 ? 63.938 -5.426 -15.391 1 28.94 5 ASN B O 1
ATOM 2744 N N . HIS B 1 6 ? 65.812 -4.211 -15.727 1 30.92 6 HIS B N 1
ATOM 2745 C CA . HIS B 1 6 ? 66.125 -4.293 -14.297 1 30.92 6 HIS B CA 1
ATOM 2746 C C . HIS B 1 6 ? 65.125 -3.432 -13.484 1 30.92 6 HIS B C 1
ATOM 2748 O O . HIS B 1 6 ? 65.062 -3.566 -12.258 1 30.92 6 HIS B O 1
ATOM 2754 N N . HIS B 1 7 ? 64.812 -2.186 -14.016 1 29.88 7 HIS B N 1
ATOM 2755 C CA . HIS B 1 7 ? 64.375 -1.149 -13.086 1 29.88 7 HIS B CA 1
ATOM 2756 C C . HIS B 1 7 ? 62.969 -1.459 -12.531 1 29.88 7 HIS B C 1
ATOM 2758 O O . HIS B 1 7 ? 62.406 -0.661 -11.781 1 29.88 7 HIS B O 1
ATOM 2764 N N . HIS B 1 8 ? 62.156 -2.342 -13.258 1 31.89 8 HIS B N 1
ATOM 2765 C CA . HIS B 1 8 ? 60.75 -2.525 -12.938 1 31.89 8 HIS B CA 1
ATOM 2766 C C . HIS B 1 8 ? 60.562 -3.17 -11.562 1 31.89 8 HIS B C 1
ATOM 2768 O O . HIS B 1 8 ? 59.438 -3.33 -11.086 1 31.89 8 HIS B O 1
ATOM 2774 N N . ASP B 1 9 ? 61.594 -4.039 -11.133 1 30.73 9 ASP B N 1
ATOM 2775 C CA . ASP B 1 9 ? 61.375 -4.973 -10.031 1 30.73 9 ASP B CA 1
ATOM 2776 C C . ASP B 1 9 ? 61.312 -4.234 -8.695 1 30.73 9 ASP B C 1
ATOM 2778 O O . ASP B 1 9 ? 60.844 -4.797 -7.695 1 30.73 9 ASP B O 1
ATOM 2782 N N . LEU B 1 10 ? 62.094 -3.057 -8.547 1 30.22 10 LEU B N 1
ATOM 2783 C CA . LEU B 1 10 ? 62.344 -2.535 -7.215 1 30.22 10 LEU B CA 1
ATOM 2784 C C . LEU B 1 10 ? 61.094 -1.981 -6.59 1 30.22 10 LEU B C 1
ATOM 2786 O O . LEU B 1 10 ? 60.938 -1.949 -5.363 1 30.22 10 LEU B O 1
ATOM 2790 N N . GLU B 1 11 ? 60.219 -1.21 -7.414 1 30.45 11 GLU B N 1
ATOM 2791 C CA . GLU B 1 11 ? 59.156 -0.403 -6.789 1 30.45 11 GLU B CA 1
ATOM 2792 C C . GLU B 1 11 ? 58.094 -1.283 -6.184 1 30.45 11 GLU B C 1
ATOM 2794 O O . GLU B 1 11 ? 57.125 -0.779 -5.578 1 30.45 11 GLU B O 1
ATOM 2799 N N . ASN B 1 12 ? 57.969 -2.646 -6.496 1 32.44 12 ASN B N 1
ATOM 2800 C CA . ASN B 1 12 ? 57 -3.596 -5.977 1 32.44 12 ASN B CA 1
ATOM 2801 C C . ASN B 1 12 ? 57.094 -3.758 -4.465 1 32.44 12 ASN B C 1
ATOM 2803 O O . ASN B 1 12 ? 56.156 -4.184 -3.805 1 32.44 12 ASN B O 1
ATOM 2807 N N . ASN B 1 13 ? 58.406 -3.873 -3.971 1 30.92 13 ASN B N 1
ATOM 2808 C CA . ASN B 1 13 ? 58.625 -4.418 -2.635 1 30.92 13 ASN B CA 1
ATOM 2809 C C . ASN B 1 13 ? 58.094 -3.469 -1.553 1 30.92 13 ASN B C 1
ATOM 2811 O O . ASN B 1 13 ? 57.812 -3.891 -0.43 1 30.92 13 ASN B O 1
ATOM 2815 N N . MET B 1 14 ? 58.406 -2.107 -1.687 1 32.12 14 MET B N 1
ATOM 2816 C CA . MET B 1 14 ? 58.219 -1.245 -0.521 1 32.12 14 MET B CA 1
ATOM 2817 C C . MET B 1 14 ? 56.75 -1.12 -0.149 1 32.12 14 MET B C 1
ATOM 2819 O O . MET B 1 14 ? 56.406 -0.564 0.898 1 32.12 14 MET B O 1
ATOM 2823 N N . MET B 1 15 ? 55.781 -1.231 -1.155 1 30.81 15 MET B N 1
ATOM 2824 C CA . MET B 1 15 ? 54.375 -0.991 -0.842 1 30.81 15 MET B CA 1
ATOM 2825 C C . MET B 1 15 ? 53.844 -2.062 0.099 1 30.81 15 MET B C 1
ATOM 2827 O O . MET B 1 15 ? 52.688 -1.998 0.524 1 30.81 15 MET B O 1
ATOM 2831 N N . GLU B 1 16 ? 54.469 -3.246 0.185 1 31.12 16 GLU B N 1
ATOM 2832 C CA . GLU B 1 16 ? 53.938 -4.332 1.004 1 31.12 16 GLU B CA 1
ATOM 2833 C C . GLU B 1 16 ? 54.031 -4 2.49 1 31.12 16 GLU B C 1
ATOM 2835 O O . GLU B 1 16 ? 53.281 -4.531 3.299 1 31.12 16 GLU B O 1
ATOM 2840 N N . LYS B 1 17 ? 55.188 -3.338 2.924 1 32.66 17 LYS B N 1
ATOM 2841 C CA . LYS B 1 17 ? 55.438 -3.264 4.355 1 32.66 17 LYS B CA 1
ATOM 2842 C C . LYS B 1 17 ? 54.406 -2.418 5.07 1 32.66 17 LYS B C 1
ATOM 2844 O O . LYS B 1 17 ? 54.094 -2.66 6.238 1 32.66 17 LYS B O 1
ATOM 2849 N N . GLU B 1 18 ? 54 -1.227 4.434 1 33.22 18 GLU B N 1
ATOM 2850 C CA . GLU B 1 18 ? 53.188 -0.291 5.195 1 33.22 18 GLU B CA 1
ATOM 2851 C C . GLU B 1 18 ? 51.812 -0.867 5.461 1 33.22 18 GLU B C 1
ATOM 2853 O O . GLU B 1 18 ? 51 -0.267 6.188 1 33.22 18 GLU B O 1
ATOM 2858 N N . ILE B 1 19 ? 51.344 -1.931 4.676 1 34.69 19 ILE B N 1
ATOM 2859 C CA . ILE B 1 19 ? 50 -2.484 4.891 1 34.69 19 ILE B CA 1
ATOM 2860 C C . ILE B 1 19 ? 49.969 -3.201 6.238 1 34.69 19 ILE B C 1
ATOM 2862 O O . ILE B 1 19 ? 48.906 -3.254 6.883 1 34.69 19 ILE B O 1
ATOM 2866 N N . ASP B 1 20 ? 51.094 -3.904 6.594 1 33.22 20 ASP B N 1
ATOM 2867 C CA . ASP B 1 20 ? 51.031 -4.805 7.738 1 33.22 20 ASP B CA 1
ATOM 2868 C C . ASP B 1 20 ? 50.875 -4.027 9.047 1 33.22 20 ASP B C 1
ATOM 2870 O O . ASP B 1 20 ? 50.219 -4.496 9.977 1 33.22 20 ASP B O 1
ATOM 2874 N N . ASP B 1 21 ? 51.688 -2.877 9.148 1 33.16 21 ASP B N 1
ATOM 2875 C CA . ASP B 1 21 ? 51.688 -2.246 10.461 1 33.16 21 ASP B CA 1
ATOM 2876 C C . ASP B 1 21 ? 50.312 -1.675 10.812 1 33.16 21 ASP B C 1
ATOM 2878 O O . ASP B 1 21 ? 50.062 -1.295 11.961 1 33.16 21 ASP B O 1
ATOM 2882 N N . ARG B 1 22 ? 49.5 -1.222 9.703 1 34.03 22 ARG B N 1
ATOM 2883 C CA . ARG B 1 22 ? 48.25 -0.585 10.062 1 34.03 22 ARG B CA 1
ATOM 2884 C C . ARG B 1 22 ? 47.281 -1.594 10.688 1 34.03 22 ARG B C 1
ATOM 2886 O O . ARG B 1 22 ? 46.312 -1.211 11.367 1 34.03 22 ARG B O 1
ATOM 2893 N N . ASP B 1 23 ? 47.406 -2.902 10.273 1 34.03 23 ASP B N 1
ATOM 2894 C CA . ASP B 1 23 ? 46.438 -3.875 10.805 1 34.03 23 ASP B CA 1
ATOM 2895 C C . ASP B 1 23 ? 46.656 -4.066 12.305 1 34.03 23 ASP B C 1
ATOM 2897 O O . ASP B 1 23 ? 45.688 -4.363 13.031 1 34.03 23 ASP B O 1
ATOM 2901 N N . GLN B 1 24 ? 48 -4.043 12.703 1 33.66 24 GLN B N 1
ATOM 2902 C CA . GLN B 1 24 ? 48.219 -4.402 14.102 1 33.66 24 GLN B CA 1
ATOM 2903 C C . GLN B 1 24 ? 47.656 -3.342 15.039 1 33.66 24 GLN B C 1
ATOM 2905 O O . GLN B 1 24 ? 47.25 -3.648 16.172 1 33.66 24 GLN B O 1
ATOM 2910 N N . ALA B 1 25 ? 47.875 -1.987 14.664 1 35.84 25 ALA B N 1
ATOM 2911 C CA . ALA B 1 25 ? 47.438 -0.947 15.586 1 35.84 25 ALA B CA 1
ATOM 2912 C C . ALA B 1 25 ? 45.906 -0.985 15.781 1 35.84 25 ALA B C 1
ATOM 2914 O O . ALA B 1 25 ? 45.406 -0.674 16.875 1 35.84 25 ALA B O 1
ATOM 2915 N N . ASP B 1 26 ? 45.188 -1.395 14.656 1 35.59 26 ASP B N 1
ATOM 2916 C CA . ASP B 1 26 ? 43.75 -1.45 14.812 1 35.59 26 ASP B CA 1
ATOM 2917 C C . ASP B 1 26 ? 43.344 -2.547 15.789 1 35.59 26 ASP B C 1
ATOM 2919 O O . ASP B 1 26 ? 42.281 -2.439 16.453 1 35.59 26 ASP B O 1
ATOM 2923 N N . LEU B 1 27 ? 44.125 -3.691 15.789 1 35.81 27 LEU B N 1
ATOM 2924 C CA . LEU B 1 27 ? 43.719 -4.793 16.656 1 35.81 27 LEU B CA 1
ATOM 2925 C C . LEU B 1 27 ? 43.906 -4.418 18.125 1 35.81 27 LEU B C 1
ATOM 2927 O O . LEU B 1 27 ? 43.094 -4.789 18.969 1 35.81 27 LEU B O 1
ATOM 2931 N N . GLU B 1 28 ? 45.125 -3.73 18.406 1 34.09 28 GLU B N 1
ATOM 2932 C CA . GLU B 1 28 ? 45.406 -3.422 19.812 1 34.09 28 GLU B CA 1
ATOM 2933 C C . GLU B 1 28 ? 44.344 -2.484 20.391 1 34.09 28 GLU B C 1
ATOM 2935 O O . GLU B 1 28 ? 43.938 -2.617 21.547 1 34.09 28 GLU B O 1
ATOM 2940 N N . ASN B 1 29 ? 43.906 -1.442 19.562 1 34.88 29 ASN B N 1
ATOM 2941 C CA . ASN B 1 29 ? 42.906 -0.511 20.078 1 34.88 29 ASN B CA 1
ATOM 2942 C C . ASN B 1 29 ? 41.594 -1.201 20.344 1 34.88 29 ASN B C 1
ATOM 2944 O O . ASN B 1 29 ? 40.688 -0.624 20.969 1 34.88 29 ASN B O 1
ATOM 2948 N N . GLN B 1 30 ? 41.281 -2.33 19.562 1 32.78 30 GLN B N 1
ATOM 2949 C CA . GLN B 1 30 ? 40.031 -3.049 19.844 1 32.78 30 GLN B CA 1
ATOM 2950 C C . GLN B 1 30 ? 40.031 -3.664 21.234 1 32.78 30 GLN B C 1
ATOM 2952 O O . GLN B 1 30 ? 39 -3.801 21.875 1 32.78 30 GLN B O 1
ATOM 2957 N N . GLN B 1 31 ? 41.219 -4.266 21.562 1 33.06 31 GLN B N 1
ATOM 2958 C CA . GLN B 1 31 ? 41.25 -4.996 22.828 1 33.06 31 GLN B CA 1
ATOM 2959 C C . GLN B 1 31 ? 41.031 -4.062 24.016 1 33.06 31 GLN B C 1
ATOM 2961 O O . GLN B 1 31 ? 40.406 -4.449 25 1 33.06 31 GLN B O 1
ATOM 2966 N N . LEU B 1 32 ? 41.781 -2.82 24 1 28.98 32 LEU B N 1
ATOM 2967 C CA . LEU B 1 32 ? 41.688 -1.962 25.172 1 28.98 32 LEU B CA 1
ATOM 2968 C C . LEU B 1 32 ? 40.25 -1.506 25.406 1 28.98 32 LEU B C 1
ATOM 2970 O O . LEU B 1 32 ? 39.844 -1.24 26.547 1 28.98 32 LEU B O 1
ATOM 2974 N N . ASN B 1 33 ? 39.5 -1.21 24.281 1 31.11 33 ASN B N 1
ATOM 2975 C CA . ASN B 1 33 ? 38.156 -0.677 24.531 1 31.11 33 ASN B CA 1
ATOM 2976 C C . ASN B 1 33 ? 37.25 -1.728 25.156 1 31.11 33 ASN B C 1
ATOM 2978 O O . ASN B 1 33 ? 36.125 -1.428 25.531 1 31.11 33 ASN B O 1
ATOM 2982 N N . SER B 1 34 ? 37.562 -3.023 24.969 1 31.22 34 SER B N 1
ATOM 2983 C CA . SER B 1 34 ? 36.688 -4.039 25.531 1 31.22 34 SER B CA 1
ATOM 2984 C C . SER B 1 34 ? 36.719 -4.035 27.062 1 31.22 34 SER B C 1
ATOM 2986 O O . SER B 1 34 ? 35.812 -4.52 27.719 1 31.22 34 SER B O 1
ATOM 2988 N N . LEU B 1 35 ? 38 -3.924 27.625 1 26.61 35 LEU B N 1
ATOM 2989 C CA . LEU B 1 35 ? 38.156 -4.145 29.062 1 26.61 35 LEU B CA 1
ATOM 2990 C C . LEU B 1 35 ? 37.344 -3.123 29.859 1 26.61 35 LEU B C 1
ATOM 2992 O O . LEU B 1 35 ? 36.875 -3.42 30.953 1 26.61 35 LEU B O 1
ATOM 2996 N N . ALA B 1 36 ? 37.531 -1.802 29.516 1 27.7 36 ALA B N 1
ATOM 2997 C CA . ALA B 1 36 ? 37.062 -0.769 30.438 1 27.7 36 ALA B CA 1
ATOM 2998 C C . ALA B 1 36 ? 35.531 -0.822 30.594 1 27.7 36 ALA B C 1
ATOM 3000 O O . ALA B 1 36 ? 35 -0.219 31.531 1 27.7 36 ALA B O 1
ATOM 3001 N N . SER B 1 37 ? 34.844 -1.383 29.562 1 28.11 37 SER B N 1
ATOM 3002 C CA . SER B 1 37 ? 33.406 -1.283 29.688 1 28.11 37 SER B CA 1
ATOM 3003 C C . SER B 1 37 ? 32.875 -2.219 30.781 1 28.11 37 SER B C 1
ATOM 3005 O O . SER B 1 37 ? 31.672 -2.283 31.016 1 28.11 37 SER B O 1
ATOM 3007 N N . MET B 1 38 ? 33.781 -3.26 31.141 1 26.78 38 MET B N 1
ATOM 3008 C CA . MET B 1 38 ? 33.188 -4.223 32.062 1 26.78 38 MET B CA 1
ATOM 3009 C C . MET B 1 38 ? 32.875 -3.568 33.406 1 26.78 38 MET B C 1
ATOM 3011 O O . MET B 1 38 ? 32 -4.008 34.125 1 26.78 38 MET B O 1
ATOM 3015 N N . ASP B 1 39 ? 33.938 -2.791 33.969 1 27.19 39 ASP B N 1
ATOM 3016 C CA . ASP B 1 39 ? 33.938 -2.455 35.375 1 27.19 39 ASP B CA 1
ATOM 3017 C C . ASP B 1 39 ? 32.719 -1.6 35.75 1 27.19 39 ASP B C 1
ATOM 3019 O O . ASP B 1 39 ? 32.25 -1.63 36.875 1 27.19 39 ASP B O 1
ATOM 3023 N N . GLU B 1 40 ? 32.469 -0.573 34.875 1 26.2 40 GLU B N 1
ATOM 3024 C CA . GLU B 1 40 ? 31.594 0.473 35.406 1 26.2 40 GLU B CA 1
ATOM 3025 C C . GLU B 1 40 ? 30.188 -0.047 35.625 1 26.2 40 GLU B C 1
ATOM 3027 O O . GLU B 1 40 ? 29.281 0.727 35.938 1 26.2 40 GLU B O 1
ATOM 3032 N N . GLU B 1 41 ? 29.922 -1.335 35.219 1 25.19 41 GLU B N 1
ATOM 3033 C CA . GLU B 1 41 ? 28.578 -1.854 35.438 1 25.19 41 GLU B CA 1
ATOM 3034 C C . GLU B 1 41 ? 28.234 -1.911 36.938 1 25.19 41 GLU B C 1
ATOM 3036 O O . GLU B 1 41 ? 27.062 -2.08 37.281 1 25.19 41 GLU B O 1
ATOM 3041 N N . GLN B 1 42 ? 29.297 -2.277 37.75 1 23.14 42 GLN B N 1
ATOM 3042 C CA . GLN B 1 42 ? 28.969 -2.756 39.062 1 23.14 42 GLN B CA 1
ATOM 3043 C C . GLN B 1 42 ? 28.281 -1.673 39.906 1 23.14 42 GLN B C 1
ATOM 3045 O O . GLN B 1 42 ? 27.391 -1.968 40.688 1 23.14 42 GLN B O 1
ATOM 3050 N N . SER B 1 43 ? 29.016 -0.514 39.969 1 22.44 43 SER B N 1
ATOM 3051 C CA . SER B 1 43 ? 28.875 0.292 41.188 1 22.44 43 SER B CA 1
ATOM 3052 C C . SER B 1 43 ? 27.469 0.851 41.312 1 22.44 43 SER B C 1
ATOM 3054 O O . SER B 1 43 ? 27.016 1.168 42.406 1 22.44 43 SER B O 1
ATOM 3056 N N . ASN B 1 44 ? 26.953 1.388 40.188 1 21.45 44 ASN B N 1
ATOM 3057 C CA . ASN B 1 44 ? 25.938 2.398 40.438 1 21.45 44 ASN B CA 1
ATOM 3058 C C . ASN B 1 44 ? 24.641 1.774 40.938 1 21.45 44 ASN B C 1
ATOM 3060 O O . ASN B 1 44 ? 23.578 2.383 40.875 1 21.45 44 ASN B O 1
ATOM 3064 N N . LEU B 1 45 ? 24.672 0.479 41.219 1 21.64 45 LEU B N 1
ATOM 3065 C CA . LEU B 1 45 ? 23.422 -0.174 41.594 1 21.64 45 LEU B CA 1
ATOM 3066 C C . LEU B 1 45 ? 22.891 0.397 42.906 1 21.64 45 LEU B C 1
ATOM 3068 O O . LEU B 1 45 ? 21.781 0.063 43.312 1 21.64 45 LEU B O 1
ATOM 3072 N N . GLU B 1 46 ? 23.891 0.854 43.75 1 21.77 46 GLU B N 1
ATOM 3073 C CA . GLU B 1 46 ? 23.516 0.909 45.156 1 21.77 46 GLU B CA 1
ATOM 3074 C C . GLU B 1 46 ? 22.375 1.889 45.406 1 21.77 46 GLU B C 1
ATOM 3076 O O . GLU B 1 46 ? 21.578 1.704 46.312 1 21.77 46 GLU B O 1
ATOM 3081 N N . PHE B 1 47 ? 22.641 3.115 44.812 1 20.22 47 PHE B N 1
ATOM 3082 C CA . PHE B 1 47 ? 22.234 4.262 45.594 1 20.22 47 PHE B CA 1
ATOM 3083 C C . PHE B 1 47 ? 20.703 4.312 45.719 1 20.22 47 PHE B C 1
ATOM 3085 O O . PHE B 1 47 ? 20.172 4.895 46.688 1 20.22 47 PHE B O 1
ATOM 3092 N N . TYR B 1 48 ? 20.031 4.012 44.562 1 19.62 48 TYR B N 1
ATOM 3093 C CA . TYR B 1 48 ? 18.75 4.699 44.562 1 19.62 48 TYR B CA 1
ATOM 3094 C C . TYR B 1 48 ? 17.797 4.105 45.594 1 19.62 48 TYR B C 1
ATOM 3096 O O . TYR B 1 48 ? 16.844 3.414 45.219 1 19.62 48 TYR B O 1
ATOM 3104 N N . GLU B 1 49 ? 18.406 3.324 46.438 1 21.5 49 GLU B N 1
ATOM 3105 C CA . GLU B 1 49 ? 17.453 2.625 47.312 1 21.5 49 GLU B CA 1
ATOM 3106 C C . GLU B 1 49 ? 16.547 3.607 48.031 1 21.5 49 GLU B C 1
ATOM 3108 O O . GLU B 1 49 ? 15.547 3.207 48.656 1 21.5 49 GLU B O 1
ATOM 3113 N N . SER B 1 50 ? 17.25 4.789 48.344 1 18.58 50 SER B N 1
ATOM 3114 C CA . SER B 1 50 ? 16.891 5.32 49.656 1 18.58 50 SER B CA 1
ATOM 3115 C C . SER B 1 50 ? 15.406 5.648 49.719 1 18.58 50 SER B C 1
ATOM 3117 O O . SER B 1 50 ? 14.75 5.332 50.719 1 18.58 50 SER B O 1
ATOM 3119 N N . SER B 1 51 ? 14.992 6.816 49.094 1 18.67 51 SER B N 1
ATOM 3120 C CA . SER B 1 51 ? 14.273 7.855 49.844 1 18.67 51 SER B CA 1
ATOM 3121 C C . SER B 1 51 ? 12.781 7.547 49.906 1 18.67 51 SER B C 1
ATOM 3123 O O . SER B 1 51 ? 11.984 8.406 50.281 1 18.67 51 SER B O 1
ATOM 3125 N N . PHE B 1 52 ? 12.328 6.574 49.125 1 18.69 52 PHE B N 1
ATOM 3126 C CA . PHE B 1 52 ? 10.883 6.723 49 1 18.69 52 PHE B CA 1
ATOM 3127 C C . PHE B 1 52 ? 10.211 6.5 50.344 1 18.69 52 PHE B C 1
ATOM 3129 O O . PHE B 1 52 ? 10.125 5.363 50.844 1 18.69 52 PHE B O 1
ATOM 3136 N N . SER B 1 53 ? 10.516 7.379 51.344 1 18.47 53 SER B N 1
ATOM 3137 C CA . SER B 1 53 ? 9.961 7.375 52.688 1 18.47 53 SER B CA 1
ATOM 3138 C C . SER B 1 53 ? 8.445 7.16 52.656 1 18.47 53 SER B C 1
ATOM 3140 O O . SER B 1 53 ? 7.762 7.68 51.75 1 18.47 53 SER B O 1
ATOM 3142 N N . ILE B 1 54 ? 7.934 6.195 53.406 1 19.39 54 ILE B N 1
ATOM 3143 C CA . ILE B 1 54 ? 6.742 5.426 53.75 1 19.39 54 ILE B CA 1
ATOM 3144 C C . ILE B 1 54 ? 5.66 6.355 54.281 1 19.39 54 ILE B C 1
ATOM 3146 O O . ILE B 1 54 ? 5.824 6.949 55.344 1 19.39 54 ILE B O 1
ATOM 3150 N N . PHE B 1 55 ? 5.023 7.301 53.406 1 19.89 55 PHE B N 1
ATOM 3151 C CA . PHE B 1 55 ? 4.004 8.242 53.875 1 19.89 55 PHE B CA 1
ATOM 3152 C C . PHE B 1 55 ? 2.961 7.531 54.719 1 19.89 55 PHE B C 1
ATOM 3154 O O . PHE B 1 55 ? 2.371 6.535 54.312 1 19.89 55 PHE B O 1
ATOM 3161 N N . THR B 1 56 ? 3.242 7.387 55.969 1 20.89 56 THR B N 1
ATOM 3162 C CA . THR B 1 56 ? 2.354 6.781 56.969 1 20.89 56 THR B CA 1
ATOM 3163 C C . THR B 1 56 ? 0.993 7.473 56.969 1 20.89 56 THR B C 1
ATOM 3165 O O . THR B 1 56 ? 0.911 8.695 57.062 1 20.89 56 THR B O 1
ATOM 3168 N N . PRO B 1 57 ? -0.065 6.84 56.406 1 20.83 57 PRO B N 1
ATOM 3169 C CA . PRO B 1 57 ? -1.396 7.445 56.281 1 20.83 57 PRO B CA 1
ATOM 3170 C C . PRO B 1 57 ? -1.948 7.898 57.656 1 20.83 57 PRO B C 1
ATOM 3172 O O . PRO B 1 57 ? -1.976 7.117 58.594 1 20.83 57 PRO B O 1
ATOM 3175 N N . LEU B 1 58 ? -1.556 9.07 58.125 1 20.47 58 LEU B N 1
ATOM 3176 C CA . LEU B 1 58 ? -2.09 9.5 59.438 1 20.47 58 LEU B CA 1
ATOM 3177 C C . LEU B 1 58 ? -3.609 9.375 59.438 1 20.47 58 LEU B C 1
ATOM 3179 O O . LEU B 1 58 ? -4.277 9.633 58.438 1 20.47 58 LEU B O 1
ATOM 3183 N N . LYS B 1 59 ? -4.176 8.742 60.469 1 22.83 59 LYS B N 1
ATOM 3184 C CA . LYS B 1 59 ? -5.508 8.305 60.875 1 22.83 59 LYS B CA 1
ATOM 3185 C C . LYS B 1 59 ? -6.438 9.5 61.062 1 22.83 59 LYS B C 1
ATOM 3187 O O . LYS B 1 59 ? -7.426 9.406 61.812 1 22.83 59 LYS B O 1
ATOM 3192 N N . GLY B 1 60 ? -6.25 10.617 60.25 1 22.59 60 GLY B N 1
ATOM 3193 C CA . GLY B 1 60 ? -6.957 11.766 60.781 1 22.59 60 GLY B CA 1
ATOM 3194 C C . GLY B 1 60 ? -8.438 11.523 60.969 1 22.59 60 GLY B C 1
ATOM 3195 O O . GLY B 1 60 ? -9.008 10.617 60.344 1 22.59 60 GLY B O 1
ATOM 3196 N N . ASP B 1 61 ? -8.977 12.031 62.094 1 27.56 61 ASP B N 1
ATOM 3197 C CA . ASP B 1 61 ? -10.297 12.078 62.688 1 27.56 61 ASP B CA 1
ATOM 3198 C C . ASP B 1 61 ? -11.352 12.586 61.719 1 27.56 61 ASP B C 1
ATOM 3200 O O . ASP B 1 61 ? -11.078 13.477 60.906 1 27.56 61 ASP B O 1
ATOM 3204 N N . GLU B 1 62 ? -12.398 11.781 61.469 1 25.7 62 GLU B N 1
ATOM 3205 C CA . GLU B 1 62 ? -13.516 11.773 60.531 1 25.7 62 GLU B CA 1
ATOM 3206 C C . GLU B 1 62 ? -14.375 13.023 60.688 1 25.7 62 GLU B C 1
ATOM 3208 O O . GLU B 1 62 ? -15.07 13.188 61.688 1 25.7 62 GLU B O 1
ATOM 3213 N N . PRO B 1 63 ? -13.734 14.305 60.688 1 28.25 63 PRO B N 1
ATOM 3214 C CA . PRO B 1 63 ? -14.805 15.258 60.969 1 28.25 63 PRO B CA 1
ATOM 3215 C C . PRO B 1 63 ? -15.969 15.164 59.969 1 28.25 63 PRO B C 1
ATOM 3217 O O . PRO B 1 63 ? -15.789 14.68 58.875 1 28.25 63 PRO B O 1
ATOM 3220 N N . ASN B 1 64 ? -17.219 15.281 60.438 1 25.8 64 ASN B N 1
ATOM 3221 C CA . ASN B 1 64 ? -18.578 15.109 59.938 1 25.8 64 ASN B CA 1
ATOM 3222 C C . ASN B 1 64 ? -18.875 16.062 58.781 1 25.8 64 ASN B C 1
ATOM 3224 O O . ASN B 1 64 ? -20.047 16.234 58.406 1 25.8 64 ASN B O 1
ATOM 3228 N N . SER B 1 65 ? -17.781 16.672 58.094 1 26.91 65 SER B N 1
ATOM 3229 C CA . SER B 1 65 ? -18.188 17.828 57.281 1 26.91 65 SER B CA 1
ATOM 3230 C C . SER B 1 65 ? -19.062 17.406 56.125 1 26.91 65 SER B C 1
ATOM 3232 O O . SER B 1 65 ? -18.641 16.625 55.25 1 26.91 65 SER B O 1
ATOM 3234 N N . ASN B 1 66 ? -20.375 17.281 56.281 1 25.8 66 ASN B N 1
ATOM 3235 C CA . ASN B 1 66 ? -21.422 16.969 55.312 1 25.8 66 ASN B CA 1
ATOM 3236 C C . ASN B 1 66 ? -21.391 17.906 54.125 1 25.8 66 ASN B C 1
ATOM 3238 O O . ASN B 1 66 ? -22.344 17.969 53.344 1 25.8 66 ASN B O 1
ATOM 3242 N N . HIS B 1 67 ? -20.5 18.953 54.125 1 29.45 67 HIS B N 1
ATOM 3243 C CA . HIS B 1 67 ? -20.906 19.875 53.062 1 29.45 67 HIS B CA 1
ATOM 3244 C C . HIS B 1 67 ? -20.734 19.25 51.688 1 29.45 67 HIS B C 1
ATOM 3246 O O . HIS B 1 67 ? -19.656 18.75 51.344 1 29.45 67 HIS B O 1
ATOM 3252 N N . ARG B 1 68 ? -21.828 18.812 51.062 1 27.5 68 ARG B N 1
ATOM 3253 C CA . ARG B 1 68 ? -22.031 18.172 49.781 1 27.5 68 ARG B CA 1
ATOM 3254 C C . ARG B 1 68 ? -21.344 18.953 48.656 1 27.5 68 ARG B C 1
ATOM 3256 O O . ARG B 1 68 ? -21.484 20.188 48.594 1 27.5 68 ARG B O 1
ATOM 3263 N N . ASN B 1 69 ? -20.234 18.359 48.094 1 30.25 69 ASN B N 1
ATOM 3264 C CA . ASN B 1 69 ? -19.312 18.578 47 1 30.25 69 ASN B CA 1
ATOM 3265 C C . ASN B 1 69 ? -20.031 18.828 45.688 1 30.25 69 ASN B C 1
ATOM 3267 O O . ASN B 1 69 ? -20.281 17.891 44.906 1 30.25 69 ASN B O 1
ATOM 3271 N N . THR B 1 70 ? -21.172 19.578 45.656 1 32.38 70 THR B N 1
ATOM 3272 C CA . THR B 1 70 ? -21.859 19.719 44.375 1 32.38 70 THR B CA 1
ATOM 3273 C C . THR B 1 70 ? -20.969 20.453 43.375 1 32.38 70 THR B C 1
ATOM 3275 O O . THR B 1 70 ? -21.281 20.484 42.188 1 32.38 70 THR B O 1
ATOM 3278 N N . SER B 1 71 ? -19.938 21.219 43.812 1 34.62 71 SER B N 1
ATOM 3279 C CA . SER B 1 71 ? -19.391 22.188 42.875 1 34.62 71 SER B CA 1
ATOM 3280 C C . SER B 1 71 ? -18.469 21.5 41.844 1 34.62 71 SER B C 1
ATOM 3282 O O . SER B 1 71 ? -17.938 22.156 40.969 1 34.62 71 SER B O 1
ATOM 3284 N N . SER B 1 72 ? -18.062 20.234 42.125 1 38.5 72 SER B N 1
ATOM 3285 C CA . SER B 1 72 ? -16.922 19.797 41.312 1 38.5 72 SER B CA 1
ATOM 3286 C C . SER B 1 72 ? -17.375 19.422 39.906 1 38.5 72 SER B C 1
ATOM 3288 O O . SER B 1 72 ? -16.547 19.109 39.062 1 38.5 72 SER B O 1
ATOM 3290 N N . SER B 1 73 ? -18.719 19.188 39.75 1 41.03 73 SER B N 1
ATOM 3291 C CA . SER B 1 73 ? -19.094 18.656 38.469 1 41.03 73 SER B CA 1
ATOM 3292 C C . SER B 1 73 ? -19.047 19.734 37.375 1 41.03 73 SER B C 1
ATOM 3294 O O . SER B 1 73 ? -19.016 19.422 36.188 1 41.03 73 SER B O 1
ATOM 3296 N N . SER B 1 74 ? -19.203 21.047 37.812 1 43.38 74 SER B N 1
ATOM 3297 C CA . SER B 1 74 ? -19.312 22.078 36.781 1 43.38 74 SER B CA 1
ATOM 3298 C C . SER B 1 74 ? -17.984 22.359 36.125 1 43.38 74 SER B C 1
ATOM 3300 O O . SER B 1 74 ? -17.922 22.781 34.938 1 43.38 74 SER B O 1
ATOM 3302 N N . PHE B 1 75 ? -16.859 22.109 36.875 1 41.78 75 PHE B N 1
ATOM 3303 C CA . PHE B 1 75 ? -15.555 22.484 36.344 1 41.78 75 PHE B CA 1
ATOM 3304 C C . PHE B 1 75 ? -15.109 21.5 35.25 1 41.78 75 PHE B C 1
ATOM 3306 O O . PHE B 1 75 ? -14.453 21.891 34.281 1 41.78 75 PHE B O 1
ATOM 3313 N N . THR B 1 76 ? -15.5 20.219 35.375 1 44.56 76 THR B N 1
ATOM 3314 C CA . THR B 1 76 ? -15.031 19.234 34.406 1 44.56 76 THR B CA 1
ATOM 3315 C C . THR B 1 76 ? -15.766 19.406 33.062 1 44.56 76 THR B C 1
ATOM 3317 O O . THR B 1 76 ? -15.164 19.234 32 1 44.56 76 THR B O 1
ATOM 3320 N N . GLN B 1 77 ? -17.047 19.812 33.094 1 46.38 77 GLN B N 1
ATOM 3321 C CA . GLN B 1 77 ? -17.797 20.016 31.859 1 46.38 77 GLN B CA 1
ATOM 3322 C C . GLN B 1 77 ? -17.312 21.25 31.109 1 46.38 77 GLN B C 1
ATOM 3324 O O . GLN B 1 77 ? -17.25 21.25 29.891 1 46.38 77 GLN B O 1
ATOM 3329 N N . SER B 1 78 ? -16.859 22.25 31.797 1 49.94 78 SER B N 1
ATOM 3330 C CA . SER B 1 78 ? -16.406 23.484 31.172 1 49.94 78 SER B CA 1
ATOM 3331 C C . SER B 1 78 ? -15.062 23.281 30.469 1 49.94 78 SER B C 1
ATOM 3333 O O . SER B 1 78 ? -14.844 23.812 29.375 1 49.94 78 SER B O 1
ATOM 3335 N N . SER B 1 79 ? -14.211 22.406 30.969 1 50.03 79 SER B N 1
ATOM 3336 C CA . SER 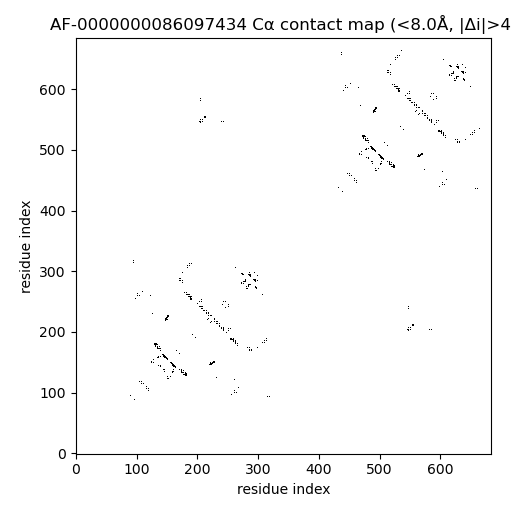B 1 79 ? -12.891 22.203 30.391 1 50.03 79 SER B CA 1
ATOM 3337 C C . SER B 1 79 ? -12.969 21.391 29.109 1 50.03 79 SER B C 1
ATOM 3339 O O . SER B 1 79 ? -12.227 21.641 28.156 1 50.03 79 SER B O 1
ATOM 3341 N N . THR B 1 80 ? -13.883 20.438 29.062 1 50.62 80 THR B N 1
ATOM 3342 C CA . THR B 1 80 ? -14.016 19.641 27.844 1 50.62 80 THR B CA 1
ATOM 3343 C C . THR B 1 80 ? -14.641 20.469 26.719 1 50.62 80 THR B C 1
ATOM 3345 O O . THR B 1 80 ? -14.234 20.344 25.562 1 50.62 80 THR B O 1
ATOM 3348 N N . ARG B 1 81 ? -15.633 21.375 27.078 1 52 81 ARG B N 1
ATOM 3349 C CA . ARG B 1 81 ? -16.219 22.266 26.094 1 52 81 ARG B CA 1
ATOM 3350 C C . ARG B 1 81 ? -15.203 23.281 25.594 1 52 81 ARG B C 1
ATOM 3352 O O . ARG B 1 81 ? -15.164 23.609 24.406 1 52 81 ARG B O 1
ATOM 3359 N N . THR B 1 82 ? -14.328 23.703 26.469 1 53.5 82 THR B N 1
ATOM 3360 C CA . THR B 1 82 ? -13.312 24.688 26.078 1 53.5 82 THR B CA 1
ATOM 3361 C C . THR B 1 82 ? -12.258 24.031 25.188 1 53.5 82 THR B C 1
ATOM 3363 O O . THR B 1 82 ? -11.836 24.625 24.188 1 53.5 82 THR B O 1
ATOM 3366 N N . ILE B 1 83 ? -11.883 22.844 25.531 1 49.38 83 ILE B N 1
ATOM 3367 C CA . ILE B 1 83 ? -10.93 22.125 24.688 1 49.38 83 ILE B CA 1
ATOM 3368 C C . ILE B 1 83 ? -11.57 21.812 23.344 1 49.38 83 ILE B C 1
ATOM 3370 O O . ILE B 1 83 ? -10.945 21.953 22.297 1 49.38 83 ILE B O 1
ATOM 3374 N N . GLN B 1 84 ? -12.789 21.359 23.375 1 50.41 84 GLN B N 1
ATOM 3375 C CA . GLN B 1 84 ? -13.516 21.125 22.125 1 50.41 84 GLN B CA 1
ATOM 3376 C C . GLN B 1 84 ? -13.711 22.422 21.344 1 50.41 84 GLN B C 1
ATOM 3378 O O . GLN B 1 84 ? -13.547 22.453 20.125 1 50.41 84 GLN B O 1
ATOM 3383 N N . SER B 1 85 ? -14.18 23.5 22.031 1 52.53 85 SER B N 1
ATOM 3384 C CA . SER B 1 85 ? -14.32 24.781 21.375 1 52.53 85 SER B CA 1
ATOM 3385 C C . SER B 1 85 ? -12.977 25.312 20.875 1 52.53 85 SER B C 1
ATOM 3387 O O . SER B 1 85 ? -12.891 25.859 19.781 1 52.53 85 SER B O 1
ATOM 3389 N N . PHE B 1 86 ? -11.961 25.188 21.672 1 48.31 86 PHE B N 1
ATOM 3390 C CA . PHE B 1 86 ? -10.617 25.594 21.266 1 48.31 86 PHE B CA 1
ATOM 3391 C C . PHE B 1 86 ? -10.156 24.781 20.062 1 48.31 86 PHE B C 1
ATOM 3393 O O . PHE B 1 86 ? -9.625 25.344 19.094 1 48.31 86 PHE B O 1
ATOM 3400 N N . ILE B 1 87 ? -10.242 23.531 20.141 1 49.25 87 ILE B N 1
ATOM 3401 C CA . ILE B 1 87 ? -9.93 22.656 19.016 1 49.25 87 ILE B CA 1
ATOM 3402 C C . ILE B 1 87 ? -10.797 23.047 17.812 1 49.25 87 ILE B C 1
ATOM 3404 O O . ILE B 1 87 ? -10.297 23.141 16.688 1 49.25 87 ILE B O 1
ATOM 3408 N N . SER B 1 88 ? -12.023 23.266 18.125 1 52.34 88 SER B N 1
ATOM 3409 C CA . SER B 1 88 ? -12.906 23.688 17.047 1 52.34 88 SER B CA 1
ATOM 3410 C C . SER B 1 88 ? -12.5 25.062 16.5 1 52.34 88 SER B C 1
ATOM 3412 O O . SER B 1 88 ? -12.57 25.297 15.289 1 52.34 88 SER B O 1
ATOM 3414 N N . SER B 1 89 ? -12.195 26.031 17.375 1 51.22 89 SER B N 1
ATOM 3415 C CA . SER B 1 89 ? -11.766 27.359 16.922 1 51.22 89 SER B CA 1
ATOM 3416 C C . SER B 1 89 ? -10.422 27.297 16.203 1 51.22 89 SER B C 1
ATOM 3418 O O . SER B 1 89 ? -10.211 28 15.219 1 51.22 89 SER B O 1
ATOM 3420 N N . LEU B 1 90 ? -9.477 26.641 16.797 1 49.66 90 LEU B N 1
ATOM 3421 C CA . LEU B 1 90 ? -8.172 26.422 16.188 1 49.66 90 LEU B CA 1
ATOM 3422 C C . LEU B 1 90 ? -8.32 25.812 14.797 1 49.66 90 LEU B C 1
ATOM 3424 O O . LEU B 1 90 ? -7.547 26.109 13.883 1 49.66 90 LEU B O 1
ATOM 3428 N N . PHE B 1 91 ? -9.352 25.016 14.703 1 50.59 91 PHE B N 1
ATOM 3429 C CA . PHE B 1 91 ? -9.617 24.234 13.492 1 50.59 91 PHE B CA 1
ATOM 3430 C C . PHE B 1 91 ? -10.438 25.047 12.5 1 50.59 91 PHE B C 1
ATOM 3432 O O . PHE B 1 91 ? -10.57 24.672 11.328 1 50.59 91 PHE B O 1
ATOM 3439 N N . SER B 1 92 ? -11.133 26.062 13.094 1 51.22 92 SER B N 1
ATOM 3440 C CA . SER B 1 92 ? -11.984 26.828 12.195 1 51.22 92 SER B CA 1
ATOM 3441 C C . SER B 1 92 ? -11.164 27.484 11.086 1 51.22 92 SER B C 1
ATOM 3443 O O . SER B 1 92 ? -11.664 27.672 9.977 1 51.22 92 SER B O 1
ATOM 3445 N N . HIS B 1 93 ? -9.883 27.875 11.477 1 57.84 93 HIS B N 1
ATOM 3446 C CA . HIS B 1 93 ? -9.109 28.469 10.383 1 57.84 93 HIS B CA 1
ATOM 3447 C C . HIS B 1 93 ? -7.953 27.562 9.977 1 57.84 93 HIS B C 1
ATOM 3449 O O . HIS B 1 93 ? -6.875 27.609 10.57 1 57.84 93 HIS B O 1
ATOM 3455 N N . SER B 1 94 ? -8.148 26.703 8.953 1 66.88 94 SER B N 1
ATOM 3456 C CA . SER B 1 94 ? -7.273 25.641 8.484 1 66.88 94 SER B CA 1
ATOM 3457 C C . SER B 1 94 ? -5.863 26.156 8.219 1 66.88 94 SER B C 1
ATOM 3459 O O . SER B 1 94 ? -4.883 25.531 8.633 1 66.88 94 SER B O 1
ATOM 3461 N N . ILE B 1 95 ? -5.785 27.5 7.867 1 74 95 ILE B N 1
ATOM 3462 C CA . ILE B 1 95 ? -4.496 28 7.406 1 74 95 ILE B CA 1
ATOM 3463 C C . ILE B 1 95 ? -3.633 28.375 8.602 1 74 95 ILE B C 1
ATOM 3465 O O . ILE B 1 95 ? -2.426 28.125 8.609 1 74 95 ILE B O 1
ATOM 3469 N N . THR B 1 96 ? -4.242 28.984 9.578 1 76.94 96 THR B N 1
ATOM 3470 C CA . THR B 1 96 ? -3.488 29.469 10.734 1 76.94 96 THR B CA 1
ATOM 3471 C C . THR B 1 96 ? -2.838 28.312 11.477 1 76.94 96 THR B C 1
ATOM 3473 O O . THR B 1 96 ? -1.661 28.375 11.836 1 76.94 96 THR B O 1
ATOM 3476 N N . TRP B 1 97 ? -3.572 27.359 11.648 1 80.38 97 TRP B N 1
ATOM 3477 C CA . TRP B 1 97 ? -2.977 26.25 12.398 1 80.38 97 TRP B CA 1
ATOM 3478 C C . TRP B 1 97 ? -1.896 25.562 11.578 1 80.38 97 TRP B C 1
ATOM 3480 O O . TRP B 1 97 ? -0.878 25.125 12.125 1 80.38 97 TRP B O 1
ATOM 3490 N N . LEU B 1 98 ? -2.08 25.5 10.32 1 79.69 98 LEU B N 1
ATOM 3491 C CA . LEU B 1 98 ? -1.072 24.891 9.461 1 79.69 98 LEU B CA 1
ATOM 3492 C C . LEU B 1 98 ? 0.25 25.656 9.547 1 79.69 98 LEU B C 1
ATOM 3494 O O . LEU B 1 98 ? 1.312 25.047 9.68 1 79.69 98 LEU B O 1
ATOM 3498 N N . ILE B 1 99 ? 0.13 26.938 9.516 1 81.31 99 ILE B N 1
ATOM 3499 C CA . ILE B 1 99 ? 1.319 27.781 9.578 1 81.31 99 ILE B CA 1
ATOM 3500 C C . ILE B 1 99 ? 1.951 27.672 10.969 1 81.31 99 ILE B C 1
ATOM 3502 O O . ILE B 1 99 ? 3.17 27.531 11.094 1 81.31 99 ILE B O 1
ATOM 3506 N N . MET B 1 100 ? 1.136 27.703 11.945 1 83.94 100 MET B N 1
ATOM 3507 C CA . MET B 1 100 ? 1.629 27.641 13.32 1 83.94 100 MET B CA 1
ATOM 3508 C C . MET B 1 100 ? 2.369 26.328 13.578 1 83.94 100 MET B C 1
ATOM 3510 O O . MET B 1 100 ? 3.463 26.344 14.148 1 83.94 100 MET B O 1
ATOM 3514 N N . VAL B 1 101 ? 1.795 25.281 13.188 1 82.94 101 VAL B N 1
ATOM 3515 C CA . VAL B 1 101 ? 2.416 23.969 13.414 1 82.94 101 VAL B CA 1
ATOM 3516 C C . VAL B 1 101 ? 3.719 23.875 12.625 1 82.94 101 VAL B C 1
ATOM 3518 O O . VAL B 1 101 ? 4.703 23.312 13.102 1 82.94 101 VAL B O 1
ATOM 3521 N N . SER B 1 102 ? 3.672 24.453 11.438 1 83.81 102 SER B N 1
ATOM 3522 C CA . SER B 1 102 ? 4.875 24.438 10.617 1 83.81 102 SER B CA 1
ATOM 3523 C C . SER B 1 102 ? 6.023 25.156 11.305 1 83.81 102 SER B C 1
ATOM 3525 O O . SER B 1 102 ? 7.121 24.609 11.438 1 83.81 102 SER B O 1
ATOM 3527 N N . ILE B 1 103 ? 5.734 26.312 11.742 1 82.88 103 ILE B N 1
ATOM 3528 C CA . ILE B 1 103 ? 6.754 27.156 12.367 1 82.88 103 ILE B CA 1
ATOM 3529 C C . ILE B 1 103 ? 7.227 26.5 13.664 1 82.88 103 ILE B C 1
ATOM 3531 O O . ILE B 1 103 ? 8.43 26.422 13.922 1 82.88 103 ILE B O 1
ATOM 3535 N N . LEU B 1 104 ? 6.285 26 14.406 1 81.62 104 LEU B N 1
ATOM 3536 C CA . LEU B 1 104 ? 6.621 25.344 15.672 1 81.62 104 LEU B CA 1
ATOM 3537 C C . LEU B 1 104 ? 7.547 24.156 15.438 1 81.62 104 LEU B C 1
ATOM 3539 O O . LEU B 1 104 ? 8.555 24 16.141 1 81.62 104 LEU B O 1
ATOM 3543 N N . THR B 1 105 ? 7.262 23.391 14.516 1 79.19 105 THR B N 1
ATOM 3544 C CA . THR B 1 105 ? 8.062 22.219 14.234 1 79.19 105 THR B CA 1
ATOM 3545 C C . THR B 1 105 ? 9.461 22.609 13.75 1 79.19 105 THR B C 1
ATOM 3547 O O . THR B 1 105 ? 10.461 22.047 14.195 1 79.19 105 THR B O 1
ATOM 3550 N N . ILE B 1 106 ? 9.555 23.562 12.898 1 76.62 106 ILE B N 1
ATOM 3551 C CA . ILE B 1 106 ? 10.836 24 12.359 1 76.62 106 ILE B CA 1
ATOM 3552 C C . ILE B 1 106 ? 11.711 24.547 13.477 1 76.62 106 ILE B C 1
ATOM 3554 O O . ILE B 1 106 ? 12.906 24.25 13.539 1 76.62 106 ILE B O 1
ATOM 3558 N N . LEU B 1 107 ? 11.055 25.25 14.375 1 77.25 107 LEU B N 1
ATOM 3559 C CA . LEU B 1 107 ? 11.789 25.812 15.5 1 77.25 107 LEU B CA 1
ATOM 3560 C C . LEU B 1 107 ? 12.266 24.719 16.453 1 77.25 107 LEU B C 1
ATOM 3562 O O . LEU B 1 107 ? 13.391 24.781 16.938 1 77.25 107 LEU B O 1
ATOM 3566 N N . LEU B 1 108 ? 11.438 23.766 16.641 1 75.56 108 LEU B N 1
ATOM 3567 C CA . LEU B 1 108 ? 11.781 22.672 17.547 1 75.56 108 LEU B CA 1
ATOM 3568 C C . LEU B 1 108 ? 12.953 21.859 16.984 1 75.56 108 LEU B C 1
ATOM 3570 O O . LEU B 1 108 ? 13.797 21.391 17.75 1 75.56 108 LEU B O 1
ATOM 3574 N N . TRP B 1 109 ? 13.039 21.703 15.719 1 71.62 109 TRP B N 1
ATOM 3575 C CA . TRP B 1 109 ? 14.117 20.953 15.086 1 71.62 109 TRP B CA 1
ATOM 3576 C C . TRP B 1 109 ? 15.453 21.672 15.266 1 71.62 109 TRP B C 1
ATOM 3578 O O . TRP B 1 109 ? 16.516 21.047 15.227 1 71.62 109 TRP B O 1
ATOM 3588 N N . GLN B 1 110 ? 15.312 23.031 15.484 1 70.38 110 GLN B N 1
ATOM 3589 C CA . GLN B 1 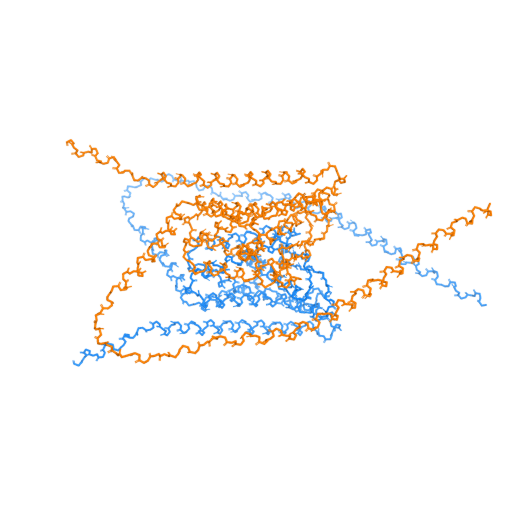110 ? 16.531 23.812 15.594 1 70.38 110 GLN B CA 1
ATOM 3590 C C . GLN B 1 110 ? 17.062 23.812 17.031 1 70.38 110 GLN B C 1
ATOM 3592 O O . GLN B 1 110 ? 18.203 24.203 17.281 1 70.38 110 GLN B O 1
ATOM 3597 N N . LEU B 1 111 ? 16.125 23.375 17.906 1 67.69 111 LEU B N 1
ATOM 3598 C CA . LEU B 1 111 ? 16.531 23.375 19.312 1 67.69 111 LEU B CA 1
ATOM 3599 C C . LEU B 1 111 ? 17.516 22.234 19.594 1 67.69 111 LEU B C 1
ATOM 3601 O O . LEU B 1 111 ? 17.438 21.172 18.969 1 67.69 111 LEU B O 1
ATOM 3605 N N . PRO B 1 112 ? 18.5 22.578 20.391 1 59.5 112 PRO B N 1
ATOM 3606 C CA . PRO B 1 112 ? 19.484 21.562 20.734 1 59.5 112 PRO B CA 1
ATOM 3607 C C . PRO B 1 112 ? 18.844 20.297 21.297 1 59.5 112 PRO B C 1
ATOM 3609 O O . PRO B 1 112 ? 17.672 20.297 21.688 1 59.5 112 PRO B O 1
ATOM 3612 N N . SER B 1 113 ? 19.5 19.016 21.438 1 57.31 113 SER B N 1
ATOM 3613 C CA . SER B 1 113 ? 19.297 17.578 21.5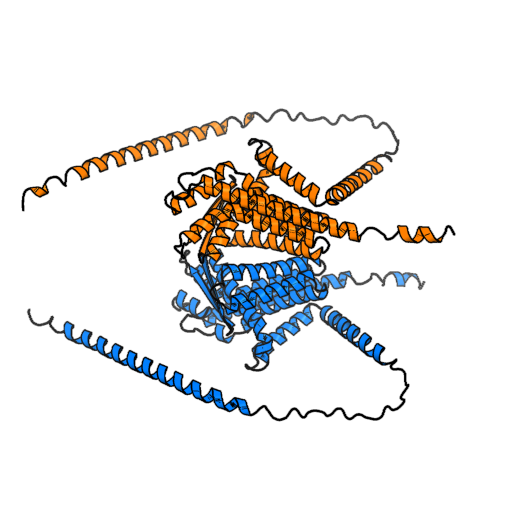47 1 57.31 113 SER B CA 1
ATOM 3614 C C . SER B 1 113 ? 18.297 17.25 22.656 1 57.31 113 SER B C 1
ATOM 3616 O O . SER B 1 113 ? 17.531 16.281 22.547 1 57.31 113 SER B O 1
ATOM 3618 N N . ASP B 1 114 ? 18.203 17.922 23.781 1 56.19 114 ASP B N 1
ATOM 3619 C CA . ASP B 1 114 ? 17.594 17.281 24.938 1 56.19 114 ASP B CA 1
ATOM 3620 C C . ASP B 1 114 ? 16.078 17.141 24.766 1 56.19 114 ASP B C 1
ATOM 3622 O O . ASP B 1 114 ? 15.531 16.047 24.891 1 56.19 114 ASP B O 1
ATOM 3626 N N . VAL B 1 115 ? 15.414 18.109 25.078 1 52.34 115 VAL B N 1
ATOM 3627 C CA . VAL B 1 115 ? 13.961 18.047 25.25 1 52.34 115 VAL B CA 1
ATOM 3628 C C . VAL B 1 115 ? 13.281 17.984 23.891 1 52.34 115 VAL B C 1
ATOM 3630 O O . VAL B 1 115 ? 12.375 17.172 23.672 1 52.34 115 VAL B O 1
ATOM 3633 N N . GLY B 1 116 ? 13.703 18.734 22.891 1 55.25 116 GLY B N 1
ATOM 3634 C CA . GLY B 1 116 ? 13.094 18.875 21.578 1 55.25 116 GLY B CA 1
ATOM 3635 C C . GLY B 1 116 ? 13.242 17.641 20.719 1 55.25 116 GLY B C 1
ATOM 3636 O O . GLY B 1 116 ? 12.328 17.297 19.969 1 55.25 116 GLY B O 1
ATOM 3637 N N . ASN B 1 117 ? 14.234 16.875 21.094 1 60.88 117 ASN B N 1
ATOM 3638 C CA . ASN B 1 117 ? 14.57 15.734 20.234 1 60.88 117 ASN B CA 1
ATOM 3639 C C . ASN B 1 117 ? 13.594 14.578 20.438 1 60.88 117 ASN B C 1
ATOM 3641 O O . ASN B 1 117 ? 13.211 13.906 19.484 1 60.88 117 ASN B O 1
ATOM 3645 N N . TYR B 1 118 ? 13.203 14.586 21.719 1 65.5 118 TYR B N 1
ATOM 3646 C CA . TYR B 1 118 ? 12.336 13.438 21.953 1 65.5 118 TYR B CA 1
ATOM 3647 C C . TYR B 1 118 ? 10.977 13.641 21.297 1 65.5 118 TYR B C 1
ATOM 3649 O O . TYR B 1 118 ? 10.406 12.711 20.719 1 65.5 118 TYR B O 1
ATOM 3657 N N . ILE B 1 119 ? 10.484 14.883 21.359 1 68.19 119 ILE B N 1
ATOM 3658 C CA . ILE B 1 119 ? 9.148 15.148 20.844 1 68.19 119 ILE B CA 1
ATOM 3659 C C . ILE B 1 119 ? 9.164 15.102 19.312 1 68.19 119 ILE B C 1
ATOM 3661 O O . ILE B 1 119 ? 8.227 14.594 18.703 1 68.19 119 ILE B O 1
ATOM 3665 N N . ILE B 1 120 ? 10.234 15.492 18.828 1 76.81 120 ILE B N 1
ATOM 3666 C CA . ILE B 1 120 ? 10.273 15.648 17.375 1 76.81 120 ILE B CA 1
ATOM 3667 C C . ILE B 1 120 ? 10.773 14.352 16.734 1 76.81 120 ILE B C 1
ATOM 3669 O O . ILE B 1 120 ? 10.641 14.172 15.516 1 76.81 120 ILE B O 1
ATOM 3673 N N . TYR B 1 121 ? 11.227 13.477 17.578 1 83.44 121 TYR B N 1
ATOM 3674 C CA . TYR B 1 121 ? 11.898 12.258 17.141 1 83.44 121 TYR B CA 1
ATOM 3675 C C . TYR B 1 121 ? 11.016 11.469 16.188 1 83.44 121 TYR B C 1
ATOM 3677 O O . TYR B 1 121 ? 11.453 11.109 15.086 1 83.44 121 TYR B O 1
ATOM 3685 N N . PRO B 1 122 ? 9.742 11.266 16.531 1 84.19 122 PRO B N 1
ATOM 3686 C CA . PRO B 1 122 ? 8.906 10.5 15.602 1 84.19 122 PRO B CA 1
ATOM 3687 C C . PRO B 1 122 ? 8.703 11.203 14.266 1 84.19 122 PRO B C 1
ATOM 3689 O O . PRO B 1 122 ? 8.609 10.539 13.227 1 84.19 122 PRO B O 1
ATOM 3692 N N . PHE B 1 123 ? 8.719 12.445 14.352 1 83.5 123 PHE B N 1
ATOM 3693 C CA . PHE B 1 123 ? 8.516 13.203 13.125 1 83.5 123 PHE B CA 1
ATOM 3694 C C . PHE B 1 123 ? 9.773 13.195 12.273 1 83.5 123 PHE B C 1
ATOM 3696 O O . PHE B 1 123 ? 9.703 13.211 11.039 1 83.5 123 PHE B O 1
ATOM 3703 N N . THR B 1 124 ? 10.859 13.125 12.984 1 85.75 124 THR B N 1
ATOM 3704 C CA . THR B 1 124 ? 12.133 13.023 12.281 1 85.75 124 THR B CA 1
ATOM 3705 C C . THR B 1 124 ? 12.234 11.68 11.555 1 85.75 124 THR B C 1
ATOM 3707 O O . THR B 1 124 ? 12.609 11.633 10.383 1 85.75 124 THR B O 1
ATOM 3710 N N . ILE B 1 125 ? 11.875 10.656 12.227 1 89.81 125 ILE B N 1
ATOM 3711 C CA . ILE B 1 125 ? 11.93 9.32 11.641 1 89.81 125 ILE B CA 1
ATOM 3712 C C . ILE B 1 125 ? 10.945 9.219 10.477 1 89.81 125 ILE B C 1
ATOM 3714 O O . ILE B 1 125 ? 11.273 8.672 9.422 1 89.81 125 ILE B O 1
ATOM 3718 N N . PHE B 1 126 ? 9.828 9.758 10.719 1 90.25 126 PHE B N 1
ATOM 3719 C CA . PHE B 1 126 ? 8.797 9.742 9.68 1 90.25 126 PHE B CA 1
ATOM 3720 C C . PHE B 1 126 ? 9.242 10.539 8.461 1 90.25 126 PHE B C 1
ATOM 3722 O O . PHE B 1 126 ? 9.039 10.117 7.324 1 90.25 126 PHE B O 1
ATOM 3729 N N . GLY B 1 127 ? 9.875 11.68 8.695 1 90.12 127 GLY B N 1
ATOM 3730 C CA . GLY B 1 127 ? 10.445 12.461 7.613 1 90.12 127 GLY B CA 1
ATOM 3731 C C . GLY B 1 127 ? 11.5 11.703 6.824 1 90.12 127 GLY B C 1
ATOM 3732 O O . GLY B 1 127 ? 11.523 11.766 5.594 1 90.12 127 GLY B O 1
ATOM 3733 N N . THR B 1 128 ? 12.289 11 7.527 1 92.56 128 THR B N 1
ATOM 3734 C CA . THR B 1 128 ? 13.32 10.188 6.895 1 92.56 128 THR B CA 1
ATOM 3735 C C . THR B 1 128 ? 12.703 9.117 6.004 1 92.56 128 THR B C 1
ATOM 3737 O O . THR B 1 128 ? 13.188 8.859 4.898 1 92.56 128 THR B O 1
ATOM 3740 N N . PHE B 1 129 ? 11.672 8.555 6.488 1 95.44 129 PHE B N 1
ATOM 3741 C CA . PHE B 1 129 ? 10.953 7.562 5.699 1 95.44 129 PHE B CA 1
ATOM 3742 C C . PHE B 1 129 ? 10.516 8.148 4.359 1 95.44 129 PHE B C 1
ATOM 3744 O O . PHE B 1 129 ? 10.766 7.555 3.309 1 95.44 129 PHE B O 1
ATOM 3751 N N . TRP B 1 130 ? 9.867 9.242 4.387 1 95.06 130 TRP B N 1
ATOM 3752 C CA . TRP B 1 130 ? 9.375 9.875 3.164 1 95.06 130 TRP B CA 1
ATOM 3753 C C . TRP B 1 130 ? 10.539 10.336 2.289 1 95.06 130 TRP B C 1
ATOM 3755 O O . TRP B 1 130 ? 10.453 10.305 1.061 1 95.06 130 TRP B O 1
ATOM 3765 N N . HIS B 1 131 ? 11.625 10.781 2.898 1 95.31 131 HIS B N 1
ATOM 3766 C CA . HIS B 1 131 ? 12.844 11.148 2.182 1 95.31 131 HIS B CA 1
ATOM 3767 C C . HIS B 1 131 ? 13.367 9.977 1.363 1 95.31 131 HIS B C 1
ATOM 3769 O O . HIS B 1 131 ? 13.594 10.109 0.157 1 95.31 131 HIS B O 1
ATOM 3775 N N . GLU B 1 132 ? 13.469 8.852 2.014 1 96.06 132 GLU B N 1
ATOM 3776 C CA . GLU B 1 132 ? 13.93 7.641 1.336 1 96.06 132 GLU B CA 1
ATOM 3777 C C . GLU B 1 132 ? 12.938 7.207 0.258 1 96.06 132 GLU B C 1
ATOM 3779 O O . GLU B 1 132 ? 13.344 6.719 -0.8 1 96.06 132 GLU B O 1
ATOM 3784 N N . LEU B 1 133 ? 11.641 7.379 0.576 1 96.06 133 LEU B N 1
ATOM 3785 C CA . LEU B 1 133 ? 10.633 7.043 -0.423 1 96.06 133 LEU B CA 1
ATOM 3786 C C . LEU B 1 133 ? 10.766 7.934 -1.654 1 96.06 133 LEU B C 1
ATOM 3788 O O . LEU B 1 133 ? 10.477 7.5 -2.771 1 96.06 133 LEU B O 1
ATOM 3792 N N . GLY B 1 134 ? 11.133 9.148 -1.46 1 96 134 GLY B N 1
ATOM 3793 C CA . GLY B 1 134 ? 11.422 10.023 -2.59 1 96 134 GLY B CA 1
ATOM 3794 C C . GLY B 1 134 ? 12.484 9.461 -3.518 1 96 134 GLY B C 1
ATOM 3795 O O . GLY B 1 134 ? 12.305 9.445 -4.738 1 96 134 GLY B O 1
ATOM 3796 N N . HIS B 1 135 ? 13.625 8.984 -2.955 1 96.75 135 HIS B N 1
ATOM 3797 C CA . HIS B 1 135 ? 14.648 8.312 -3.746 1 96.75 135 HIS B CA 1
ATOM 3798 C C . HIS B 1 135 ? 14.086 7.074 -4.438 1 96.75 135 HIS B C 1
ATOM 3800 O O . HIS B 1 135 ? 14.273 6.895 -5.645 1 96.75 135 HIS B O 1
ATOM 3806 N N . ALA B 1 136 ? 13.359 6.316 -3.668 1 95.94 136 ALA B N 1
ATOM 3807 C CA . ALA B 1 136 ? 12.875 5.02 -4.141 1 95.94 136 ALA B CA 1
ATOM 3808 C C . ALA B 1 136 ? 11.898 5.188 -5.301 1 95.94 136 ALA B C 1
ATOM 3810 O O . ALA B 1 136 ? 11.992 4.477 -6.305 1 95.94 136 ALA B O 1
ATOM 3811 N N . THR B 1 137 ? 11 6.074 -5.172 1 94.19 137 THR B N 1
ATOM 3812 C CA . THR B 1 137 ? 10 6.273 -6.211 1 94.19 137 THR B CA 1
ATOM 3813 C C . THR B 1 137 ? 10.656 6.766 -7.5 1 94.19 137 THR B C 1
ATOM 3815 O O . THR B 1 137 ? 10.297 6.312 -8.594 1 94.19 137 THR B O 1
ATOM 3818 N N . THR B 1 138 ? 11.562 7.66 -7.371 1 95.56 138 THR B N 1
ATOM 3819 C CA . THR B 1 138 ? 12.25 8.148 -8.562 1 95.56 138 THR B CA 1
ATOM 3820 C C . THR B 1 138 ? 13.078 7.035 -9.203 1 95.56 138 THR B C 1
ATOM 3822 O O . THR B 1 138 ? 13.141 6.926 -10.43 1 95.56 138 THR B O 1
ATOM 3825 N N . ALA B 1 139 ? 13.742 6.227 -8.383 1 94.81 139 ALA B N 1
ATOM 3826 C CA . ALA B 1 139 ? 14.492 5.086 -8.906 1 94.81 139 ALA B CA 1
ATOM 3827 C C . ALA B 1 139 ? 13.586 4.156 -9.703 1 94.81 139 ALA B C 1
ATOM 3829 O O . ALA B 1 139 ? 13.953 3.705 -10.789 1 94.81 139 ALA B O 1
ATOM 3830 N N . LEU B 1 140 ? 12.438 3.957 -9.242 1 89.5 140 LEU B N 1
ATOM 3831 C CA . LEU B 1 140 ? 11.492 3.08 -9.922 1 89.5 140 LEU B CA 1
ATOM 3832 C C . LEU B 1 140 ? 11.047 3.676 -11.25 1 89.5 140 LEU B C 1
ATOM 3834 O O . LEU B 1 140 ? 10.984 2.971 -12.258 1 89.5 140 LEU B O 1
ATOM 3838 N N . VAL B 1 141 ? 10.75 4.988 -11.227 1 90.5 141 VAL B N 1
ATOM 3839 C CA . VAL B 1 141 ? 10.289 5.68 -12.43 1 90.5 141 VAL B CA 1
ATOM 3840 C C . VAL B 1 141 ? 11.383 5.633 -13.5 1 90.5 141 VAL B C 1
ATOM 3842 O O . VAL B 1 141 ? 11.078 5.547 -14.688 1 90.5 141 VAL B O 1
ATOM 3845 N N . CYS B 1 142 ? 12.594 5.578 -13.031 1 92.69 142 CYS B N 1
ATOM 3846 C CA . CYS B 1 142 ? 13.727 5.547 -13.945 1 92.69 142 CYS B CA 1
ATOM 3847 C C . CYS B 1 142 ? 14.008 4.125 -14.414 1 92.69 142 CYS B C 1
ATOM 3849 O O . CYS B 1 142 ? 14.961 3.891 -15.164 1 92.69 142 CYS B O 1
ATOM 3851 N N . GLY B 1 143 ? 13.203 3.219 -13.969 1 87.25 143 GLY B N 1
ATOM 3852 C CA . GLY B 1 143 ? 13.336 1.855 -14.461 1 87.25 143 GLY B CA 1
ATOM 3853 C C . GLY B 1 143 ? 14.242 0.995 -13.594 1 87.25 143 GLY B C 1
ATOM 3854 O O . GLY B 1 143 ? 14.602 -0.117 -13.984 1 87.25 143 GLY B O 1
ATOM 3855 N N . ASN B 1 144 ? 14.633 1.51 -12.422 1 89.94 144 ASN B N 1
ATOM 3856 C CA . ASN B 1 144 ? 15.477 0.75 -11.508 1 89.94 144 ASN B CA 1
ATOM 3857 C C . ASN B 1 144 ? 14.648 -0.126 -10.57 1 89.94 144 ASN B C 1
ATOM 3859 O O . ASN B 1 144 ? 13.422 -0.048 -10.57 1 89.94 144 ASN B O 1
ATOM 3863 N N . THR B 1 145 ? 15.32 -1.048 -9.891 1 85.5 145 THR B N 1
ATOM 3864 C CA . THR B 1 145 ? 14.68 -1.9 -8.898 1 85.5 145 THR B CA 1
ATOM 3865 C C . THR B 1 145 ? 15.219 -1.605 -7.504 1 85.5 145 THR B C 1
ATOM 3867 O O . THR B 1 145 ? 16.422 -1.378 -7.328 1 85.5 145 THR B O 1
ATOM 3870 N N . ILE B 1 146 ? 14.281 -1.47 -6.582 1 90.06 146 ILE B N 1
ATOM 3871 C CA . ILE B 1 146 ? 14.68 -1.183 -5.207 1 90.06 146 ILE B CA 1
ATOM 3872 C C . ILE B 1 146 ? 15.125 -2.471 -4.52 1 90.06 146 ILE B C 1
ATOM 3874 O O . ILE B 1 146 ? 14.422 -3.482 -4.566 1 90.06 146 ILE B O 1
ATOM 3878 N N . GLU B 1 147 ? 16.266 -2.406 -3.965 1 89.06 147 GLU B N 1
ATOM 3879 C CA . GLU B 1 147 ? 16.719 -3.561 -3.193 1 89.06 147 GLU B CA 1
ATOM 3880 C C . GLU B 1 147 ? 16.203 -3.5 -1.757 1 89.06 147 GLU B C 1
ATOM 3882 O O . GLU B 1 147 ? 15.453 -4.371 -1.322 1 89.06 147 GLU B O 1
ATOM 3887 N N . PHE B 1 148 ? 16.594 -2.469 -1.07 1 91.94 148 PHE B N 1
ATOM 3888 C CA . PHE B 1 148 ? 16.062 -2.283 0.281 1 91.94 148 PHE B CA 1
ATOM 3889 C C . PHE B 1 148 ? 16.219 -0.833 0.725 1 91.94 148 PHE B C 1
ATOM 3891 O O . PHE B 1 148 ? 16.891 -0.041 0.058 1 91.94 148 PHE B O 1
ATOM 3898 N N . ILE B 1 149 ? 15.539 -0.47 1.795 1 95.25 149 ILE B N 1
ATOM 3899 C CA . ILE B 1 149 ? 15.594 0.831 2.453 1 95.25 149 ILE B CA 1
ATOM 3900 C C . ILE B 1 149 ? 15.953 0.649 3.926 1 95.25 149 ILE B C 1
ATOM 3902 O O . ILE B 1 149 ? 15.43 -0.245 4.594 1 95.25 149 ILE B O 1
ATOM 3906 N N . LYS B 1 150 ? 16.875 1.436 4.359 1 95.44 150 LYS B N 1
ATOM 3907 C CA . LYS B 1 150 ? 17.281 1.389 5.762 1 95.44 150 LYS B CA 1
ATOM 3908 C C . LYS B 1 150 ? 16.844 2.656 6.496 1 95.44 150 LYS B C 1
ATOM 3910 O O . LYS B 1 150 ? 17.031 3.766 5.996 1 95.44 150 LYS B O 1
ATOM 3915 N N . ILE B 1 151 ? 16.219 2.479 7.617 1 95.12 151 ILE B N 1
ATOM 3916 C CA . ILE B 1 151 ? 15.875 3.555 8.539 1 95.12 151 ILE B CA 1
ATOM 3917 C C . ILE B 1 151 ? 16.5 3.283 9.906 1 95.12 151 ILE B C 1
ATOM 3919 O O . ILE B 1 151 ? 16.219 2.264 10.539 1 95.12 151 ILE B O 1
ATOM 3923 N N . GLU B 1 152 ? 17.312 4.227 10.32 1 93 152 GLU B N 1
ATOM 3924 C CA . GLU B 1 152 ? 18.047 4.031 11.57 1 93 152 GLU B CA 1
ATOM 3925 C C . GLU B 1 152 ? 17.469 4.895 12.688 1 93 152 GLU B C 1
ATOM 3927 O O . GLU B 1 152 ? 16.828 5.914 12.422 1 93 152 GLU B O 1
ATOM 3932 N N . SER B 1 153 ? 17.75 4.551 13.914 1 91.06 153 SER B N 1
ATOM 3933 C CA . SER B 1 153 ? 17.219 5.23 15.086 1 91.06 153 SER B CA 1
ATOM 3934 C C . SER B 1 153 ? 17.812 6.629 15.234 1 91.06 153 SER B C 1
ATOM 3936 O O . SER B 1 153 ? 17.219 7.492 15.891 1 91.06 153 SER B O 1
ATOM 3938 N N . ASN B 1 154 ? 18.953 6.879 14.648 1 87.94 154 ASN B N 1
ATOM 3939 C CA . ASN B 1 154 ? 19.562 8.203 14.734 1 87.94 154 ASN B CA 1
ATOM 3940 C C . ASN B 1 154 ? 18.969 9.164 13.711 1 87.94 154 ASN B C 1
ATOM 3942 O O . ASN B 1 154 ? 19.422 10.305 13.594 1 87.94 154 ASN B O 1
ATOM 3946 N N . GLY B 1 155 ? 17.953 8.695 12.977 1 86.5 155 GLY B N 1
ATOM 3947 C CA . GLY B 1 155 ? 17.281 9.562 12.023 1 86.5 155 GLY B CA 1
ATOM 3948 C C . GLY B 1 155 ? 17.875 9.469 10.625 1 86.5 155 GLY B C 1
ATOM 3949 O O . GLY B 1 155 ? 17.344 10.07 9.68 1 86.5 155 GLY B O 1
ATOM 3950 N N . SER B 1 156 ? 18.953 8.656 10.438 1 88.81 156 SER B N 1
ATOM 3951 C CA . SER B 1 156 ? 19.531 8.5 9.109 1 88.81 156 SER B CA 1
ATOM 3952 C C . SER B 1 156 ? 18.812 7.426 8.305 1 88.81 156 SER B C 1
ATOM 3954 O O . SER B 1 156 ? 18.109 6.59 8.875 1 88.81 156 SER B O 1
ATOM 3956 N N . GLY B 1 157 ? 18.906 7.504 7.016 1 92.62 157 GLY B N 1
ATOM 3957 C CA . GLY B 1 157 ? 18.312 6.535 6.105 1 92.62 157 GLY B CA 1
ATOM 3958 C C . GLY B 1 157 ? 19.141 6.297 4.863 1 92.62 157 GLY B C 1
ATOM 3959 O O . GLY B 1 157 ? 20.078 7.059 4.578 1 92.62 157 GLY B O 1
ATOM 3960 N N . LEU B 1 158 ? 18.859 5.211 4.27 1 93.19 158 LEU B N 1
ATOM 3961 C CA . LEU B 1 158 ? 19.562 4.84 3.047 1 93.19 158 LEU B CA 1
ATOM 3962 C C . LEU B 1 158 ? 18.672 4.031 2.123 1 93.19 158 LEU B C 1
ATOM 3964 O O . LEU B 1 158 ? 17.922 3.162 2.58 1 93.19 158 LEU B O 1
ATOM 3968 N N . THR B 1 159 ? 18.625 4.391 0.872 1 95.31 159 THR B N 1
ATOM 3969 C CA . THR B 1 159 ? 17.922 3.625 -0.153 1 95.31 159 THR B CA 1
ATOM 3970 C C . THR B 1 159 ? 18.922 2.984 -1.123 1 95.31 159 THR B C 1
ATOM 3972 O O . THR B 1 159 ? 19.719 3.678 -1.74 1 95.31 159 THR B O 1
ATOM 3975 N N . VAL B 1 160 ? 18.906 1.695 -1.21 1 93.5 160 VAL B N 1
ATOM 3976 C CA . VAL B 1 160 ? 19.766 0.954 -2.127 1 93.5 160 VAL B CA 1
ATOM 3977 C C . VAL B 1 160 ? 18.938 0.429 -3.299 1 93.5 160 VAL B C 1
ATOM 3979 O O . VAL B 1 160 ? 17.875 -0.184 -3.102 1 93.5 160 VAL B O 1
ATOM 3982 N N . TYR B 1 161 ? 19.328 0.724 -4.469 1 91.25 161 TYR B N 1
ATOM 3983 C CA . TYR B 1 161 ? 18.656 0.292 -5.684 1 91.25 161 TYR B CA 1
ATOM 3984 C C . TYR B 1 161 ? 19.656 -0.228 -6.711 1 91.25 161 TYR B C 1
ATOM 3986 O O . TYR B 1 161 ? 20.844 0.089 -6.648 1 91.25 161 TYR B O 1
ATOM 3994 N N . GLN B 1 162 ? 19.203 -1.117 -7.555 1 89.44 162 GLN B N 1
ATOM 3995 C CA . GLN B 1 162 ? 20.016 -1.57 -8.688 1 89.44 162 GLN B CA 1
ATOM 3996 C C . GLN B 1 162 ? 19.891 -0.615 -9.867 1 89.44 162 GLN B C 1
ATOM 3998 O O . GLN B 1 162 ? 18.781 -0.419 -10.398 1 89.44 162 GLN B O 1
ATOM 4003 N N . ASP B 1 163 ? 20.969 -0.038 -10.266 1 89.69 163 ASP B N 1
ATOM 4004 C CA . ASP B 1 163 ? 20.953 0.946 -11.344 1 89.69 163 ASP B CA 1
ATOM 4005 C C . ASP B 1 163 ? 20.906 0.264 -12.703 1 89.69 163 ASP B C 1
ATOM 4007 O O . ASP B 1 163 ? 21.922 0.135 -13.383 1 89.69 163 ASP B O 1
ATOM 4011 N N . MET B 1 164 ? 19.781 -0.036 -13.148 1 84.56 164 MET B N 1
ATOM 4012 C CA . MET B 1 164 ? 19.594 -0.667 -14.445 1 84.56 164 MET B CA 1
ATOM 4013 C C . MET B 1 164 ? 19.609 0.373 -15.562 1 84.56 164 MET B C 1
ATOM 4015 O O . MET B 1 164 ? 19.984 0.069 -16.703 1 84.56 164 MET B O 1
ATOM 4019 N N . SER B 1 165 ? 19.25 1.555 -15.266 1 84.44 165 SER B N 1
ATOM 4020 C CA . SER B 1 165 ? 19.141 2.625 -16.25 1 84.44 165 SER B CA 1
ATOM 4021 C C . SER B 1 165 ? 20.516 3.131 -16.672 1 84.44 165 SER B C 1
ATOM 4023 O O . SER B 1 165 ? 20.719 3.482 -17.844 1 84.44 165 SER B O 1
ATOM 4025 N N . GLN B 1 166 ? 21.438 3.195 -15.82 1 87.81 166 GLN B N 1
ATOM 4026 C CA . GLN B 1 166 ? 22.797 3.701 -16.031 1 87.81 166 GLN B CA 1
ATOM 4027 C C . GLN B 1 166 ? 22.781 5.117 -16.594 1 87.81 166 GLN B C 1
ATOM 4029 O O . GLN B 1 166 ? 23.594 5.469 -17.438 1 87.81 166 GLN B O 1
ATOM 4034 N N . SER B 1 167 ? 21.797 5.871 -16.141 1 91.31 167 SER B N 1
ATOM 4035 C CA . SER B 1 167 ? 21.641 7.25 -16.594 1 91.31 167 SER B CA 1
ATOM 4036 C C . SER B 1 167 ? 22.062 8.234 -15.508 1 91.31 167 SER B C 1
ATOM 4038 O O . SER B 1 167 ? 21.562 8.188 -14.391 1 91.31 167 SER B O 1
ATOM 4040 N N . MET B 1 168 ? 22.969 9.125 -15.992 1 91.69 168 MET B N 1
ATOM 4041 C CA . MET B 1 168 ? 23.438 10.164 -15.078 1 91.69 168 MET B CA 1
ATOM 4042 C C . MET B 1 168 ? 22.297 11.07 -14.648 1 91.69 168 MET B C 1
ATOM 4044 O O . MET B 1 168 ? 22.219 11.477 -13.484 1 91.69 168 MET B O 1
ATOM 4048 N N . PHE B 1 169 ? 21.453 11.281 -15.539 1 93.62 169 PHE B N 1
ATOM 4049 C CA . PHE B 1 169 ? 20.312 12.148 -15.266 1 93.62 169 PHE B CA 1
ATOM 4050 C C . PHE B 1 169 ? 19.359 11.492 -14.266 1 93.62 169 PHE B C 1
ATOM 4052 O O . PHE B 1 169 ? 18.906 12.133 -13.32 1 93.62 169 PHE B O 1
ATOM 4059 N N . CYS B 1 170 ? 19.125 10.195 -14.438 1 94.75 170 CYS B N 1
ATOM 4060 C CA . CYS B 1 170 ? 18.25 9.469 -13.516 1 94.75 170 CYS B CA 1
ATOM 4061 C C . CYS B 1 170 ? 18.844 9.445 -12.109 1 94.75 170 CYS B C 1
ATOM 4063 O O . CYS B 1 170 ? 18.141 9.664 -11.125 1 94.75 170 CYS B O 1
ATOM 4065 N N . ASN B 1 171 ? 20.125 9.266 -12.117 1 95.38 171 ASN B N 1
ATOM 4066 C CA . ASN B 1 171 ? 20.797 9.219 -10.82 1 95.38 171 ASN B CA 1
ATOM 4067 C C . ASN B 1 171 ? 20.734 10.57 -10.117 1 95.38 171 ASN B C 1
ATOM 4069 O O . ASN B 1 171 ? 20.578 10.633 -8.898 1 95.38 171 ASN B O 1
ATOM 4073 N N . ALA B 1 172 ? 20.906 11.594 -10.875 1 95.44 172 ALA B N 1
ATOM 4074 C CA . ALA B 1 172 ? 20.797 12.93 -10.305 1 95.44 172 ALA B CA 1
ATOM 4075 C C . ALA B 1 172 ? 19.391 13.195 -9.773 1 95.44 172 ALA B C 1
ATOM 4077 O O . ALA B 1 172 ? 19.219 13.75 -8.688 1 95.44 172 ALA B O 1
ATOM 4078 N N . LEU B 1 173 ? 18.406 12.789 -10.523 1 96.38 173 LEU B N 1
ATOM 4079 C CA . LEU B 1 173 ? 17.016 12.977 -10.125 1 96.38 173 LEU B CA 1
ATOM 4080 C C . LEU B 1 173 ? 16.703 12.195 -8.859 1 96.38 173 LEU B C 1
ATOM 4082 O O . LEU B 1 173 ? 15.945 12.664 -8 1 96.38 173 LEU B O 1
ATOM 4086 N N . ILE B 1 174 ? 17.219 11.008 -8.797 1 96.81 174 ILE B N 1
ATOM 4087 C CA . ILE B 1 174 ? 17.031 10.172 -7.613 1 96.81 174 ILE B CA 1
ATOM 4088 C C . ILE B 1 174 ? 17.594 10.898 -6.387 1 96.81 174 ILE B C 1
ATOM 4090 O O . ILE B 1 174 ? 16.922 10.984 -5.355 1 96.81 174 ILE B O 1
ATOM 4094 N N . SER B 1 175 ? 18.766 11.477 -6.531 1 95.25 175 SER B N 1
ATOM 4095 C CA . SER B 1 175 ? 19.406 12.18 -5.426 1 95.25 175 SER B CA 1
ATOM 4096 C C . SER B 1 175 ? 18.625 13.422 -5.031 1 95.25 175 SER B C 1
ATOM 4098 O O . SER B 1 175 ? 18.406 13.68 -3.842 1 95.25 175 SER B O 1
ATOM 4100 N N . VAL B 1 176 ? 18.125 14.148 -5.965 1 95.38 176 VAL B N 1
ATOM 4101 C CA . VAL B 1 176 ? 17.453 15.414 -5.73 1 95.38 176 VAL B CA 1
ATOM 4102 C C . VAL B 1 176 ? 16.062 15.164 -5.133 1 95.38 176 VAL B C 1
ATOM 4104 O O . VAL B 1 176 ? 15.594 15.945 -4.305 1 95.38 176 VAL B O 1
ATOM 4107 N N . ASN B 1 177 ? 15.484 14.055 -5.457 1 96.19 177 ASN B N 1
ATOM 4108 C CA . ASN B 1 177 ? 14.109 13.828 -5.047 1 96.19 177 ASN B CA 1
ATOM 4109 C C . ASN B 1 177 ? 14.031 13.25 -3.635 1 96.19 177 ASN B C 1
ATOM 4111 O O . ASN B 1 177 ? 12.945 13.117 -3.07 1 96.19 177 ASN B O 1
ATOM 4115 N N . GLY B 1 178 ? 15.109 12.945 -3.102 1 94.62 178 GLY B N 1
ATOM 4116 C CA . GLY B 1 178 ? 15.094 12.625 -1.684 1 94.62 178 GLY B CA 1
ATOM 4117 C C . GLY B 1 178 ? 14.516 13.734 -0.826 1 94.62 178 GLY B C 1
ATOM 4118 O O . GLY B 1 178 ? 13.5 13.539 -0.154 1 94.62 178 GLY B O 1
ATOM 4119 N N . PRO B 1 179 ? 15.109 14.867 -0.935 1 93.25 179 PRO B N 1
ATOM 4120 C CA . PRO B 1 179 ? 14.602 15.992 -0.143 1 93.25 179 PRO B CA 1
ATOM 4121 C C . PRO B 1 179 ? 13.344 16.609 -0.737 1 93.25 179 PRO B C 1
ATOM 4123 O O . PRO B 1 179 ? 12.539 17.203 -0.011 1 93.25 179 PRO B O 1
ATOM 4126 N N . LEU B 1 180 ? 13.023 16.484 -2.004 1 94.94 180 LEU B N 1
ATOM 4127 C CA . LEU B 1 180 ? 11.875 17.094 -2.65 1 94.94 180 LEU B CA 1
ATOM 4128 C C . LEU B 1 180 ? 10.633 16.219 -2.51 1 94.94 180 LEU B C 1
ATOM 4130 O O . LEU B 1 180 ? 9.516 16.719 -2.443 1 94.94 180 LEU B O 1
ATOM 4134 N N . GLY B 1 181 ? 10.875 14.984 -2.51 1 93.56 181 GLY B N 1
ATOM 4135 C CA . GLY B 1 181 ? 9.789 14.016 -2.486 1 93.56 181 GLY B CA 1
ATOM 4136 C C . GLY B 1 181 ? 8.789 14.266 -1.37 1 93.56 181 GLY B C 1
ATOM 4137 O O . GLY B 1 181 ? 7.602 14.461 -1.624 1 93.56 181 GLY B O 1
ATOM 4138 N N . PRO B 1 182 ? 9.242 14.305 -0.161 1 94.75 182 PRO B N 1
ATOM 4139 C CA . PRO B 1 182 ? 8.32 14.555 0.951 1 94.75 182 PRO B CA 1
ATOM 4140 C C . PRO B 1 182 ? 7.531 15.852 0.787 1 94.75 182 PRO B C 1
ATOM 4142 O O . PRO B 1 182 ? 6.344 15.906 1.124 1 94.75 182 PRO B O 1
ATOM 4145 N N . THR B 1 183 ? 8.156 16.828 0.284 1 94.94 183 THR B N 1
ATOM 4146 C CA . THR B 1 183 ? 7.484 18.109 0.092 1 94.94 183 THR B CA 1
ATOM 4147 C C . THR B 1 183 ? 6.359 17.984 -0.928 1 94.94 183 THR B C 1
ATOM 4149 O O . THR B 1 183 ? 5.246 18.469 -0.696 1 94.94 183 THR B O 1
ATOM 4152 N N . PHE B 1 184 ? 6.598 17.344 -1.988 1 94.69 184 PHE B N 1
ATOM 4153 C CA . PHE B 1 184 ? 5.594 17.156 -3.029 1 94.69 184 PHE B CA 1
ATOM 4154 C C . PHE B 1 184 ? 4.387 16.406 -2.492 1 94.69 184 PHE B C 1
ATOM 4156 O O . PHE B 1 184 ? 3.248 16.859 -2.629 1 94.69 184 PHE B O 1
ATOM 4163 N N . PHE B 1 185 ? 4.641 15.344 -1.892 1 94.06 185 PHE B N 1
ATOM 4164 C CA . PHE B 1 185 ? 3.555 14.516 -1.383 1 94.06 185 PHE B CA 1
ATOM 4165 C C . PHE B 1 185 ? 2.855 15.203 -0.214 1 94.06 185 PHE B C 1
ATOM 4167 O O . PHE B 1 185 ? 1.637 15.094 -0.063 1 94.06 185 PHE B O 1
ATOM 4174 N N . GLY B 1 186 ? 3.627 15.828 0.608 1 95.56 186 GLY B N 1
ATOM 4175 C CA . GLY B 1 186 ? 3.029 16.578 1.702 1 95.56 186 GLY B CA 1
ATOM 4176 C C . GLY B 1 186 ? 2.092 17.672 1.231 1 95.56 186 GLY B C 1
ATOM 4177 O O . GLY B 1 186 ? 0.978 17.797 1.743 1 95.56 186 GLY B O 1
ATOM 4178 N N . CYS B 1 187 ? 2.498 18.438 0.304 1 95.5 187 CYS B N 1
ATOM 4179 C CA . CYS B 1 187 ? 1.672 19.5 -0.257 1 95.5 187 CYS B CA 1
ATOM 4180 C C . CYS B 1 187 ? 0.412 18.922 -0.898 1 95.5 187 CYS B C 1
ATOM 4182 O O . CYS B 1 187 ? -0.669 19.5 -0.771 1 95.5 187 CYS B O 1
ATOM 4184 N N . LEU B 1 188 ? 0.591 17.797 -1.533 1 95 188 LEU B N 1
ATOM 4185 C CA . LEU B 1 188 ? -0.558 17.141 -2.145 1 95 188 LEU B CA 1
ATOM 4186 C C . LEU B 1 188 ? -1.577 16.734 -1.085 1 95 188 LEU B C 1
ATOM 4188 O O . LEU B 1 188 ? -2.779 16.953 -1.262 1 95 188 LEU B O 1
ATOM 4192 N N . ILE B 1 189 ? -1.104 16.203 -0.039 1 95.12 189 ILE B N 1
ATOM 4193 C CA . ILE B 1 189 ? -1.976 15.75 1.041 1 95.12 189 ILE B CA 1
ATOM 4194 C C . ILE B 1 189 ? -2.703 16.953 1.646 1 95.12 189 ILE B C 1
ATOM 4196 O O . ILE B 1 189 ? -3.906 16.891 1.912 1 95.12 189 ILE B O 1
ATOM 4200 N N . ILE B 1 190 ? -1.992 18.016 1.872 1 92.38 190 ILE B N 1
ATOM 4201 C CA . ILE B 1 190 ? -2.594 19.219 2.418 1 92.38 190 ILE B CA 1
ATOM 4202 C C . ILE B 1 190 ? -3.697 19.719 1.485 1 92.38 190 ILE B C 1
ATOM 4204 O O . ILE B 1 190 ? -4.82 19.984 1.925 1 92.38 190 ILE B O 1
ATOM 4208 N N . CYS B 1 191 ? -3.43 19.781 0.23 1 92.94 191 CYS B N 1
ATOM 4209 C CA . CYS B 1 191 ? -4.398 20.266 -0.744 1 92.94 191 CYS B CA 1
ATOM 4210 C C . CYS B 1 191 ? -5.621 19.359 -0.797 1 92.94 191 CYS B C 1
ATOM 4212 O O . CYS B 1 191 ? -6.758 19.844 -0.814 1 92.94 191 CYS B O 1
ATOM 4214 N N . LEU B 1 192 ? -5.371 18.062 -0.8 1 92.75 192 LEU B N 1
ATOM 4215 C CA . LEU B 1 192 ? -6.477 17.109 -0.839 1 92.75 192 LEU B CA 1
ATOM 4216 C C . LEU B 1 192 ? -7.309 17.203 0.435 1 92.75 192 LEU B C 1
ATOM 4218 O O . LEU B 1 192 ? -8.539 17.109 0.384 1 92.75 192 LEU B O 1
ATOM 4222 N N . SER B 1 193 ? -6.641 17.344 1.546 1 89.62 193 SER B N 1
ATOM 4223 C CA . SER B 1 193 ? -7.328 17.406 2.83 1 89.62 193 SER B CA 1
ATOM 4224 C C . SER B 1 193 ? -8.242 18.641 2.898 1 89.62 193 SER B C 1
ATOM 4226 O O . SER B 1 193 ? -9.336 18.562 3.463 1 89.62 193 SER B O 1
ATOM 4228 N N . VAL B 1 194 ? -7.84 19.719 2.32 1 85.62 194 VAL B N 1
ATOM 4229 C CA . VAL B 1 194 ? -8.609 20.953 2.361 1 85.62 194 VAL B CA 1
ATOM 4230 C C . VAL B 1 194 ? -9.688 20.922 1.284 1 85.62 194 VAL B C 1
ATOM 4232 O O . VAL B 1 194 ? -10.828 21.328 1.53 1 85.62 194 VAL B O 1
ATOM 4235 N N . ALA B 1 195 ? -9.359 20.453 0.112 1 85.94 195 ALA B N 1
ATOM 4236 C CA . ALA B 1 195 ? -10.305 20.406 -1.007 1 85.94 195 ALA B CA 1
ATOM 4237 C C . ALA B 1 195 ? -11.492 19.5 -0.683 1 85.94 195 ALA B C 1
ATOM 4239 O O . ALA B 1 195 ? -12.625 19.797 -1.087 1 85.94 195 ALA B O 1
ATOM 4240 N N . PHE B 1 196 ? -11.219 18.469 0.064 1 85.81 196 PHE B N 1
ATOM 4241 C CA . PHE B 1 196 ? -12.281 17.5 0.317 1 85.81 196 PHE B CA 1
ATOM 4242 C C . PHE B 1 196 ? -12.617 17.438 1.803 1 85.81 196 PHE B C 1
ATOM 4244 O O . PHE B 1 196 ? -13.008 16.391 2.314 1 85.81 196 PHE B O 1
ATOM 4251 N N . VAL B 1 197 ? -12.422 18.516 2.432 1 75.69 197 VAL B N 1
ATOM 4252 C CA . VAL B 1 197 ? -12.609 18.609 3.877 1 75.69 197 VAL B CA 1
ATOM 4253 C C . VAL B 1 197 ? -14.031 18.203 4.242 1 75.69 197 VAL B C 1
ATOM 4255 O O . VAL B 1 197 ? -14.273 17.609 5.301 1 75.69 197 VAL B O 1
ATOM 4258 N N . LYS B 1 198 ? -14.945 18.438 3.428 1 79.81 198 LYS B N 1
ATOM 4259 C CA . LYS B 1 198 ? -16.344 18.188 3.713 1 79.81 198 LYS B CA 1
ATOM 4260 C C . LYS B 1 198 ? -16.688 16.703 3.539 1 79.81 198 LYS B C 1
ATOM 4262 O O . LYS B 1 198 ? -17.719 16.234 4.023 1 79.81 198 LYS B O 1
ATOM 4267 N N . HIS B 1 199 ? -15.883 16.047 2.955 1 88.88 199 HIS B N 1
ATOM 4268 C CA . HIS B 1 199 ? -16.109 14.641 2.68 1 88.88 199 HIS B CA 1
ATOM 4269 C C . HIS B 1 199 ? -15.375 13.758 3.68 1 88.88 199 HIS B C 1
ATOM 4271 O O . HIS B 1 199 ? -14.234 13.359 3.438 1 88.88 199 HIS B O 1
ATOM 4277 N N . GLU B 1 200 ? -16.016 13.383 4.668 1 89.38 200 GLU B N 1
ATOM 4278 C CA . GLU B 1 200 ? -15.414 12.625 5.762 1 89.38 200 GLU B CA 1
ATOM 4279 C C . GLU B 1 200 ? -14.82 11.312 5.258 1 89.38 200 GLU B C 1
ATOM 4281 O O . GLU B 1 200 ? -13.703 10.953 5.621 1 89.38 200 GLU B O 1
ATOM 4286 N N . LEU B 1 201 ? -15.586 10.648 4.441 1 92.62 201 LEU B N 1
ATOM 4287 C CA . LEU B 1 201 ? -15.148 9.336 3.969 1 92.62 201 LEU B CA 1
ATOM 4288 C C . LEU B 1 201 ? -13.867 9.453 3.146 1 92.62 201 LEU B C 1
ATOM 4290 O O . LEU B 1 201 ? -13.008 8.578 3.205 1 92.62 201 LEU B O 1
ATOM 4294 N N . PHE B 1 202 ? -13.781 10.531 2.463 1 93.69 202 PHE B N 1
ATOM 4295 C CA . PHE B 1 202 ? -12.57 10.75 1.681 1 93.69 202 PHE B CA 1
ATOM 4296 C C . PHE B 1 202 ? -11.352 10.867 2.59 1 93.69 202 PHE B C 1
ATOM 4298 O O . PHE B 1 202 ? -10.312 10.266 2.32 1 93.69 202 PHE B O 1
ATOM 4305 N N . SER B 1 203 ? -11.547 11.633 3.609 1 93.94 203 SER B N 1
ATOM 4306 C CA . SER B 1 203 ? -10.445 11.828 4.543 1 93.94 203 SER B CA 1
ATOM 4307 C C . SER B 1 203 ? -10.031 10.516 5.191 1 93.94 203 SER B C 1
ATOM 4309 O O . SER B 1 203 ? -8.836 10.25 5.359 1 93.94 203 SER B O 1
ATOM 4311 N N . ARG B 1 204 ? -10.945 9.742 5.5 1 94.94 204 ARG B N 1
ATOM 4312 C CA . ARG B 1 204 ? -10.664 8.461 6.145 1 94.94 204 ARG B CA 1
ATOM 4313 C C . ARG B 1 204 ? -10 7.496 5.172 1 94.94 204 ARG B C 1
ATOM 4315 O O . ARG B 1 204 ? -9.07 6.773 5.543 1 94.94 204 ARG B O 1
ATOM 4322 N N . VAL B 1 205 ? -10.406 7.52 3.967 1 95.19 205 VAL B N 1
ATOM 4323 C CA . VAL B 1 205 ? -9.797 6.691 2.932 1 95.19 205 VAL B CA 1
ATOM 4324 C C . VAL B 1 205 ? -8.359 7.152 2.674 1 95.19 205 VAL B C 1
ATOM 4326 O O . VAL B 1 205 ? -7.457 6.328 2.523 1 95.19 205 VAL B O 1
ATOM 4329 N N . LEU B 1 206 ? -8.211 8.438 2.668 1 96.31 206 LEU B N 1
ATOM 4330 C CA . LEU B 1 206 ? -6.887 8.992 2.398 1 96.31 206 LEU B CA 1
ATOM 4331 C C . LEU B 1 206 ? -5.902 8.609 3.5 1 96.31 206 LEU B C 1
ATOM 4333 O O . LEU B 1 206 ? -4.781 8.18 3.215 1 96.31 206 LEU B O 1
ATOM 4337 N N . ILE B 1 207 ? -6.324 8.773 4.738 1 96.81 207 ILE B N 1
ATOM 4338 C CA . ILE B 1 207 ? -5.422 8.445 5.832 1 96.81 207 ILE B CA 1
ATOM 4339 C C . ILE B 1 207 ? -5.16 6.938 5.848 1 96.81 207 ILE B C 1
ATOM 4341 O O . ILE B 1 207 ? -4.059 6.496 6.18 1 96.81 207 ILE B O 1
ATOM 4345 N N . SER B 1 208 ? -6.168 6.117 5.508 1 97 208 SER B N 1
ATOM 4346 C CA . SER B 1 208 ? -5.977 4.676 5.402 1 97 208 SER B CA 1
ATOM 4347 C C . SER B 1 208 ? -5.004 4.328 4.281 1 97 208 SER B C 1
ATOM 4349 O O . SER B 1 208 ? -4.219 3.385 4.398 1 97 208 SER B O 1
ATOM 4351 N N . THR B 1 209 ? -5.109 5.059 3.232 1 97.12 209 THR B N 1
ATOM 4352 C CA . THR B 1 209 ? -4.195 4.863 2.111 1 97.12 209 THR B CA 1
ATOM 4353 C C . THR B 1 209 ? -2.754 5.121 2.535 1 97.12 209 THR B C 1
ATOM 4355 O O . THR B 1 209 ? -1.859 4.328 2.229 1 97.12 209 THR B O 1
ATOM 4358 N N . ILE B 1 210 ? -2.539 6.18 3.234 1 97.62 210 ILE B N 1
ATOM 4359 C CA . ILE B 1 210 ? -1.207 6.512 3.727 1 97.62 210 ILE B CA 1
ATOM 4360 C C . ILE B 1 210 ? -0.717 5.422 4.676 1 97.62 210 ILE B C 1
ATOM 4362 O O . ILE B 1 210 ? 0.431 4.98 4.582 1 97.62 210 ILE B O 1
ATOM 4366 N N . ALA B 1 211 ? -1.6 4.988 5.578 1 98 211 ALA B N 1
ATOM 4367 C CA . ALA B 1 211 ? -1.259 3.922 6.516 1 98 211 ALA B CA 1
ATOM 4368 C C . ALA B 1 211 ? -0.82 2.66 5.777 1 98 211 ALA B C 1
ATOM 4370 O O . ALA B 1 211 ? 0.164 2.021 6.156 1 98 211 ALA B O 1
ATOM 4371 N N . THR B 1 212 ? -1.53 2.352 4.734 1 97.94 212 THR B N 1
ATOM 4372 C CA . THR B 1 212 ? -1.231 1.154 3.957 1 97.94 212 THR B CA 1
ATOM 4373 C C . THR B 1 212 ? 0.112 1.292 3.246 1 97.94 212 THR B C 1
ATOM 4375 O O . THR B 1 212 ? 0.898 0.343 3.207 1 97.94 212 THR B O 1
ATOM 4378 N N . ILE B 1 213 ? 0.382 2.42 2.703 1 97.38 213 ILE B N 1
ATOM 4379 C CA . ILE B 1 213 ? 1.645 2.668 2.016 1 97.38 213 ILE B CA 1
ATOM 4380 C C . ILE B 1 213 ? 2.807 2.496 2.992 1 97.38 213 ILE B C 1
ATOM 4382 O O . ILE B 1 213 ? 3.785 1.812 2.688 1 97.38 213 ILE B O 1
ATOM 4386 N N . VAL B 1 214 ? 2.674 3.08 4.164 1 97.38 214 VAL B N 1
ATOM 4387 C CA . VAL B 1 214 ? 3.725 2.977 5.172 1 97.38 214 VAL B CA 1
ATOM 4388 C C . VAL B 1 214 ? 3.947 1.513 5.539 1 97.38 214 VAL B C 1
ATOM 4390 O O . VAL B 1 214 ? 5.086 1.042 5.578 1 97.38 214 VAL B O 1
ATOM 4393 N N . LEU B 1 215 ? 2.906 0.823 5.723 1 96.75 215 LEU B N 1
ATOM 4394 C CA . LEU B 1 215 ? 2.998 -0.571 6.141 1 96.75 215 LEU B CA 1
ATOM 4395 C C . LEU B 1 215 ? 3.594 -1.434 5.035 1 96.75 215 LEU B C 1
ATOM 4397 O O . LEU B 1 215 ? 4.523 -2.205 5.273 1 96.75 215 LEU B O 1
ATOM 4401 N N . LEU B 1 216 ? 3.092 -1.253 3.863 1 95.69 216 LEU B N 1
ATOM 4402 C CA . LEU B 1 216 ? 3.514 -2.094 2.748 1 95.69 216 LEU B CA 1
ATOM 4403 C C . LEU B 1 216 ? 4.965 -1.816 2.375 1 95.69 216 LEU B C 1
ATOM 4405 O O . LEU B 1 216 ? 5.738 -2.748 2.137 1 95.69 216 LEU B O 1
ATOM 4409 N N . VAL B 1 217 ? 5.332 -0.591 2.312 1 96.06 217 VAL B N 1
ATOM 4410 C CA . VAL B 1 217 ? 6.707 -0.236 1.991 1 96.06 217 VAL B CA 1
ATOM 4411 C C . VAL B 1 217 ? 7.648 -0.803 3.051 1 96.06 217 VAL B C 1
ATOM 4413 O O . VAL B 1 217 ? 8.758 -1.251 2.732 1 96.06 217 VAL B O 1
ATOM 4416 N N . THR B 1 218 ? 7.227 -0.776 4.297 1 95.62 218 THR B N 1
ATOM 4417 C CA . THR B 1 218 ? 8.039 -1.325 5.375 1 95.62 218 THR B CA 1
ATOM 4418 C C . THR B 1 218 ? 8.242 -2.826 5.191 1 95.62 218 THR B C 1
ATOM 4420 O O . THR B 1 218 ? 9.367 -3.316 5.238 1 95.62 218 THR B O 1
ATOM 4423 N N . ILE B 1 219 ? 7.184 -3.523 4.836 1 91.81 219 ILE B N 1
ATOM 4424 C CA . ILE B 1 219 ? 7.234 -4.973 4.684 1 91.81 219 ILE B CA 1
ATOM 4425 C C . ILE B 1 219 ? 8.07 -5.336 3.459 1 91.81 219 ILE B C 1
ATOM 4427 O O . ILE B 1 219 ? 8.828 -6.309 3.48 1 91.81 219 ILE B O 1
ATOM 4431 N N . LEU B 1 220 ? 8.016 -4.496 2.486 1 91.81 220 LEU B N 1
ATOM 4432 C CA . LEU B 1 220 ? 8.633 -4.844 1.209 1 91.81 220 LEU B CA 1
ATOM 4433 C C . LEU B 1 220 ? 10.102 -4.453 1.19 1 91.81 220 LEU B C 1
ATOM 4435 O O . LEU B 1 220 ? 10.938 -5.184 0.649 1 91.81 220 LEU B O 1
ATOM 4439 N N . PHE B 1 221 ? 10.43 -3.316 1.882 1 93.69 221 PHE B N 1
ATOM 4440 C CA . PHE B 1 221 ? 11.742 -2.779 1.553 1 93.69 221 PHE B CA 1
ATOM 4441 C C . PHE B 1 221 ? 12.539 -2.484 2.818 1 93.69 221 PHE B C 1
ATOM 4443 O O . PHE B 1 221 ? 13.758 -2.277 2.76 1 93.69 221 PHE B O 1
ATOM 4450 N N . ILE B 1 222 ? 11.883 -2.387 3.965 1 94.12 222 ILE B N 1
ATOM 4451 C CA . ILE B 1 222 ? 12.602 -1.948 5.16 1 94.12 222 ILE B CA 1
ATOM 4452 C C . ILE B 1 222 ? 12.844 -3.141 6.082 1 94.12 222 ILE B C 1
ATOM 4454 O O . ILE B 1 222 ? 12.797 -3.008 7.305 1 94.12 222 ILE B O 1
ATOM 4458 N N . ARG B 1 223 ? 13.078 -4.25 5.617 1 84.12 223 ARG B N 1
ATOM 4459 C CA . ARG B 1 223 ? 13.203 -5.488 6.379 1 84.12 223 ARG B CA 1
ATOM 4460 C C . ARG B 1 223 ? 14.578 -5.605 7.02 1 84.12 223 ARG B C 1
ATOM 4462 O O . ARG B 1 223 ? 14.758 -6.352 7.984 1 84.12 223 ARG B O 1
ATOM 4469 N N . LYS B 1 224 ? 15.578 -4.906 6.527 1 83.44 224 LYS B N 1
ATOM 4470 C CA . LYS B 1 224 ? 16.953 -4.992 7.031 1 83.44 224 LYS B CA 1
ATOM 4471 C C . LYS B 1 224 ? 17.172 -4.004 8.172 1 83.44 224 LYS B C 1
ATOM 4473 O O . LYS B 1 224 ? 18.266 -3.961 8.75 1 83.44 224 LYS B O 1
ATOM 4478 N N . SER B 1 225 ? 16.172 -3.195 8.484 1 90.25 225 SER B N 1
ATOM 4479 C CA . SER B 1 225 ? 16.203 -2.242 9.594 1 90.25 225 SER B CA 1
ATOM 4480 C C . SER B 1 225 ? 15.266 -2.66 10.719 1 90.25 225 SER B C 1
ATOM 4482 O O . SER B 1 225 ? 14.055 -2.455 10.625 1 90.25 225 SER B O 1
ATOM 4484 N N . ILE B 1 226 ? 15.875 -3.156 11.758 1 91.75 226 ILE B N 1
ATOM 4485 C CA . ILE B 1 226 ? 15.047 -3.631 12.867 1 91.75 226 ILE B CA 1
ATOM 4486 C C . ILE B 1 226 ? 14.227 -2.473 13.43 1 91.75 226 ILE B C 1
ATOM 4488 O O . ILE B 1 226 ? 13.031 -2.619 13.68 1 91.75 226 ILE B O 1
ATOM 4492 N N . PHE B 1 227 ? 14.953 -1.351 13.609 1 94.25 227 PHE B N 1
ATOM 4493 C CA . PHE B 1 227 ? 14.266 -0.184 14.156 1 94.25 227 PHE B CA 1
ATOM 4494 C C . PHE B 1 227 ? 13.109 0.228 13.25 1 94.25 227 PHE B C 1
ATOM 4496 O O . PHE B 1 227 ? 11.992 0.441 13.727 1 94.25 227 PHE B O 1
ATOM 4503 N N . GLY B 1 228 ? 13.352 0.358 11.969 1 94.44 228 GLY B N 1
ATOM 4504 C CA . GLY B 1 228 ? 12.305 0.726 11.031 1 94.44 228 GLY B CA 1
ATOM 4505 C C . GLY B 1 228 ? 11.164 -0.271 10.992 1 94.44 228 GLY B C 1
ATOM 4506 O O . GLY B 1 228 ? 10 0.116 10.883 1 94.44 228 GLY B O 1
ATOM 4507 N N . MET B 1 229 ? 11.477 -1.531 11.195 1 94.62 229 MET B N 1
ATOM 4508 C CA . MET B 1 229 ? 10.5 -2.607 11.109 1 94.62 229 MET B CA 1
ATOM 4509 C C . MET B 1 229 ? 9.57 -2.594 12.32 1 94.62 229 MET B C 1
ATOM 4511 O O . MET B 1 229 ? 8.484 -3.174 12.281 1 94.62 229 MET B O 1
ATOM 4515 N N . ILE B 1 230 ? 9.93 -1.972 13.312 1 95.62 230 ILE B N 1
ATOM 4516 C CA . ILE B 1 230 ? 9.102 -1.891 14.508 1 95.62 230 ILE B CA 1
ATOM 4517 C C . ILE B 1 230 ? 8.375 -0.549 14.539 1 95.62 230 ILE B C 1
ATOM 4519 O O . ILE B 1 230 ? 7.148 -0.502 14.695 1 95.62 230 ILE B O 1
ATOM 4523 N N . PHE B 1 231 ? 9.094 0.505 14.328 1 95.81 231 PHE B N 1
ATOM 4524 C CA . PHE B 1 231 ? 8.57 1.855 14.484 1 95.81 231 PHE B CA 1
ATOM 4525 C C . PHE B 1 231 ? 7.492 2.139 13.438 1 95.81 231 PHE B C 1
ATOM 4527 O O . PHE B 1 231 ? 6.422 2.652 13.766 1 95.81 231 PHE B O 1
ATOM 4534 N N . LEU B 1 232 ? 7.711 1.849 12.219 1 97.12 232 LEU B N 1
ATOM 4535 C CA . LEU B 1 232 ? 6.844 2.283 11.125 1 97.12 232 LEU B CA 1
ATOM 4536 C C . LEU B 1 232 ? 5.527 1.516 11.141 1 97.12 232 LEU B C 1
ATOM 4538 O O . LEU B 1 232 ? 4.469 2.092 10.891 1 97.12 232 LEU B O 1
ATOM 4542 N N . PRO B 1 233 ? 5.508 0.218 11.445 1 96.81 233 PRO B N 1
ATOM 4543 C CA . PRO B 1 233 ? 4.219 -0.46 11.602 1 96.81 233 PRO B CA 1
ATOM 4544 C C . PRO B 1 233 ? 3.391 0.106 12.75 1 96.81 233 PRO B C 1
ATOM 4546 O O . PRO B 1 233 ? 2.16 0.155 12.672 1 96.81 233 PRO B O 1
ATOM 4549 N N . ILE B 1 234 ? 4.039 0.509 13.789 1 96.94 234 ILE B N 1
ATOM 4550 C CA . ILE B 1 234 ? 3.324 1.139 14.898 1 96.94 234 ILE B CA 1
ATOM 4551 C C . ILE B 1 234 ? 2.674 2.436 14.422 1 96.94 234 ILE B C 1
ATOM 4553 O O . ILE B 1 234 ? 1.507 2.697 14.719 1 96.94 234 ILE B O 1
ATOM 4557 N N . VAL B 1 235 ? 3.465 3.213 13.695 1 95.62 235 VAL B N 1
ATOM 4558 C CA . VAL B 1 235 ? 2.924 4.441 13.125 1 95.62 235 VAL B CA 1
ATOM 4559 C C . VAL B 1 235 ? 1.723 4.117 12.242 1 95.62 235 VAL B C 1
ATOM 4561 O O . VAL B 1 235 ? 0.688 4.785 12.32 1 95.62 235 VAL B O 1
ATOM 4564 N N . SER B 1 236 ? 1.842 3.104 11.359 1 97.5 236 SER B N 1
ATOM 4565 C CA . SER B 1 236 ? 0.764 2.686 10.469 1 97.5 236 SER B CA 1
ATOM 4566 C C . SER B 1 236 ? -0.476 2.275 11.258 1 97.5 236 SER B C 1
ATOM 4568 O O . SER B 1 236 ? -1.595 2.654 10.906 1 97.5 236 SER B O 1
ATOM 4570 N N . LEU B 1 237 ? -0.316 1.568 12.312 1 97.38 237 LEU B N 1
ATOM 4571 C CA . LEU B 1 237 ? -1.436 1.117 13.133 1 97.38 237 LEU B CA 1
ATOM 4572 C C . LEU B 1 237 ? -2.145 2.301 13.781 1 97.38 237 LEU B C 1
ATOM 4574 O O . LEU B 1 237 ? -3.373 2.307 13.898 1 97.38 237 LEU B O 1
ATOM 4578 N N . VAL B 1 238 ? -1.364 3.242 14.227 1 96.5 238 VAL B N 1
ATOM 4579 C CA . VAL B 1 238 ? -1.943 4.453 14.789 1 96.5 238 VAL B CA 1
ATOM 4580 C C . VAL B 1 238 ? -2.793 5.164 13.742 1 96.5 238 VAL B C 1
ATOM 4582 O O . VAL B 1 238 ? -3.908 5.602 14.031 1 96.5 238 VAL B O 1
ATOM 4585 N N . LEU B 1 239 ? -2.314 5.25 12.539 1 97.31 239 LEU B N 1
ATOM 4586 C CA . LEU B 1 239 ? -3.059 5.895 11.461 1 97.31 239 LEU B CA 1
ATOM 4587 C C . LEU B 1 239 ? -4.34 5.125 11.148 1 97.31 239 LEU B C 1
ATOM 4589 O O . LEU B 1 239 ? -5.391 5.73 10.922 1 97.31 239 LEU B O 1
ATOM 4593 N N . TYR B 1 240 ? -4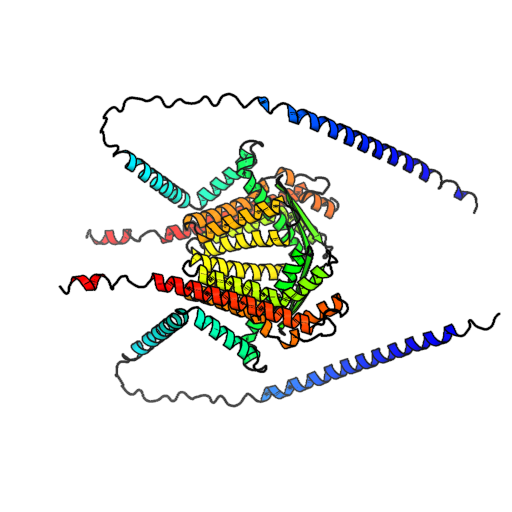.238 3.816 11.141 1 97.25 240 TYR B N 1
ATOM 4594 C CA . TYR B 1 240 ? -5.434 3.004 10.953 1 97.25 240 TYR B CA 1
ATOM 4595 C C . TYR B 1 240 ? -6.434 3.252 12.078 1 97.25 240 TYR B C 1
ATOM 4597 O O . TYR B 1 240 ? -7.641 3.332 11.836 1 97.25 240 TYR B O 1
ATOM 4605 N N . GLY B 1 241 ? -5.941 3.326 13.32 1 96.88 241 GLY B N 1
ATOM 4606 C CA . GLY B 1 241 ? -6.801 3.645 14.445 1 96.88 241 GLY B CA 1
ATOM 4607 C C . GLY B 1 241 ? -7.52 4.973 14.297 1 96.88 241 GLY B C 1
ATOM 4608 O O . GLY B 1 241 ? -8.711 5.078 14.602 1 96.88 241 GLY B O 1
ATOM 4609 N N . ILE B 1 242 ? -6.828 5.93 13.812 1 95.38 242 ILE B N 1
ATOM 4610 C CA . ILE B 1 242 ? -7.426 7.238 13.57 1 95.38 242 ILE B CA 1
ATOM 4611 C C . ILE B 1 242 ? -8.492 7.129 12.484 1 95.38 242 ILE B C 1
ATOM 4613 O O . ILE B 1 242 ? -9.586 7.684 12.617 1 95.38 242 ILE B O 1
ATOM 4617 N N . ALA B 1 243 ? -8.203 6.402 11.422 1 95.69 243 ALA B N 1
ATOM 4618 C CA . ALA B 1 243 ? -9.117 6.246 10.297 1 95.69 243 ALA B CA 1
ATOM 4619 C C . ALA B 1 243 ? -10.43 5.602 10.742 1 95.69 243 ALA B C 1
ATOM 4621 O O . ALA B 1 243 ? -11.5 5.977 10.266 1 95.69 243 ALA B O 1
ATOM 4622 N N . ILE B 1 244 ? -10.359 4.746 11.75 1 95.06 244 ILE B N 1
ATOM 4623 C CA . ILE B 1 244 ? -11.508 3.922 12.094 1 95.06 244 ILE B CA 1
ATOM 4624 C C . ILE B 1 244 ? -12.242 4.531 13.289 1 95.06 244 ILE B C 1
ATOM 4626 O O . ILE B 1 244 ? -13.477 4.539 13.328 1 95.06 244 ILE B O 1
ATOM 4630 N N . LYS B 1 245 ? -11.547 5.176 14.273 1 94.06 245 LYS B N 1
ATOM 4631 C CA . LYS B 1 245 ? -12.156 5.457 15.562 1 94.06 245 LYS B CA 1
ATOM 4632 C C . LYS B 1 245 ? -12.227 6.961 15.828 1 94.06 245 LYS B C 1
ATOM 4634 O O . LYS B 1 245 ? -13.047 7.422 16.625 1 94.06 245 LYS B O 1
ATOM 4639 N N . ALA B 1 246 ? -11.344 7.703 15.25 1 93 246 ALA B N 1
ATOM 4640 C CA . ALA B 1 246 ? -11.234 9.117 15.602 1 93 246 ALA B CA 1
ATOM 4641 C C . ALA B 1 246 ? -12.406 9.914 15.047 1 93 246 ALA B C 1
ATOM 4643 O O . ALA B 1 246 ? -12.977 9.555 14.008 1 93 246 ALA B O 1
ATOM 4644 N N . PRO B 1 247 ? -12.742 10.969 15.758 1 92.31 247 PRO B N 1
ATOM 4645 C CA . PRO B 1 247 ? -13.758 11.859 15.188 1 92.31 247 PRO B CA 1
ATOM 4646 C C . PRO B 1 247 ? -13.266 12.594 13.938 1 92.31 247 PRO B C 1
ATOM 4648 O O . PRO B 1 247 ? -12.055 12.703 13.719 1 92.31 247 PRO B O 1
ATOM 4651 N N . LYS B 1 248 ? -14.133 13.055 13.18 1 89.69 248 LYS B N 1
ATOM 4652 C CA . LYS B 1 248 ? -13.859 13.633 11.867 1 89.69 248 LYS B CA 1
ATOM 4653 C C . LYS B 1 248 ? -12.844 14.773 11.961 1 89.69 248 LYS B C 1
ATOM 4655 O O . LYS B 1 248 ? -11.875 14.805 11.203 1 89.69 248 LYS B O 1
ATOM 4660 N N . PRO B 1 249 ? -13.039 15.742 12.898 1 86.94 249 PRO B N 1
ATOM 4661 C CA . PRO B 1 249 ? -12.07 16.844 12.945 1 86.94 249 PRO B CA 1
ATOM 4662 C C . PRO B 1 249 ? -10.648 16.359 13.219 1 86.94 249 PRO B C 1
ATOM 4664 O O . PRO B 1 249 ? -9.688 16.953 12.727 1 86.94 249 PRO B O 1
ATOM 4667 N N . PHE B 1 250 ? -10.562 15.266 13.969 1 90.38 250 PHE B N 1
ATOM 4668 C CA . PHE B 1 250 ? -9.234 14.75 14.297 1 90.38 250 PHE B CA 1
ATOM 4669 C C . PHE B 1 250 ? -8.609 14.07 13.094 1 90.38 250 PHE B C 1
ATOM 4671 O O . PHE B 1 250 ? -7.391 14.109 12.914 1 90.38 250 PHE B O 1
ATOM 4678 N N . VAL B 1 251 ? -9.422 13.43 12.297 1 93.25 251 VAL B N 1
ATOM 4679 C CA . VAL B 1 251 ? -8.922 12.812 11.078 1 93.25 251 VAL B CA 1
ATOM 4680 C C . VAL B 1 251 ? -8.367 13.883 10.141 1 93.25 251 VAL B C 1
ATOM 4682 O O . VAL B 1 251 ? -7.246 13.758 9.641 1 93.25 251 VAL B O 1
ATOM 4685 N N . THR B 1 252 ? -9.094 14.93 9.969 1 89.75 252 THR B N 1
ATOM 4686 C CA . THR B 1 252 ? -8.672 16.031 9.094 1 89.75 252 THR B CA 1
ATOM 4687 C C . THR B 1 252 ? -7.418 16.688 9.641 1 89.75 252 THR B C 1
ATOM 4689 O O . THR B 1 252 ? -6.488 16.984 8.891 1 89.75 252 THR B O 1
ATOM 4692 N N . PHE B 1 253 ? -7.418 16.875 10.875 1 88.12 253 PHE B N 1
ATOM 4693 C CA . PHE B 1 253 ? -6.246 17.469 11.523 1 88.12 253 PHE B CA 1
ATOM 4694 C C . PHE B 1 253 ? -5.012 16.594 11.289 1 88.12 253 PHE B C 1
ATOM 4696 O O . PHE B 1 253 ? -3.939 17.109 10.977 1 88.12 253 PHE B O 1
ATOM 4703 N N . SER B 1 254 ? -5.199 15.32 11.539 1 92.19 254 SER B N 1
ATOM 4704 C CA . SER B 1 254 ? -4.078 14.398 11.383 1 92.19 254 SER B CA 1
ATOM 4705 C C . SER B 1 254 ? -3.527 14.43 9.961 1 92.19 254 SER B C 1
ATOM 4707 O O . SER B 1 254 ? -2.311 14.422 9.766 1 92.19 254 SER B O 1
ATOM 4709 N N . LEU B 1 255 ? -4.375 14.508 8.992 1 93.62 255 LEU B N 1
ATOM 4710 C CA . LEU B 1 255 ? -3.957 14.57 7.598 1 93.62 255 LEU B CA 1
ATOM 4711 C C . LEU B 1 255 ? -3.16 15.844 7.324 1 93.62 255 LEU B C 1
ATOM 4713 O O . LEU B 1 255 ? -2.094 15.789 6.711 1 93.62 255 LEU B O 1
ATOM 4717 N N . GLN B 1 256 ? -3.68 16.906 7.789 1 90.25 256 GLN B N 1
ATOM 4718 C CA . GLN B 1 256 ? -3.002 18.172 7.582 1 90.25 256 GLN B CA 1
ATOM 4719 C C . GLN B 1 256 ? -1.671 18.219 8.32 1 90.25 256 GLN B C 1
ATOM 4721 O O . GLN B 1 256 ? -0.68 18.734 7.801 1 90.25 256 GLN B O 1
ATOM 4726 N N . PHE B 1 257 ? -1.695 17.672 9.469 1 90.94 257 PHE B N 1
ATOM 4727 C CA . PHE B 1 257 ? -0.476 17.609 10.266 1 90.94 257 PHE B CA 1
ATOM 4728 C C . PHE B 1 257 ? 0.596 16.797 9.555 1 90.94 257 PHE B C 1
ATOM 4730 O O . PHE B 1 257 ? 1.742 17.234 9.438 1 90.94 257 PHE B O 1
ATOM 4737 N N . ILE B 1 258 ? 0.193 15.648 9.047 1 93.06 258 ILE B N 1
ATOM 4738 C CA . ILE B 1 258 ? 1.107 14.773 8.312 1 93.06 258 ILE B CA 1
ATOM 4739 C C . ILE B 1 258 ? 1.636 15.508 7.082 1 93.06 258 ILE B C 1
ATOM 4741 O O . ILE B 1 258 ? 2.838 15.492 6.809 1 93.06 258 ILE B O 1
ATOM 4745 N N . GLY B 1 259 ? 0.733 16.141 6.387 1 93.88 259 GLY B N 1
ATOM 4746 C CA . GLY B 1 259 ? 1.129 16.891 5.207 1 93.88 259 GLY B CA 1
ATOM 4747 C C . GLY B 1 259 ? 2.148 17.969 5.508 1 93.88 259 GLY B C 1
ATOM 4748 O O . GLY B 1 259 ? 3.139 18.125 4.789 1 93.88 259 GLY B O 1
ATOM 4749 N N . VAL B 1 260 ? 1.973 18.688 6.57 1 91.44 260 VAL B N 1
ATOM 4750 C CA . VAL B 1 260 ? 2.871 19.781 6.957 1 91.44 260 VAL B CA 1
ATOM 4751 C C . VAL B 1 260 ? 4.23 19.203 7.352 1 91.44 260 VAL B C 1
ATOM 4753 O O . VAL B 1 260 ? 5.27 19.703 6.926 1 91.44 260 VAL B O 1
ATOM 4756 N N . GLN B 1 261 ? 4.172 18.156 8.109 1 89.69 261 GLN B N 1
ATOM 4757 C CA . GLN B 1 261 ? 5.418 17.531 8.539 1 89.69 261 GLN B CA 1
ATOM 4758 C C . GLN B 1 261 ? 6.234 17.047 7.348 1 89.69 261 GLN B C 1
ATOM 4760 O O . GLN B 1 261 ? 7.461 17.188 7.328 1 89.69 261 GLN B O 1
ATOM 4765 N N . MET B 1 262 ? 5.562 16.531 6.402 1 93.19 262 MET B N 1
ATOM 4766 C CA . MET B 1 262 ? 6.234 16.078 5.188 1 93.19 262 MET B CA 1
ATOM 4767 C C . MET B 1 262 ? 6.762 17.25 4.379 1 93.19 262 MET B C 1
ATOM 4769 O O . MET B 1 262 ? 7.914 17.25 3.939 1 93.19 262 MET B O 1
ATOM 4773 N N . ALA B 1 263 ? 6.008 18.25 4.297 1 92.62 263 ALA B N 1
ATOM 4774 C CA . ALA B 1 263 ? 6.336 19.375 3.443 1 92.62 263 ALA B CA 1
ATOM 4775 C C . ALA B 1 263 ? 7.574 20.109 3.957 1 92.62 263 ALA B C 1
ATOM 4777 O O . ALA B 1 263 ? 8.406 20.578 3.17 1 92.62 263 ALA B O 1
ATOM 4778 N N . ILE B 1 264 ? 7.738 20.125 5.246 1 89.81 264 ILE B N 1
ATOM 4779 C CA . ILE B 1 264 ? 8.805 20.938 5.805 1 89.81 264 ILE B CA 1
ATOM 4780 C C . ILE B 1 264 ? 9.969 20.047 6.234 1 89.81 264 ILE B C 1
ATOM 4782 O O . ILE B 1 264 ? 10.914 20.516 6.871 1 89.81 264 ILE B O 1
ATOM 4786 N N . SER B 1 265 ? 9.953 18.797 5.918 1 86.75 265 SER B N 1
ATOM 4787 C CA . SER B 1 265 ? 10.906 17.844 6.453 1 86.75 265 SER B CA 1
ATOM 4788 C C . SER B 1 265 ? 12.328 18.172 6.004 1 86.75 265 SER B C 1
ATOM 4790 O O . SER B 1 265 ? 13.289 17.844 6.699 1 86.75 265 SER B O 1
ATOM 4792 N N . MET B 1 266 ? 12.422 18.844 4.918 1 83.44 266 MET B N 1
ATOM 4793 C CA . MET B 1 266 ? 13.758 19.156 4.402 1 83.44 266 MET B CA 1
ATOM 4794 C C . MET B 1 266 ? 14.492 20.094 5.34 1 83.44 266 MET B C 1
ATOM 4796 O O . MET B 1 266 ? 15.727 20.109 5.383 1 83.44 266 MET B O 1
ATOM 4800 N N . TYR B 1 267 ? 13.828 20.781 6.113 1 80.81 267 TYR B N 1
ATOM 4801 C CA . TYR B 1 267 ? 14.422 21.781 6.98 1 80.81 267 TYR B CA 1
ATOM 4802 C C . TYR B 1 267 ? 14.93 21.172 8.273 1 80.81 267 TYR B C 1
ATOM 4804 O O . TYR B 1 267 ? 15.578 21.844 9.078 1 80.81 267 TYR B O 1
ATOM 4812 N N . GLU B 1 268 ? 14.602 19.922 8.406 1 78.06 268 GLU B N 1
ATOM 4813 C CA . GLU B 1 268 ? 15.164 19.203 9.555 1 78.06 268 GLU B CA 1
ATOM 4814 C C . GLU B 1 268 ? 16.688 19.219 9.516 1 78.06 268 GLU B C 1
ATOM 4816 O O . GLU B 1 268 ? 17.344 19.328 10.555 1 78.06 268 GLU B O 1
ATOM 4821 N N . ASN B 1 269 ? 17.172 19.031 8.266 1 74.75 269 ASN B N 1
ATOM 4822 C CA . ASN B 1 269 ? 18.625 19.031 8.141 1 74.75 269 ASN B CA 1
ATOM 4823 C C . ASN B 1 269 ? 19.094 19.922 7 1 74.75 269 ASN B C 1
ATOM 4825 O O . ASN B 1 269 ? 19.688 19.438 6.027 1 74.75 269 ASN B O 1
ATOM 4829 N N . LEU B 1 270 ? 18.953 21.172 7.234 1 78.44 270 LEU B N 1
ATOM 4830 C CA . LEU B 1 270 ? 19.344 22.141 6.223 1 78.44 270 LEU B CA 1
ATOM 4831 C C . LEU B 1 270 ? 20.844 22.094 5.977 1 78.44 270 LEU B C 1
ATOM 4833 O O . LEU B 1 270 ? 21.297 22.203 4.836 1 78.44 270 LEU B O 1
ATOM 4837 N N . MET B 1 271 ? 21.641 21.797 7.039 1 77.56 271 MET B N 1
ATOM 4838 C CA . MET B 1 271 ? 23.094 21.766 6.918 1 77.56 271 MET B CA 1
ATOM 4839 C C . MET B 1 271 ? 23.547 20.547 6.109 1 77.56 271 MET B C 1
ATOM 4841 O O . MET B 1 271 ? 24.547 20.609 5.387 1 77.56 271 MET B O 1
ATOM 4845 N N . TYR B 1 272 ? 22.797 19.562 6.23 1 78.12 272 TYR B N 1
ATOM 4846 C CA . TYR B 1 272 ? 23.062 18.375 5.445 1 78.12 272 TYR B CA 1
ATOM 4847 C C . TYR B 1 272 ? 22.938 18.656 3.953 1 78.12 272 TYR B C 1
ATOM 4849 O O . TYR B 1 272 ? 23.734 18.156 3.15 1 78.12 272 TYR B O 1
ATOM 4857 N N . LEU B 1 273 ? 22.016 19.531 3.615 1 82.12 273 LEU B N 1
ATOM 4858 C CA . LEU B 1 273 ? 21.797 19.859 2.213 1 82.12 273 LEU B CA 1
ATOM 4859 C C . LEU B 1 273 ? 23 20.625 1.64 1 82.12 273 LEU B C 1
ATOM 4861 O O . LEU B 1 273 ? 23.344 20.438 0.471 1 82.12 273 LEU B O 1
ATOM 4865 N N . PHE B 1 274 ? 23.672 21.297 2.561 1 85.81 274 PHE B N 1
ATOM 4866 C 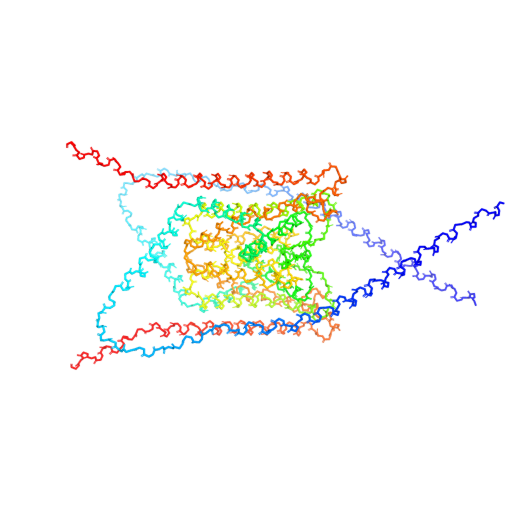CA . PHE B 1 274 ? 24.797 22.094 2.111 1 85.81 274 PHE B CA 1
ATOM 4867 C C . PHE B 1 274 ? 26.109 21.391 2.443 1 85.81 274 PHE B C 1
ATOM 4869 O O . PHE B 1 274 ? 27.156 22.047 2.553 1 85.81 274 PHE B O 1
ATOM 4876 N N . SER B 1 275 ? 26.047 20.125 2.582 1 83.75 275 SER B N 1
ATOM 4877 C CA . SER B 1 275 ? 27.25 19.359 2.867 1 83.75 275 SER B CA 1
ATOM 4878 C C . SER B 1 275 ? 27.594 18.406 1.72 1 83.75 275 SER B C 1
ATOM 4880 O O . SER B 1 275 ? 26.719 17.703 1.211 1 83.75 275 SER B O 1
ATOM 4882 N N . LYS B 1 276 ? 28.781 18.438 1.381 1 77.25 276 LYS B N 1
ATOM 4883 C CA . LYS B 1 276 ? 29.266 17.547 0.316 1 77.25 276 LYS B CA 1
ATOM 4884 C C . LYS B 1 276 ? 29.391 16.125 0.81 1 77.25 276 LYS B C 1
ATOM 4886 O O . LYS B 1 276 ? 28.891 15.188 0.175 1 77.25 276 LYS B O 1
ATOM 4891 N N . MET B 1 277 ? 29.766 15.93 1.88 1 76.88 277 MET B N 1
ATOM 4892 C CA . MET B 1 277 ? 30.062 14.672 2.555 1 76.88 277 MET B CA 1
ATOM 4893 C C . MET B 1 277 ? 30.75 13.695 1.605 1 76.88 277 MET B C 1
ATOM 4895 O O . MET B 1 277 ? 30.328 12.539 1.497 1 76.88 277 MET B O 1
ATOM 4899 N N . ASN B 1 278 ? 31.75 14.195 0.847 1 76.75 278 ASN B N 1
ATOM 4900 C CA . ASN B 1 278 ? 32.5 13.414 -0.125 1 76.75 278 ASN B CA 1
ATOM 4901 C C . ASN B 1 278 ? 31.594 12.656 -1.075 1 76.75 278 ASN B C 1
ATOM 4903 O O . ASN B 1 278 ? 31.844 11.492 -1.39 1 76.75 278 ASN B O 1
ATOM 4907 N N . GLY B 1 279 ? 30.469 13.219 -1.314 1 81.12 279 GLY B N 1
ATOM 4908 C CA . GLY B 1 279 ? 29.562 12.664 -2.305 1 81.12 279 GLY B CA 1
ATOM 4909 C C . GLY B 1 279 ? 28.516 11.742 -1.704 1 81.12 279 GLY B C 1
ATOM 4910 O O . GLY B 1 279 ? 27.703 11.164 -2.428 1 81.12 279 GLY B O 1
ATOM 4911 N N . LYS B 1 280 ? 28.484 11.719 -0.423 1 83.19 280 LYS B N 1
ATOM 4912 C CA . LYS B 1 280 ? 27.547 10.805 0.222 1 83.19 280 LYS B CA 1
ATOM 4913 C C . LYS B 1 280 ? 26.219 11.492 0.521 1 83.19 280 LYS B C 1
ATOM 4915 O O . LYS B 1 280 ? 25.203 10.836 0.734 1 83.19 280 LYS B O 1
ATOM 4920 N N . SER B 1 281 ? 26.312 12.789 0.521 1 88.88 281 SER B N 1
ATOM 4921 C CA . SER B 1 281 ? 25.062 13.523 0.661 1 88.88 281 SER B CA 1
ATOM 4922 C C . SER B 1 281 ? 24.297 13.578 -0.66 1 88.88 281 SER B C 1
ATOM 4924 O O . SER B 1 281 ? 24.859 13.281 -1.718 1 88.88 281 SER B O 1
ATOM 4926 N N . ASP B 1 282 ? 23.062 13.922 -0.556 1 93.12 282 ASP B N 1
ATOM 4927 C CA . ASP B 1 282 ? 22.25 13.984 -1.767 1 93.12 282 ASP B CA 1
ATOM 4928 C C . ASP B 1 282 ? 22.797 15.023 -2.742 1 93.12 282 ASP B C 1
ATOM 4930 O O . ASP B 1 282 ? 22.938 14.75 -3.936 1 93.12 282 ASP B O 1
ATOM 4934 N N . THR B 1 283 ? 23.109 16.203 -2.234 1 93.12 283 THR B N 1
ATOM 4935 C CA . THR B 1 283 ? 23.625 17.266 -3.09 1 93.12 283 THR B CA 1
ATOM 4936 C C . THR B 1 283 ? 25.047 16.969 -3.529 1 93.12 283 THR B C 1
ATOM 4938 O O . THR B 1 283 ? 25.422 17.25 -4.672 1 93.12 283 THR B O 1
ATOM 4941 N N . GLY B 1 284 ? 25.875 16.359 -2.658 1 92.56 284 GLY B N 1
ATOM 4942 C CA . GLY B 1 284 ? 27.234 15.953 -3.004 1 92.56 284 GLY B CA 1
ATOM 4943 C C . GLY B 1 284 ? 27.281 14.883 -4.082 1 92.56 284 GLY B C 1
ATOM 4944 O O . GLY B 1 284 ? 28.172 14.898 -4.934 1 92.56 284 GLY B O 1
ATOM 4945 N N . SER B 1 285 ? 26.328 14.039 -4 1 93.06 285 SER B N 1
ATOM 4946 C CA . SER B 1 285 ? 26.266 12.984 -5 1 93.06 285 SER B CA 1
ATOM 4947 C C . SER B 1 285 ? 26.047 13.547 -6.395 1 93.06 285 SER B C 1
ATOM 4949 O O . SER B 1 285 ? 26.578 13.039 -7.379 1 93.06 285 SER B O 1
ATOM 4951 N N . VAL B 1 286 ? 25.266 14.57 -6.504 1 94.12 286 VAL B N 1
ATOM 4952 C CA . VAL B 1 286 ? 25 15.203 -7.793 1 94.12 286 VAL B CA 1
ATOM 4953 C C . VAL B 1 286 ? 26.281 15.859 -8.305 1 94.12 286 VAL B C 1
ATOM 4955 O O . VAL B 1 286 ? 26.594 15.781 -9.5 1 94.12 286 VAL B O 1
ATOM 4958 N N . GLU B 1 287 ? 27 16.438 -7.402 1 93.5 287 GLU B N 1
ATOM 4959 C CA . GLU B 1 287 ? 28.266 17.047 -7.797 1 93.5 287 GLU B CA 1
ATOM 4960 C C . GLU B 1 287 ? 29.219 16.016 -8.383 1 93.5 287 GLU B C 1
ATOM 4962 O O . GLU B 1 287 ? 29.844 16.25 -9.414 1 93.5 287 GLU B O 1
ATOM 4967 N N . VAL B 1 288 ? 29.312 14.867 -7.719 1 91.69 288 VAL B N 1
ATOM 4968 C CA . VAL B 1 288 ? 30.203 13.797 -8.156 1 91.69 288 VAL B CA 1
ATOM 4969 C C . VAL B 1 288 ? 29.734 13.25 -9.5 1 91.69 288 VAL B C 1
ATOM 4971 O O . VAL B 1 288 ? 30.547 12.977 -10.391 1 91.69 288 VAL B O 1
ATOM 4974 N N . LEU B 1 289 ? 28.422 13.148 -9.617 1 91.62 289 LEU B N 1
ATOM 4975 C CA . LEU B 1 289 ? 27.828 12.594 -10.836 1 91.62 289 LEU B CA 1
ATOM 4976 C C . LEU B 1 289 ? 28.188 13.453 -12.047 1 91.62 289 LEU B C 1
ATOM 4978 O O . LEU B 1 289 ? 28.438 12.922 -13.133 1 91.62 289 LEU B O 1
ATOM 4982 N N . PHE B 1 290 ? 28.281 14.758 -11.82 1 92.25 290 PHE B N 1
ATOM 4983 C CA . PHE B 1 290 ? 28.562 15.672 -12.93 1 92.25 290 PHE B CA 1
ATOM 4984 C C . PHE B 1 290 ? 30 16.141 -12.883 1 92.25 290 PHE B C 1
ATOM 4986 O O . PHE B 1 290 ? 30.344 17.188 -13.445 1 92.25 290 PHE B O 1
ATOM 4993 N N . ARG B 1 291 ? 30.734 15.477 -12.195 1 91.75 291 ARG B N 1
ATOM 4994 C CA . ARG B 1 291 ? 32.188 15.672 -12.148 1 91.75 291 ARG B CA 1
ATOM 4995 C C . ARG B 1 291 ? 32.531 17.094 -11.727 1 91.75 291 ARG B C 1
ATOM 4997 O O . ARG B 1 291 ? 33.406 17.719 -12.312 1 91.75 291 ARG B O 1
ATOM 5004 N N . GLY B 1 292 ? 31.719 17.609 -10.898 1 89.62 292 GLY B N 1
ATOM 5005 C CA . GLY B 1 292 ? 32.062 18.906 -10.305 1 89.62 292 GLY B CA 1
ATOM 5006 C C . GLY B 1 292 ? 31.531 20.078 -11.094 1 89.62 292 GLY B C 1
ATOM 5007 O O . GLY B 1 292 ? 31.625 21.234 -10.656 1 89.62 292 GLY B O 1
ATOM 5008 N N . VAL B 1 293 ? 30.938 19.875 -12.133 1 91.44 293 VAL B N 1
ATOM 5009 C CA . VAL B 1 293 ? 30.422 20.953 -12.969 1 91.44 293 VAL B CA 1
ATOM 5010 C C . VAL B 1 293 ? 29.281 21.672 -12.234 1 91.44 293 VAL B C 1
ATOM 5012 O O . VAL B 1 293 ? 29.172 22.891 -12.297 1 91.44 293 VAL B O 1
ATOM 5015 N N . ILE B 1 294 ? 28.531 20.891 -11.586 1 92.88 294 ILE B N 1
ATOM 5016 C CA . ILE B 1 294 ? 27.453 21.453 -10.773 1 92.88 294 ILE B CA 1
ATOM 5017 C C . ILE B 1 294 ? 27.797 21.312 -9.297 1 92.88 294 ILE B C 1
ATOM 5019 O O . ILE B 1 294 ? 27.703 20.219 -8.727 1 92.88 294 ILE B O 1
ATOM 5023 N N . PRO B 1 295 ? 28.156 22.453 -8.711 1 92.94 295 PRO B N 1
ATOM 5024 C CA . PRO B 1 295 ? 28.531 22.344 -7.305 1 92.94 295 PRO B CA 1
ATOM 5025 C C . PRO B 1 295 ? 27.359 22.016 -6.398 1 92.94 295 PRO B C 1
ATOM 5027 O O . PRO B 1 295 ? 26.219 22.406 -6.691 1 92.94 295 PRO B O 1
ATOM 5030 N N . TYR B 1 296 ? 27.609 21.344 -5.289 1 92.56 296 TYR B N 1
ATOM 5031 C CA . TYR B 1 296 ? 26.578 20.859 -4.375 1 92.56 296 TYR B CA 1
ATOM 5032 C C . TYR B 1 296 ? 25.734 22.016 -3.836 1 92.56 296 TYR B C 1
ATOM 5034 O O . TYR B 1 296 ? 24.531 21.875 -3.625 1 92.56 296 TYR B O 1
ATOM 5042 N N . TRP B 1 297 ? 26.297 23.203 -3.557 1 92.25 297 TRP B N 1
ATOM 5043 C CA . TRP B 1 297 ? 25.562 24.297 -2.955 1 92.25 297 TRP B CA 1
ATOM 5044 C C . TRP B 1 297 ? 24.547 24.875 -3.934 1 92.25 297 TRP B C 1
ATOM 5046 O O . TRP B 1 297 ? 23.5 25.375 -3.523 1 92.25 297 TRP B O 1
ATOM 5056 N N . LEU B 1 298 ? 24.859 24.781 -5.238 1 94.69 298 LEU B N 1
ATOM 5057 C CA . LEU B 1 298 ? 23.891 25.219 -6.234 1 94.69 298 LEU B CA 1
ATOM 5058 C C . LEU B 1 298 ? 22.688 24.266 -6.273 1 94.69 298 LEU B C 1
ATOM 5060 O O . LEU B 1 298 ? 21.547 24.719 -6.398 1 94.69 298 LEU B O 1
ATOM 5064 N N . VAL B 1 299 ? 22.969 23.031 -6.18 1 94.44 299 VAL B N 1
ATOM 5065 C CA . VAL B 1 299 ? 21.922 22.031 -6.137 1 94.44 299 VAL B CA 1
ATOM 5066 C C . VAL B 1 299 ? 21.047 22.25 -4.895 1 94.44 299 VAL B C 1
ATOM 5068 O O . VAL B 1 299 ? 19.828 22.172 -4.965 1 94.44 299 VAL B O 1
ATOM 5071 N N . ALA B 1 300 ? 21.672 22.531 -3.826 1 94.19 300 ALA B N 1
ATOM 5072 C CA . ALA B 1 300 ? 20.953 22.797 -2.578 1 94.19 300 ALA B CA 1
ATOM 5073 C C . ALA B 1 300 ? 20 23.969 -2.736 1 94.19 300 ALA B C 1
ATOM 5075 O O . ALA B 1 300 ? 18.828 23.891 -2.332 1 94.19 300 ALA B O 1
ATOM 5076 N N . ILE B 1 301 ? 20.469 25 -3.295 1 94.5 301 ILE B N 1
ATOM 5077 C CA . ILE B 1 301 ? 19.641 26.188 -3.502 1 94.5 301 ILE B CA 1
ATOM 5078 C C . ILE B 1 301 ? 18.469 25.844 -4.41 1 94.5 301 ILE B C 1
ATOM 5080 O O . ILE B 1 301 ? 17.344 26.281 -4.16 1 94.5 301 ILE B O 1
ATOM 5084 N N . PHE B 1 302 ? 18.797 25.141 -5.418 1 95.31 302 PHE B N 1
ATOM 5085 C CA . PHE B 1 302 ? 17.766 24.703 -6.344 1 95.31 302 PHE B CA 1
ATOM 5086 C C . PHE B 1 302 ? 16.672 23.938 -5.613 1 95.31 302 PHE B C 1
ATOM 5088 O O . PHE B 1 302 ? 15.477 24.219 -5.801 1 95.31 302 PHE B O 1
ATOM 5095 N N . ILE B 1 303 ? 17 23 -4.797 1 94.75 303 ILE B N 1
ATOM 5096 C CA . ILE B 1 303 ? 16.062 22.188 -4.039 1 94.75 303 ILE B CA 1
ATOM 5097 C C . ILE B 1 303 ? 15.242 23.078 -3.102 1 94.75 303 ILE B C 1
ATOM 5099 O O . ILE B 1 303 ? 14.023 22.922 -3.008 1 94.75 303 ILE B O 1
ATOM 5103 N N . ILE B 1 304 ? 15.867 23.984 -2.469 1 93.88 304 ILE B N 1
ATOM 5104 C CA . ILE B 1 304 ? 15.211 24.859 -1.512 1 93.88 304 ILE B CA 1
ATOM 5105 C C . ILE B 1 304 ? 14.18 25.734 -2.232 1 93.88 304 ILE B C 1
ATOM 5107 O O . ILE B 1 304 ? 13.055 25.906 -1.754 1 93.88 304 ILE B O 1
ATOM 5111 N N . VAL B 1 305 ? 14.531 26.25 -3.355 1 95.5 305 VAL B N 1
ATOM 5112 C CA . VAL B 1 305 ? 13.648 27.125 -4.121 1 95.5 305 VAL B CA 1
ATOM 5113 C C . VAL B 1 305 ? 12.406 26.344 -4.555 1 95.5 305 VAL B C 1
ATOM 5115 O O . VAL B 1 305 ? 11.281 26.828 -4.422 1 95.5 305 VAL B O 1
ATOM 5118 N N . ILE B 1 306 ? 12.594 25.141 -5.027 1 95.75 306 ILE B N 1
ATOM 5119 C CA . ILE B 1 306 ? 11.469 24.312 -5.461 1 95.75 306 ILE B CA 1
ATOM 5120 C C . ILE B 1 306 ? 10.578 23.984 -4.266 1 95.75 306 ILE B C 1
ATOM 5122 O O . ILE B 1 306 ? 9.352 24 -4.375 1 95.75 306 ILE B O 1
ATOM 5126 N N . ASN B 1 307 ? 11.203 23.641 -3.176 1 95 307 ASN B N 1
ATOM 5127 C CA . ASN B 1 307 ? 10.453 23.344 -1.958 1 95 307 ASN B CA 1
ATOM 5128 C C . ASN B 1 307 ? 9.594 24.531 -1.531 1 95 307 ASN B C 1
ATOM 5130 O O . ASN B 1 307 ? 8.398 24.375 -1.267 1 95 307 ASN B O 1
ATOM 5134 N N . ILE B 1 308 ? 10.195 25.672 -1.493 1 93.44 308 ILE B N 1
ATOM 5135 C CA . ILE B 1 308 ? 9.492 26.891 -1.088 1 93.44 308 ILE B CA 1
ATOM 5136 C C . ILE B 1 308 ? 8.359 27.172 -2.072 1 93.44 308 ILE B C 1
ATOM 5138 O O . ILE B 1 308 ? 7.258 27.547 -1.666 1 93.44 308 ILE B O 1
ATOM 5142 N N . ALA B 1 309 ? 8.617 27 -3.305 1 95.81 309 ALA B N 1
ATOM 5143 C CA . ALA B 1 309 ? 7.602 27.234 -4.328 1 95.81 309 ALA B CA 1
ATOM 5144 C C . ALA B 1 309 ? 6.418 26.281 -4.137 1 95.81 309 ALA B C 1
ATOM 5146 O O . ALA B 1 309 ? 5.262 26.703 -4.207 1 95.81 309 ALA B O 1
ATOM 5147 N N . CYS B 1 310 ? 6.684 25.031 -3.869 1 95.12 310 CYS B N 1
ATOM 5148 C CA . CYS B 1 310 ? 5.637 24.031 -3.676 1 95.12 310 CYS B CA 1
ATOM 5149 C C . CYS B 1 310 ? 4.805 24.359 -2.439 1 95.12 310 CYS B C 1
ATOM 5151 O O . CYS B 1 310 ? 3.572 24.297 -2.482 1 95.12 310 CYS B O 1
ATOM 5153 N N . ILE B 1 311 ? 5.473 24.672 -1.427 1 93.25 311 ILE B N 1
ATOM 5154 C CA . ILE B 1 311 ? 4.781 25 -0.182 1 93.25 311 ILE B CA 1
ATOM 5155 C C . ILE B 1 311 ? 3.928 26.25 -0.372 1 93.25 311 ILE B C 1
ATOM 5157 O O . ILE B 1 311 ? 2.771 26.297 0.054 1 93.25 311 ILE B O 1
ATOM 5161 N N . SER B 1 312 ? 4.484 27.266 -1.021 1 92.19 312 SER B N 1
ATOM 5162 C CA . SER B 1 312 ? 3.758 28.5 -1.27 1 92.19 312 SER B CA 1
ATOM 5163 C C . SER B 1 312 ? 2.525 28.25 -2.133 1 92.19 312 SER B C 1
ATOM 5165 O O . SER B 1 312 ? 1.46 28.828 -1.877 1 92.19 312 SER B O 1
ATOM 5167 N N . LEU B 1 313 ? 2.674 27.438 -3.104 1 92.56 313 LEU B N 1
ATOM 5168 C CA . LEU B 1 313 ? 1.549 27.094 -3.969 1 92.56 313 LEU B CA 1
ATOM 5169 C C . LEU B 1 313 ? 0.467 26.359 -3.189 1 92.56 313 LEU B C 1
ATOM 5171 O O . LEU B 1 313 ? -0.725 26.609 -3.391 1 92.56 313 LEU B O 1
ATOM 5175 N N . SER B 1 314 ? 0.91 25.438 -2.406 1 92.06 314 SER B N 1
ATOM 5176 C CA . SER B 1 314 ? -0.034 24.703 -1.575 1 92.06 314 SER B CA 1
ATOM 5177 C C . SER B 1 314 ? -0.791 25.625 -0.634 1 92.06 314 SER B C 1
ATOM 5179 O O . SER B 1 314 ? -2.006 25.5 -0.474 1 92.06 314 SER B O 1
ATOM 5181 N N . LEU B 1 315 ? -0.098 26.578 -0.015 1 86.5 315 LEU B N 1
ATOM 5182 C CA . LEU B 1 315 ? -0.722 27.531 0.881 1 86.5 315 LEU B CA 1
ATOM 5183 C C . LEU B 1 315 ? -1.681 28.453 0.118 1 86.5 315 LEU B C 1
ATOM 5185 O O . LEU B 1 315 ? -2.756 28.781 0.619 1 86.5 315 LEU B O 1
ATOM 5189 N N . TRP B 1 316 ? -1.224 28.859 -1.042 1 89.25 316 TRP B N 1
ATOM 5190 C CA . TRP B 1 316 ? -2.082 29.672 -1.903 1 89.25 316 TRP B CA 1
ATOM 5191 C C . TRP B 1 316 ? -3.385 28.938 -2.213 1 89.25 316 TRP B C 1
ATOM 5193 O O . TRP B 1 316 ? -4.465 29.531 -2.154 1 89.25 316 TRP B O 1
ATOM 5203 N N . PHE B 1 317 ? -3.311 27.703 -2.482 1 88.94 317 PHE B N 1
ATOM 5204 C CA . PHE B 1 317 ? -4.477 26.875 -2.756 1 88.94 317 PHE B CA 1
ATOM 5205 C C . PHE B 1 317 ? -5.391 26.812 -1.539 1 88.94 317 PHE B C 1
ATOM 5207 O O . PHE B 1 317 ? -6.609 26.938 -1.665 1 88.94 317 PHE B O 1
ATOM 5214 N N . VAL B 1 318 ? -4.805 26.609 -0.424 1 85.06 318 VAL B N 1
ATOM 5215 C CA . VAL B 1 318 ? -5.566 26.469 0.813 1 85.06 318 VAL B CA 1
ATOM 5216 C C . VAL B 1 318 ? -6.301 27.781 1.104 1 85.06 318 VAL B C 1
ATOM 5218 O O . VAL B 1 318 ? -7.48 27.766 1.47 1 85.06 318 VAL B O 1
ATOM 5221 N N . ILE B 1 319 ? -5.676 28.922 0.9 1 83.94 319 ILE B N 1
ATOM 5222 C CA . ILE B 1 319 ? -6.254 30.234 1.158 1 83.94 319 ILE B CA 1
ATOM 5223 C C . ILE B 1 319 ? -7.398 30.5 0.183 1 83.94 319 ILE B C 1
ATOM 5225 O O . ILE B 1 319 ? -8.477 30.938 0.585 1 83.94 319 ILE B O 1
ATOM 5229 N N . ARG B 1 320 ? -7.219 30.188 -1.021 1 83 320 ARG B N 1
ATOM 5230 C CA . ARG B 1 320 ? -8.227 30.422 -2.051 1 83 320 ARG B CA 1
ATOM 5231 C C . ARG B 1 320 ? -9.461 29.562 -1.821 1 83 320 ARG B C 1
ATOM 5233 O O . ARG B 1 320 ? -10.586 30.016 -2.01 1 83 320 ARG B O 1
ATOM 5240 N N . HIS B 1 321 ? -9.242 28.375 -1.482 1 81.94 321 HIS B N 1
ATOM 5241 C CA . HIS B 1 321 ? -10.352 27.453 -1.276 1 81.94 321 HIS B CA 1
ATOM 5242 C C . HIS B 1 321 ? -11.117 27.781 -0.003 1 81.94 321 HIS B C 1
ATOM 5244 O O . HIS B 1 321 ? -12.344 27.672 0.037 1 81.94 321 HIS B O 1
ATOM 5250 N N . SER B 1 322 ? -10.422 28.188 1.014 1 72.81 322 SER B N 1
ATOM 5251 C CA . SER B 1 322 ? -11.062 28.547 2.271 1 72.81 322 SER B CA 1
ATOM 5252 C C . SER B 1 322 ? -11.891 29.828 2.119 1 72.81 322 SER B C 1
ATOM 5254 O O . SER B 1 322 ? -12.969 29.953 2.703 1 72.81 322 SER B O 1
ATOM 5256 N N . LEU B 1 323 ? -11.438 30.75 1.383 1 68.06 323 LEU B N 1
ATOM 5257 C CA . LEU B 1 323 ? -12.148 32 1.13 1 68.06 323 LEU B CA 1
ATOM 5258 C C . LEU B 1 323 ? -13.414 31.766 0.313 1 68.06 323 LEU B C 1
ATOM 5260 O O . LEU B 1 323 ? -14.445 32.375 0.56 1 68.06 323 LEU B O 1
ATOM 5264 N N . SER B 1 324 ? -13.312 30.844 -0.555 1 66.81 324 SER B N 1
ATOM 5265 C CA . SER B 1 324 ? -14.453 30.531 -1.4 1 66.81 324 SER B CA 1
ATOM 5266 C C . SER B 1 324 ? -15.562 29.844 -0.601 1 66.81 324 SER B C 1
ATOM 5268 O O . SER B 1 324 ? -16.75 30.125 -0.814 1 66.81 324 SER B O 1
ATOM 5270 N N . ASN B 1 325 ? -15.258 29.078 0.37 1 63.62 325 ASN B N 1
ATOM 5271 C CA . ASN B 1 325 ? -16.25 28.391 1.209 1 63.62 325 ASN B CA 1
ATOM 5272 C C . ASN B 1 325 ? -16.891 29.359 2.205 1 63.62 325 ASN B C 1
ATOM 5274 O O . ASN B 1 325 ? -18.047 29.203 2.57 1 63.62 325 ASN B O 1
ATOM 5278 N N . ALA B 1 326 ? -16.188 30.391 2.699 1 58.38 326 ALA B N 1
ATOM 5279 C CA . ALA B 1 326 ? -16.688 31.406 3.619 1 58.38 326 ALA B CA 1
ATOM 5280 C C . ALA B 1 326 ? -17.688 32.312 2.924 1 58.38 326 ALA B C 1
ATOM 5282 O O . ALA B 1 326 ? -18.719 32.688 3.504 1 58.38 326 ALA B O 1
ATOM 5283 N N . VAL B 1 327 ? -17.484 32.656 1.733 1 53.97 327 VAL B N 1
ATOM 5284 C CA . VAL B 1 327 ? -18.375 33.531 0.975 1 53.97 327 VAL B CA 1
ATOM 5285 C C . VAL B 1 327 ? -19.672 32.781 0.665 1 53.97 327 VAL B C 1
ATOM 5287 O O . VAL B 1 327 ? -20.75 33.375 0.707 1 53.97 327 VAL B O 1
ATOM 5290 N N . ALA B 1 328 ? -19.578 31.562 0.595 1 54.19 328 ALA B N 1
ATOM 5291 C CA . ALA B 1 328 ? -20.781 30.797 0.264 1 54.19 328 ALA B CA 1
ATOM 5292 C C . ALA B 1 328 ? -21.688 30.641 1.482 1 54.19 328 ALA B C 1
ATOM 5294 O O . ALA B 1 328 ? -22.906 30.531 1.346 1 54.19 328 ALA B O 1
ATOM 5295 N N . LYS B 1 329 ? -21.219 30.766 2.703 1 53.69 329 LYS B N 1
ATOM 5296 C CA . LYS B 1 329 ? -21.984 30.625 3.938 1 53.69 329 LYS B CA 1
ATOM 5297 C C . LYS B 1 329 ? -22.578 31.969 4.371 1 53.69 329 LYS B C 1
ATOM 5299 O O . LYS B 1 329 ? -23.422 32.031 5.27 1 53.69 329 LYS B O 1
ATOM 5304 N N . LYS B 1 330 ? -22.344 33.094 3.965 1 52.19 330 LYS B N 1
ATOM 5305 C CA . LYS B 1 330 ? -22.969 34.344 4.406 1 52.19 330 LYS B CA 1
ATOM 5306 C C . LYS B 1 330 ? -24.453 34.375 4.074 1 52.19 330 LYS B C 1
ATOM 5308 O O . LYS B 1 330 ? -24.844 34.219 2.91 1 52.19 330 LYS B O 1
ATOM 5313 N N . PRO B 1 331 ? -25.344 34.156 5.039 1 51.78 331 PRO B N 1
ATOM 5314 C CA . PRO B 1 331 ? -26.797 34.25 4.891 1 51.78 331 PRO B CA 1
ATOM 5315 C C . PRO B 1 331 ? -27.234 35.562 4.203 1 51.78 331 PRO B C 1
ATOM 5317 O O . PRO B 1 331 ? -26.562 36.594 4.328 1 51.78 331 PRO B O 1
ATOM 5320 N N . GLU B 1 332 ? -28.047 35.438 3.143 1 46.88 332 GLU B N 1
ATOM 5321 C CA . GLU B 1 332 ? -28.828 36.531 2.576 1 46.88 332 GLU B CA 1
ATOM 5322 C C . GLU B 1 332 ? -29.594 37.281 3.658 1 46.88 332 GLU B C 1
ATOM 5324 O O . GLU B 1 332 ? -30.781 37 3.869 1 46.88 332 GLU B O 1
ATOM 5329 N N . ALA B 1 333 ? -29.344 37.375 4.805 1 47.03 333 ALA B N 1
ATOM 5330 C CA . ALA B 1 333 ? -30.156 38 5.848 1 47.03 333 ALA B CA 1
ATOM 5331 C C . ALA B 1 333 ? -30.516 39.438 5.48 1 47.03 333 ALA B C 1
ATOM 5333 O O . ALA B 1 333 ? -31.531 39.938 5.926 1 47.03 333 ALA B O 1
ATOM 5334 N N . ASN B 1 334 ? -29.625 40.094 4.789 1 43.78 334 ASN B N 1
ATOM 5335 C CA . ASN B 1 334 ? -29.938 41.531 4.82 1 43.78 334 ASN B CA 1
ATOM 5336 C C . ASN B 1 334 ? -31.141 41.844 3.932 1 43.78 334 ASN B C 1
ATOM 5338 O O . ASN B 1 334 ? -31.578 43 3.863 1 43.78 334 ASN B O 1
ATOM 5342 N N . GLU B 1 335 ? -31.484 41 3.01 1 45.34 335 GLU B N 1
ATOM 5343 C CA . GLU B 1 335 ? -32.469 41.594 2.094 1 45.34 335 GLU B CA 1
ATOM 5344 C C . GLU B 1 335 ? -33.844 41.656 2.719 1 45.34 335 GLU B C 1
ATOM 5346 O O . GLU B 1 335 ? -34.75 42.25 2.158 1 45.34 335 GLU B O 1
ATOM 5351 N N . ARG B 1 336 ? -34.156 40.844 3.814 1 45.75 336 ARG B N 1
ATOM 5352 C CA . ARG B 1 336 ? -35.562 40.875 4.191 1 45.75 336 ARG B CA 1
ATOM 5353 C C . ARG B 1 336 ? -35.844 42.062 5.098 1 45.75 336 ARG B C 1
ATOM 5355 O O . ARG B 1 336 ? -37 42.312 5.441 1 45.75 336 ARG B O 1
ATOM 5362 N N . SER B 1 337 ? -34.781 42.625 5.664 1 43.59 337 SER B N 1
ATOM 5363 C CA . SER B 1 337 ? -35.188 43.656 6.625 1 43.59 337 SER B CA 1
ATOM 5364 C C . SER B 1 337 ? -35.719 44.875 5.922 1 43.59 337 SER B C 1
ATOM 5366 O O . SER B 1 337 ? -36.188 45.812 6.57 1 43.59 337 SER B O 1
ATOM 5368 N N . GLY B 1 338 ? -35.5 44.938 4.535 1 41.53 338 GLY B N 1
ATOM 5369 C CA . GLY B 1 338 ? -35.938 46.188 3.934 1 41.53 338 GLY B CA 1
ATOM 5370 C C . GLY B 1 338 ? -37.469 46.281 3.84 1 41.53 338 GLY B C 1
ATOM 5371 O O . GLY B 1 338 ? -38 47.312 3.434 1 41.53 338 GLY B O 1
ATOM 5372 N N . THR B 1 339 ? -38.156 45.062 3.865 1 44.5 339 THR B N 1
ATOM 5373 C CA . THR B 1 339 ? -39.531 45.281 3.434 1 44.5 339 THR B CA 1
ATOM 5374 C C . THR B 1 339 ? -40.406 45.719 4.602 1 44.5 339 THR B C 1
ATOM 5376 O O . THR B 1 339 ? -41.594 46.062 4.414 1 44.5 339 THR B O 1
ATOM 5379 N N . ILE B 1 340 ? -39.938 45.562 5.879 1 40.59 340 ILE B N 1
ATOM 5380 C CA . ILE B 1 340 ? -41.031 45.75 6.82 1 40.59 340 ILE B CA 1
ATOM 5381 C C . ILE B 1 340 ? -41.281 47.25 7.039 1 40.59 340 ILE B C 1
ATOM 5383 O O . ILE B 1 340 ? -42.25 47.625 7.691 1 40.59 340 ILE B O 1
ATOM 5387 N N . GLN B 1 341 ? -40.25 48.094 6.879 1 35.31 341 GLN B N 1
ATOM 5388 C CA . GLN B 1 341 ? -40.531 49.406 7.445 1 35.31 341 GLN B CA 1
ATOM 5389 C C . GLN B 1 341 ? -41.438 50.219 6.52 1 35.31 341 GLN B C 1
ATOM 5391 O O . GLN B 1 341 ? -41.906 51.312 6.895 1 35.31 341 GLN B O 1
ATOM 5396 N N . GLN B 1 342 ? -41.75 49.781 5.293 1 28.97 342 GLN B N 1
ATOM 5397 C CA . GLN B 1 342 ? -42.688 50.719 4.734 1 28.97 342 GLN B CA 1
ATOM 5398 C C . GLN B 1 342 ? -44.125 50.438 5.176 1 28.97 342 GLN B C 1
ATOM 5400 O O . GLN B 1 342 ? -44.5 49.25 5.227 1 28.97 342 GLN B O 1
#

Organism: Naegleria lovaniensis (NCBI:txid51637)

Radius of gyration: 35.54 Å; Cα contacts (8 Å, |Δi|>4): 721; chains: 2; bounding box: 127×98×110 Å

Sequence (684 aa):
MENMNHHHDLENNMMEKEIDDRDQADLENQQLNSLASMDEEQSNLEFYESSFSIFTPLKGDEPNSNHRNTSSSSFTQSSTRTIQSFISSLFSHSITWLIMVSILTILLWQLPSDVGNYIIYPFTIFGTFWHELGHATTALVCGNTIEFIKIESNGSGLTVYQDMSQSMFCNALISVNGPLGPTFFGCLIICLSVAFVKHELFSRVLISTIATIVLLVTILFIRKSIFGMIFLPIVSLVLYGIAIKAPKPFVTFSLQFIGVQMAISMYENLMYLFSKMNGKSDTGSVEVLFRGVIPYWLVAIFIIVINIACISLSLWFVIRHSLSNAVAKKPEANERSGTIQQMENMNHHHDLENNMMEKEIDDRDQADLENQQLNSLASMDEEQSNLEFYESSFSIFTPLKGDEPNSNHRNTSSSSFTQSSTRTIQSFISSLFSHSITWLIMVSILTILLWQLPSDVGNYIIYPFTIFGTFWHELGHATTALVCGNTIEFIKIESNGSGLTVYQDMSQSMFCNALISVNGPLGPTFFGCLIICLSVAFVKHELFSRVLISTIATIVLLVTILFIRKSIFGMIFLPIVSLVLYGIAIKAPKPFVTFSLQFIGVQMAISMYENLMYLFSKMNGKSDTGSVEVLFRGVIPYWLVAIFIIVINIACISLSLWFVIRHSLSNAVAKKPEANERSGTIQQ

InterPro domains:
  IPR049500 Peptidase M50B-like [PF13398] (101-312)

Secondary structure (DSSP, 8-state):
--SGGGGGSSGGGHHHHHHHHHHHHHHHHHHHHHHHHHHHHHHTTSSTTS--------------------THHHHHHHHHHHHHHHHHHHHHSHHHHHHHHHHHHHHHHHS-HHHHHHHHHHHHHHHHHHHHHHHHHHHHHTT-EEEEEEE-TTS-EEEEEE--S--HHHHHHHHHHHHHHHHHHHHHHHHHHHHTTT-HHHHHHHHHHHHHHHHHHHHHH-TT-HHHHHHHHHHHHHHHHHHHHS-HHHHHHHHHHHHHHHHTGGGGGHHHHT--GGGTSHHHHHHHHTTTSS-HHHHHHHHHHHHHHHHHHHHHHHHHHHHHHHHHHS-TTTTGGGSTT-/--GGGSTTSGGGTTTTHHHHHHHHHHHHHHHHHHHHHHHTTSGGGSSTTS--------------------THHHHHHHHHHHHHHHHHHHHHSHHHHHHHHHHHHHHHHHS-HHHHHHHHHHHHHHHHHHHHHHHHHHHHHTT-EEEEEEE-TTS-EEEEEE--S--HHHHHHHHHHHHHHHHHHHHHHHHHHHHTTT-HHHHHHHHHHHHHHHHHHHHHH-TT-HHHHHHHHHHHHHHHHHHHHS-HHHHHHHHHHHHHHHHTGGGGGHHHHT--GGGTSHHHHHHHHTTTSS-HHHHHHHHHHHHHHHHHHHHHHHHHHHHHHHHHHS---TTGGGSS--

Nearest PDB structures (foldseek):
  4xwk-assembly1_A  TM=1.541E-01  e=7.656E+00  Mus musculus
  6ykm-assembly1_D  TM=1.918E-01  e=7.883E+00  Campylobacter jejuni subsp. jejuni 81-176

Solvent-accessible surface area (backbone atoms only — not comparable to full-atom values): 37019 Å² total; per-residue (Å²): 142,83,74,76,81,69,68,73,69,64,68,70,60,62,64,58,61,61,58,56,57,59,54,55,56,55,53,53,57,53,54,56,62,55,57,62,64,56,59,71,64,61,65,75,69,63,66,84,65,68,71,86,71,79,79,69,80,72,84,72,78,80,70,80,76,68,77,78,80,65,70,65,63,60,58,58,56,51,52,53,50,47,50,49,46,45,52,47,52,53,54,67,42,65,63,58,44,52,51,49,52,46,51,51,50,56,52,37,59,68,43,68,72,73,72,39,38,63,73,43,39,64,55,44,42,52,30,33,50,36,22,39,45,17,25,49,53,42,36,44,76,51,62,26,49,76,64,38,34,39,39,45,89,87,43,49,63,46,68,44,61,48,76,69,57,78,40,70,65,53,53,37,49,19,34,55,23,19,61,44,30,21,24,55,55,10,31,48,41,35,45,51,50,59,76,39,55,87,38,59,51,50,50,29,37,49,42,22,37,50,19,42,49,49,36,49,49,35,70,70,26,18,71,86,13,69,57,37,54,50,53,43,46,52,54,20,49,51,35,42,47,36,41,54,69,48,55,65,70,54,43,54,49,49,44,39,49,51,11,46,50,25,40,50,36,50,63,65,46,54,65,54,38,65,29,42,65,94,35,71,25,48,27,10,32,40,11,57,74,50,71,55,75,46,48,26,60,58,49,32,50,52,52,50,52,51,47,51,50,48,50,49,50,36,50,50,49,51,51,54,53,51,52,54,56,53,64,68,63,60,71,80,56,76,68,64,67,66,64,67,79,110,138,74,78,87,66,66,77,75,65,64,77,65,61,69,68,57,59,68,59,56,61,58,55,53,57,56,51,54,59,52,56,59,64,56,58,67,66,61,63,74,66,62,68,77,71,65,66,84,65,66,74,81,72,79,80,69,81,74,80,74,78,81,72,80,79,69,77,77,79,67,70,66,65,60,59,59,55,51,50,55,50,47,50,48,47,45,53,47,54,53,54,68,40,65,62,59,44,52,51,50,54,45,52,51,50,57,51,38,58,68,42,69,71,72,71,38,39,65,72,43,38,63,55,44,43,52,31,32,51,37,23,39,46,17,26,50,53,41,35,44,76,51,60,26,47,76,65,37,33,38,40,46,89,88,44,50,63,45,67,45,60,50,76,69,58,78,40,69,65,53,51,38,49,20,34,55,23,18,60,44,31,22,24,55,53,9,30,50,40,34,46,50,50,61,75,40,56,86,37,60,50,50,51,30,36,50,43,22,36,51,20,43,49,48,36,49,49,35,69,69,27,18,71,87,12,68,58,36,54,50,54,42,45,52,53,19,50,52,35,41,47,36,41,53,69,46,55,66,72,55,44,54,46,50,45,39,48,51,11,46,50,25,41,52,37,51,65,64,46,53,66,53,39,66,29,42,64,93,36,71,24,48,26,11,32,38,12,57,73,50,71,54,73,46,48,26,60,59,48,31,50,52,53,49,52,53,47,51,50,48,50,52,51,36,49,51,50,51,53,53,53,52,53,53,55,55,64,69,64,61,73,81,59,74,70,64,68,67,64,68,78,110